Protein AF-D0YY51-F1 (afdb_monomer)

Sequence (416 aa):
MTLSLDELPPALTANPTRSQVLICNPNTLPQHFIVPEQHVLALSSLEKPRVTVRPNPNQTTLTRALYDIVFGYDRILAIVTERLRQLGVGYVHYQAERYQPLVTWLNEGWSEVQANPNAFSITPVRAVEPLHEDGCFSHINAFWHKGRIHFNHQPVENTVSHEHIATCALLAGGIDHSDSRNSAVIYFGEAGFDEIVTEDKFTRTETFLRQQPMSTFGYDLIAQLEQADQKTILDKFKQQYPEQYQALHQLNLAGFEQKLSGIFAIAATVLGLDGQNVSELNDRLQAQAMSYPNYRGEQIDFDIDPDAEGRSIDWKKMVGSLMSYRLITEEHDIPQLAFGIYDSLVDKLSNWIEHLDQQVGVKSVVLAGKGFTNEVFAWRTALRIGKNYPININRKLDLEGANISAGSLYLKVRRK

Mean predicted aligned error: 5.19 Å

Foldseek 3Di:
DDKAQAFDPFDPDPDGDFWEKEFLAPVCDLVFWDADPVRNVCQVDLLFAWEKTATDPVDDRDDAGIYTYTYQNDPVSNVVSPVCVVVVNGMITDDDPDDGFYWFQFLNDIFTAADDLPDQWADKAFFDQFQAQWFADPQWIWGDDDRTIIIGGHPDDGLDDLVCQQVLLLLLLCGVPPDSAQAWEQAAAQRHFGFIWTQFPVRDIDTQETQDFDDQALLVNVVVLCVDPLVVLLVLLCVVPVPLSVVSRGAGCVSDRRHVLSLQLNLLSLLVHDDPHSVSSNSNLLSLLVVDPDQAADAFDQAFDPPDPHTHTPSSSRSSSSSVVSSVDDNVCSSRSSLNSLLNVLVVVQVSVVVSCVVRVHAAYEYAYSVCSSNSNRVSNSVRNVVPHHYGYNRSRHRGGVSSRNSVSHDPDDRD

Organism: NCBI:txid675817

Radius of gyration: 21.76 Å; Cα contacts (8 Å, |Δi|>4): 848; chains: 1; bounding box: 52×59×55 Å

pLDDT: mean 91.24, std 9.35, range [32.59, 98.5]

Secondary structure (DSSP, 8-state):
-EEESSPPPPPSSSSPPPPEEEES-GGGHHHHEE--HHHHHHHTSSS--BEEEEEPTT-SS--SS-EEEE---SHHHHHHHHHHHHTT--EEEEE-SS---BEEEETTEEEESS--TT-S-PPPEE----SSSEEEETTEEEEEETTEEEEEE--PPPSS-GGGHHHHHHHHHHTTSS---SEEEEE--SSS--EEEEE-TT--EEEEEEPPPPPSBHHHHHHHHHHSTTHHHHHHHHHH-HHHHHHHHH-B-TTTTTSHHHHHHHHHHHHT---SSHHHHHHHHHHHHHH--SS-------PBPTTSSSS-B-HHHHHHHHHHHHHH--GGGHHHHHHHHHHHHHHHHHHHHHHHHHHH---EEEEESGGGGSHHHHHHHHHHHTTTSPEE--TTS-SSHHHHHHHHTT--S---

Structure (mmCIF, N/CA/C/O backbone):
data_AF-D0YY51-F1
#
_entry.id   AF-D0YY51-F1
#
loop_
_atom_site.group_PDB
_atom_site.id
_atom_site.type_symbol
_atom_site.label_atom_id
_atom_site.label_alt_id
_atom_site.label_comp_id
_atom_site.label_asym_id
_atom_site.label_entity_id
_atom_site.label_seq_id
_atom_site.pdbx_PDB_ins_code
_atom_site.Cartn_x
_atom_site.Cartn_y
_atom_site.Cartn_z
_atom_site.occupancy
_atom_site.B_iso_or_equiv
_atom_site.auth_seq_id
_atom_site.auth_comp_id
_atom_site.auth_asym_id
_atom_site.auth_atom_id
_atom_site.pdbx_PDB_model_num
ATOM 1 N N . MET A 1 1 ? 4.852 -26.984 4.814 1.00 73.69 1 MET A N 1
ATOM 2 C CA . MET A 1 1 ? 3.541 -26.298 4.803 1.00 73.69 1 MET A CA 1
ATOM 3 C C . MET A 1 1 ? 2.796 -26.696 6.057 1.00 73.69 1 MET A C 1
ATOM 5 O O . MET A 1 1 ? 2.736 -27.886 6.345 1.00 73.69 1 MET A O 1
ATOM 9 N N . THR A 1 2 ? 2.255 -25.720 6.773 1.00 78.62 2 THR A N 1
ATOM 10 C CA . THR A 1 2 ? 1.517 -25.914 8.026 1.00 78.62 2 THR A CA 1
ATOM 11 C C . THR A 1 2 ? 0.082 -25.446 7.817 1.00 78.62 2 THR A C 1
ATOM 13 O O . THR A 1 2 ? -0.112 -24.398 7.206 1.00 78.62 2 THR A O 1
ATOM 16 N N . LEU A 1 3 ? -0.900 -26.222 8.287 1.00 81.12 3 LEU A N 1
ATOM 17 C CA . LEU A 1 3 ? -2.328 -25.890 8.246 1.00 81.12 3 LEU A CA 1
ATOM 18 C C . LEU A 1 3 ? -2.882 -25.879 9.674 1.00 81.12 3 LEU A C 1
ATOM 20 O O . LEU A 1 3 ? -2.538 -26.761 10.459 1.00 81.12 3 LEU A O 1
ATOM 24 N N . SER A 1 4 ? -3.739 -24.911 9.993 1.00 82.12 4 SER A N 1
ATOM 25 C CA . SER A 1 4 ? -4.379 -24.769 11.305 1.00 82.12 4 SER A CA 1
ATOM 26 C C . SER A 1 4 ? -5.812 -24.256 11.166 1.00 82.12 4 SER A C 1
ATOM 28 O O . SER A 1 4 ? -6.118 -23.489 10.251 1.00 82.12 4 SER A O 1
ATOM 30 N N . LEU A 1 5 ? -6.698 -24.690 12.065 1.00 79.69 5 LEU A N 1
ATOM 31 C CA . LEU A 1 5 ? -8.034 -24.100 12.213 1.00 79.69 5 LEU A CA 1
ATOM 32 C C . LEU A 1 5 ? -7.991 -22.808 13.037 1.00 79.69 5 LEU A C 1
ATOM 34 O O . LEU A 1 5 ? -8.802 -21.919 12.800 1.00 79.69 5 LEU A O 1
ATOM 38 N N . ASP A 1 6 ? -7.016 -22.696 13.937 1.00 79.56 6 ASP A N 1
ATOM 39 C CA . ASP A 1 6 ? -6.751 -21.496 14.725 1.00 79.56 6 ASP A CA 1
ATOM 40 C C . ASP A 1 6 ? -5.752 -20.583 14.008 1.00 79.56 6 ASP A C 1
ATOM 42 O O . ASP A 1 6 ? -4.964 -21.047 13.170 1.00 79.56 6 ASP A O 1
ATOM 46 N N . GLU A 1 7 ? -5.744 -19.296 14.366 1.00 77.31 7 GLU A N 1
ATOM 47 C CA . GLU A 1 7 ? -4.735 -18.359 13.877 1.00 77.31 7 GLU A CA 1
ATOM 48 C C . GLU A 1 7 ? -3.330 -18.877 14.190 1.00 77.31 7 GLU A C 1
ATOM 50 O O . GLU A 1 7 ? -2.997 -19.225 15.325 1.00 77.31 7 GLU A O 1
ATOM 55 N N . LEU A 1 8 ? -2.491 -18.928 13.156 1.00 72.62 8 LEU A N 1
ATOM 56 C CA . LEU A 1 8 ? -1.086 -19.252 13.341 1.00 72.62 8 LEU A CA 1
ATOM 57 C C . LEU A 1 8 ? -0.413 -18.100 14.098 1.00 72.62 8 LEU A C 1
ATOM 59 O O . LEU A 1 8 ? -0.693 -16.934 13.797 1.00 72.62 8 LEU A O 1
ATOM 63 N N . PRO A 1 9 ? 0.476 -18.398 15.063 1.00 64.31 9 PRO A N 1
ATOM 64 C CA . PRO A 1 9 ? 1.196 -17.354 15.767 1.00 64.31 9 PRO A CA 1
ATOM 65 C C . PRO A 1 9 ? 1.964 -16.500 14.750 1.00 64.31 9 PRO A C 1
ATOM 67 O O . PRO A 1 9 ? 2.541 -17.052 13.804 1.00 64.31 9 PRO A O 1
ATOM 70 N N . PRO A 1 10 ? 1.985 -15.168 14.919 1.00 57.94 10 PRO A N 1
ATOM 71 C CA . PRO A 1 10 ? 2.777 -14.314 14.054 1.00 57.94 10 PRO A CA 1
ATOM 72 C C . PRO A 1 10 ? 4.240 -14.759 14.125 1.00 57.94 10 PRO A C 1
ATOM 74 O O . PRO A 1 10 ? 4.770 -15.032 15.206 1.00 57.94 10 PRO A O 1
ATOM 77 N N . ALA A 1 11 ? 4.902 -14.849 12.971 1.00 50.22 11 ALA A N 1
ATOM 78 C CA . ALA A 1 11 ? 6.348 -15.007 12.956 1.00 50.22 11 ALA A CA 1
ATOM 79 C C . ALA A 1 11 ? 6.973 -13.818 13.709 1.00 50.22 11 ALA A C 1
ATOM 81 O O . ALA A 1 11 ? 6.513 -12.687 13.561 1.00 50.22 11 ALA A O 1
ATOM 82 N N . LEU A 1 12 ? 7.996 -14.075 14.533 1.00 34.66 12 LEU A N 1
ATOM 83 C CA . LEU A 1 12 ? 8.728 -13.066 15.313 1.00 34.66 12 LEU A CA 1
ATOM 84 C C . LEU A 1 12 ? 9.586 -12.171 14.393 1.00 34.66 12 LEU A C 1
ATOM 86 O O . LEU A 1 12 ? 10.813 -12.184 14.463 1.00 34.66 12 LEU A O 1
ATOM 90 N N . THR A 1 13 ? 8.954 -11.429 13.488 1.00 34.16 13 THR A N 1
ATOM 91 C CA . THR A 1 13 ? 9.600 -10.505 12.551 1.00 34.16 13 THR A CA 1
ATOM 92 C C . THR A 1 13 ? 9.125 -9.079 12.806 1.00 34.16 13 THR A C 1
ATOM 94 O O . THR A 1 13 ? 7.978 -8.858 13.180 1.00 34.16 13 THR A O 1
ATOM 97 N N . ALA A 1 14 ? 10.011 -8.101 12.584 1.00 32.59 14 ALA A N 1
ATOM 98 C CA . ALA A 1 14 ? 9.750 -6.677 12.829 1.00 32.59 14 ALA A CA 1
ATOM 99 C C . ALA A 1 14 ? 8.533 -6.117 12.059 1.00 32.59 14 ALA A C 1
ATOM 101 O O . ALA A 1 14 ? 7.941 -5.141 12.497 1.00 32.59 14 ALA A O 1
ATOM 102 N N . ASN A 1 15 ? 8.125 -6.781 10.971 1.00 46.81 15 ASN A N 1
ATOM 103 C CA . ASN A 1 15 ? 6.826 -6.615 10.326 1.00 46.81 15 ASN A CA 1
ATOM 104 C C . ASN A 1 15 ? 6.085 -7.959 10.377 1.00 46.81 15 ASN A C 1
ATOM 106 O O . ASN A 1 15 ? 6.522 -8.901 9.701 1.00 46.81 15 ASN A O 1
ATOM 110 N N . PRO A 1 16 ? 5.014 -8.110 11.174 1.00 55.81 16 PRO A N 1
ATOM 111 C CA . PRO A 1 16 ? 4.226 -9.332 11.149 1.00 55.81 16 PRO A CA 1
ATOM 112 C C . PRO A 1 16 ? 3.532 -9.436 9.791 1.00 55.81 16 PRO A C 1
ATOM 114 O O . PRO A 1 16 ? 2.789 -8.548 9.378 1.00 55.81 16 PRO A O 1
ATOM 117 N N . THR A 1 17 ? 3.788 -10.523 9.067 1.00 67.62 17 THR A N 1
ATOM 118 C CA . THR A 1 17 ? 3.094 -10.789 7.806 1.00 67.62 17 THR A CA 1
ATOM 119 C C . THR A 1 17 ? 1.612 -11.016 8.078 1.00 67.62 17 THR A C 1
ATOM 121 O O . THR A 1 17 ? 1.271 -11.777 8.989 1.00 67.62 17 THR A O 1
ATOM 124 N N . ARG A 1 18 ? 0.737 -10.405 7.268 1.00 85.69 18 ARG A N 1
ATOM 125 C CA . ARG A 1 18 ? -0.715 -10.598 7.360 1.00 85.69 18 ARG A CA 1
ATOM 126 C C . ARG A 1 18 ? -1.068 -12.087 7.359 1.00 85.69 18 ARG A C 1
ATOM 128 O O . ARG A 1 18 ? -0.449 -12.889 6.654 1.00 85.69 18 ARG A O 1
ATOM 135 N N . SER A 1 19 ? -2.067 -12.453 8.161 1.00 87.75 19 SER A N 1
ATOM 136 C CA . SER A 1 19 ? -2.527 -13.838 8.269 1.00 87.75 19 SER A CA 1
ATOM 137 C C . SER A 1 19 ? -2.980 -14.374 6.912 1.00 87.75 19 SER A C 1
ATOM 139 O O . SER A 1 19 ? -3.793 -13.748 6.230 1.00 87.75 19 SER A O 1
ATOM 141 N N . GLN A 1 20 ? -2.468 -15.550 6.543 1.00 91.62 20 GLN A N 1
ATOM 142 C CA . GLN A 1 20 ? -2.774 -16.200 5.272 1.00 91.62 20 GLN A CA 1
ATOM 143 C C . GLN A 1 20 ? -3.814 -17.304 5.462 1.00 91.62 20 GLN A C 1
ATOM 145 O O . GLN A 1 20 ? -3.710 -18.123 6.381 1.00 91.62 20 GLN A O 1
ATOM 150 N N . VAL A 1 21 ? -4.810 -17.340 4.578 1.00 94.50 21 VAL A N 1
ATOM 151 C CA . VAL A 1 21 ? -5.936 -18.277 4.660 1.00 94.50 21 VAL A CA 1
ATOM 152 C C . VAL A 1 21 ? -6.140 -18.996 3.328 1.00 94.50 21 VAL A C 1
ATOM 154 O O . VAL A 1 21 ? -6.264 -18.386 2.268 1.00 94.50 21 VAL A O 1
ATOM 157 N N . LEU A 1 22 ? -6.203 -20.323 3.392 1.00 95.75 22 LEU A N 1
ATOM 158 C CA . LEU A 1 22 ? -6.519 -21.191 2.269 1.00 95.75 22 LEU A CA 1
ATOM 159 C C . LEU A 1 22 ? -8.017 -21.490 2.286 1.00 95.75 22 LEU A C 1
ATOM 161 O O . LEU A 1 22 ? -8.540 -22.094 3.228 1.00 95.75 22 LEU A O 1
ATOM 165 N N . ILE A 1 23 ? -8.709 -21.093 1.222 1.00 96.81 23 ILE A N 1
ATOM 166 C CA . ILE A 1 23 ? -10.140 -21.342 1.072 1.00 96.81 23 ILE A CA 1
ATOM 167 C C . ILE A 1 23 ? -10.350 -22.796 0.657 1.00 96.81 23 ILE A C 1
ATOM 169 O O . ILE A 1 23 ? -9.883 -23.240 -0.393 1.00 96.81 23 ILE A O 1
ATOM 173 N N . CYS A 1 24 ? -11.074 -23.534 1.494 1.00 96.50 24 CYS A N 1
ATOM 174 C CA . CYS A 1 24 ? -11.401 -24.936 1.255 1.00 96.50 24 CYS A CA 1
ATOM 175 C C . CYS A 1 24 ? -12.726 -25.081 0.497 1.00 96.50 24 CYS A C 1
ATOM 177 O O . CYS A 1 24 ? -12.881 -25.993 -0.313 1.00 96.50 24 CYS A O 1
ATOM 179 N N . ASN A 1 25 ? -13.665 -24.153 0.712 1.00 94.94 25 ASN A N 1
ATOM 180 C CA . ASN A 1 25 ? -14.959 -24.136 0.042 1.00 94.94 25 ASN A CA 1
ATOM 181 C C . ASN A 1 25 ? -15.251 -22.770 -0.605 1.00 94.94 25 ASN A C 1
ATOM 183 O O . ASN A 1 25 ? -15.766 -21.872 0.062 1.00 94.94 25 ASN A O 1
ATOM 187 N N . PRO A 1 26 ? -14.994 -22.603 -1.915 1.00 92.94 26 PRO A N 1
ATOM 188 C CA . PRO A 1 26 ? -15.303 -21.356 -2.617 1.00 92.94 26 PRO A CA 1
ATOM 189 C C . PRO A 1 26 ? -16.781 -20.939 -2.528 1.00 92.94 26 PRO A C 1
ATOM 191 O O . PRO A 1 26 ? -17.080 -19.750 -2.519 1.00 92.94 26 PRO A O 1
ATOM 194 N N . ASN A 1 27 ? -17.710 -21.894 -2.392 1.00 92.62 27 ASN A N 1
ATOM 195 C CA . ASN A 1 27 ? -19.149 -21.604 -2.340 1.00 92.62 27 ASN A CA 1
ATOM 196 C C . ASN A 1 27 ? -19.597 -20.956 -1.022 1.00 92.62 27 ASN A C 1
ATOM 198 O O . ASN A 1 27 ? -20.664 -20.349 -0.974 1.00 92.62 27 ASN A O 1
ATOM 202 N N . THR A 1 28 ? -18.810 -21.081 0.051 1.00 92.62 28 THR A N 1
ATOM 203 C CA . THR A 1 28 ? -19.093 -20.427 1.340 1.00 92.62 28 THR A CA 1
ATOM 204 C C . THR A 1 28 ? -18.227 -19.191 1.557 1.00 92.62 28 THR A C 1
ATOM 206 O O . THR A 1 28 ? -18.302 -18.578 2.616 1.00 92.62 28 THR A O 1
ATOM 209 N N . LEU A 1 29 ? -17.441 -18.773 0.556 1.00 94.44 29 LEU A N 1
ATOM 210 C CA . LEU A 1 29 ? -16.546 -17.620 0.658 1.00 94.44 29 LEU A CA 1
ATOM 211 C C . LEU A 1 29 ? -17.256 -16.343 1.160 1.00 94.44 29 LEU A C 1
ATOM 213 O O . LEU A 1 29 ? -16.747 -15.754 2.117 1.00 94.44 29 LEU A O 1
ATOM 217 N N . PRO A 1 30 ? -18.449 -15.956 0.651 1.00 94.62 30 PRO A N 1
ATOM 218 C CA . PRO A 1 30 ? -19.151 -14.759 1.130 1.00 94.62 30 PRO A CA 1
ATOM 219 C C . PRO A 1 30 ? -19.622 -14.842 2.590 1.00 94.62 30 PRO A C 1
ATOM 221 O O . PRO A 1 30 ? -19.916 -13.817 3.201 1.00 94.62 30 PRO A O 1
ATOM 224 N N . GLN A 1 31 ? -19.710 -16.048 3.163 1.00 93.75 31 GLN A N 1
ATOM 225 C CA . GLN A 1 31 ? -20.076 -16.244 4.571 1.00 93.75 31 GLN A CA 1
ATOM 226 C C . GLN A 1 31 ? -18.922 -15.868 5.509 1.00 93.75 31 GLN A C 1
ATOM 228 O O . GLN A 1 31 ? -19.160 -15.533 6.665 1.00 93.75 31 GLN A O 1
ATOM 233 N N . HIS A 1 32 ? -17.680 -15.912 5.016 1.00 95.50 32 HIS A N 1
ATOM 234 C CA . HIS A 1 32 ? -16.476 -15.690 5.818 1.00 95.50 32 HIS A CA 1
ATOM 235 C C . HIS A 1 32 ? -15.780 -14.366 5.494 1.00 95.50 32 HIS A C 1
ATOM 237 O O . HIS A 1 32 ? -15.235 -13.735 6.396 1.00 95.50 32 HIS A O 1
ATOM 243 N N . PHE A 1 33 ? -15.818 -13.923 4.235 1.00 97.19 33 PHE A N 1
ATOM 244 C CA . PHE A 1 33 ? -15.092 -12.747 3.754 1.00 97.19 33 PHE A CA 1
ATOM 245 C C . PHE A 1 33 ? -15.964 -11.879 2.846 1.00 97.19 33 PHE A C 1
ATOM 247 O O . PHE A 1 33 ? -16.851 -12.378 2.153 1.00 97.19 33 PHE A O 1
ATOM 254 N N . ILE A 1 34 ? -15.675 -10.578 2.809 1.00 96.56 34 ILE A N 1
ATOM 255 C CA . ILE A 1 34 ? -16.217 -9.673 1.791 1.00 96.56 34 ILE A CA 1
ATOM 256 C C . ILE A 1 34 ? -15.222 -9.620 0.637 1.00 96.56 34 ILE A C 1
ATOM 258 O O . ILE A 1 34 ? -14.140 -9.053 0.770 1.00 96.56 34 ILE A O 1
ATOM 262 N N . VAL A 1 35 ? -15.589 -10.245 -0.482 1.00 95.44 35 VAL A N 1
ATOM 263 C CA . VAL A 1 35 ? -14.706 -10.437 -1.638 1.00 95.44 35 VAL A CA 1
ATOM 264 C C . VAL A 1 35 ? -15.355 -9.815 -2.875 1.00 95.44 35 VAL A C 1
ATOM 266 O O . VAL A 1 35 ? -16.386 -10.321 -3.323 1.00 95.44 35 VAL A O 1
ATOM 269 N N . PRO A 1 36 ? -14.789 -8.729 -3.431 1.00 93.38 36 PRO A N 1
ATOM 270 C CA . PRO A 1 36 ? -15.272 -8.144 -4.679 1.00 93.38 36 PRO A CA 1
ATOM 271 C C . PRO A 1 36 ? -15.196 -9.126 -5.857 1.00 93.38 36 PRO A C 1
ATOM 273 O O . PRO A 1 36 ? -14.363 -10.034 -5.870 1.00 93.38 36 PRO A O 1
ATOM 276 N N . GLU A 1 37 ? -16.013 -8.919 -6.891 1.00 94.31 37 GLU A N 1
ATOM 277 C CA . GLU A 1 37 ? -16.073 -9.808 -8.062 1.00 94.31 37 GLU A CA 1
ATOM 278 C C . GLU A 1 37 ? -14.701 -9.999 -8.721 1.00 94.31 37 GLU A C 1
ATOM 280 O O . GLU A 1 37 ? -14.280 -11.131 -8.974 1.00 94.31 37 GLU A O 1
ATOM 285 N N . GLN A 1 38 ? -13.948 -8.912 -8.912 1.00 95.00 38 GLN A N 1
ATOM 286 C CA . GLN A 1 38 ? -12.611 -8.980 -9.492 1.00 95.00 38 GLN A CA 1
ATOM 287 C C . GLN A 1 38 ? -11.674 -9.878 -8.667 1.00 95.00 38 GLN A C 1
ATOM 289 O O . GLN A 1 38 ? -10.890 -10.634 -9.241 1.00 95.00 38 GLN A O 1
ATOM 294 N N . HIS A 1 39 ? -11.793 -9.871 -7.335 1.00 96.19 39 HIS A N 1
ATOM 295 C CA . HIS A 1 39 ? -10.979 -10.713 -6.455 1.00 96.19 39 HIS A CA 1
ATOM 296 C C . HIS A 1 39 ? -11.339 -12.197 -6.613 1.00 96.19 39 HIS A C 1
ATOM 298 O O . HIS A 1 39 ? -10.446 -13.043 -6.648 1.00 96.19 39 HIS A O 1
ATOM 304 N N . VAL A 1 40 ? -12.625 -12.525 -6.786 1.00 95.44 40 VAL A N 1
ATOM 305 C CA . VAL A 1 40 ? -13.070 -13.900 -7.081 1.00 95.44 40 VAL A CA 1
ATOM 306 C C . VAL A 1 40 ? -12.507 -14.385 -8.421 1.00 95.44 40 VAL A C 1
ATOM 308 O O . VAL A 1 40 ? -12.034 -15.523 -8.514 1.00 95.44 40 VAL A O 1
ATOM 311 N N . LEU A 1 41 ? -12.505 -13.524 -9.445 1.00 94.94 41 LEU A N 1
ATOM 312 C CA . LEU A 1 41 ? -11.913 -13.831 -10.751 1.00 94.94 41 LEU A CA 1
ATOM 313 C C . LEU A 1 41 ? -10.401 -14.066 -10.644 1.00 94.94 41 LEU A C 1
ATOM 315 O O . LEU A 1 41 ? -9.896 -15.036 -11.210 1.00 94.94 41 LEU A O 1
ATOM 319 N N . ALA A 1 42 ? -9.687 -13.235 -9.878 1.00 95.44 42 ALA A N 1
ATOM 320 C CA . ALA A 1 42 ? -8.259 -13.416 -9.629 1.00 95.44 42 ALA A CA 1
ATOM 321 C C . ALA A 1 42 ? -7.975 -14.751 -8.931 1.00 95.44 42 ALA A C 1
ATOM 323 O O . ALA A 1 42 ? -7.183 -15.546 -9.436 1.00 95.44 42 ALA A O 1
ATOM 324 N N . LEU A 1 43 ? -8.683 -15.049 -7.839 1.00 96.06 43 LEU A N 1
ATOM 325 C CA . LEU A 1 43 ? -8.563 -16.310 -7.097 1.00 96.06 43 LEU A CA 1
ATOM 326 C C . LEU A 1 43 ? -8.856 -17.547 -7.959 1.00 96.06 43 LEU A C 1
ATOM 328 O O . LEU A 1 43 ? -8.282 -18.611 -7.731 1.00 96.06 43 LEU A O 1
ATOM 332 N N . SER A 1 44 ? -9.726 -17.403 -8.959 1.00 94.31 44 SER A N 1
ATOM 333 C CA . SER A 1 44 ? -10.121 -18.473 -9.885 1.00 94.31 44 SER A CA 1
ATOM 334 C C . SER A 1 44 ? -9.243 -18.565 -11.139 1.00 94.31 44 SER A C 1
ATOM 336 O O . SER A 1 44 ? -9.461 -19.450 -11.969 1.00 94.31 44 SER A O 1
ATOM 338 N N . SER A 1 45 ? -8.267 -17.667 -11.299 1.00 94.12 45 SER A N 1
ATOM 339 C CA . SER A 1 45 ? -7.333 -17.672 -12.430 1.00 94.12 45 SER A CA 1
ATOM 340 C C . SER A 1 45 ? -6.427 -18.911 -12.428 1.00 94.12 45 SER A C 1
ATOM 342 O O . SER A 1 45 ? -6.431 -19.703 -11.489 1.00 94.12 45 SER A O 1
ATOM 344 N N . LEU A 1 46 ? -5.629 -19.095 -13.486 1.00 89.12 46 LEU A N 1
ATOM 345 C CA . LEU A 1 46 ? -4.671 -20.204 -13.559 1.00 89.12 46 LEU A CA 1
ATOM 346 C C . LEU A 1 46 ? -3.602 -20.114 -12.459 1.00 89.12 46 LEU A C 1
ATOM 348 O O . LEU A 1 46 ? -3.296 -21.122 -11.825 1.00 89.12 46 LEU A O 1
ATOM 352 N N . GLU A 1 47 ? -3.074 -18.909 -12.229 1.00 87.00 47 GLU A N 1
ATOM 353 C CA . GLU A 1 47 ? -2.000 -18.658 -11.262 1.00 87.00 47 GLU A CA 1
ATOM 354 C C . GLU A 1 47 ? -2.495 -18.698 -9.814 1.00 87.00 47 GLU A C 1
ATOM 356 O O . GLU A 1 47 ? -1.712 -19.008 -8.922 1.00 87.00 47 GLU A O 1
ATOM 361 N N . LYS A 1 48 ? -3.790 -18.432 -9.572 1.00 92.19 48 LYS A N 1
ATOM 362 C CA . LYS A 1 48 ? -4.439 -18.440 -8.243 1.00 92.19 48 LYS A CA 1
ATOM 363 C C . LYS A 1 48 ? -3.689 -17.592 -7.204 1.00 92.19 48 LYS A C 1
ATOM 365 O O . LYS A 1 48 ? -3.304 -18.113 -6.154 1.00 92.19 48 LYS A O 1
ATOM 370 N N . PRO A 1 49 ? -3.417 -16.306 -7.488 1.00 94.62 49 PRO A N 1
ATOM 371 C CA . PRO A 1 49 ? -2.696 -15.429 -6.577 1.00 94.62 49 PRO A CA 1
ATOM 372 C C . PRO A 1 49 ? -3.432 -15.262 -5.242 1.00 94.62 49 PRO A C 1
ATOM 374 O O . PRO A 1 49 ? -4.607 -15.603 -5.100 1.00 94.62 49 PRO A O 1
ATOM 377 N N . ARG A 1 50 ? -2.723 -14.703 -4.265 1.00 95.38 50 ARG A N 1
ATOM 378 C CA . ARG A 1 50 ? -3.286 -14.228 -3.006 1.00 95.38 50 ARG A CA 1
ATOM 379 C C . ARG A 1 50 ? -3.867 -12.836 -3.201 1.00 95.38 50 ARG A C 1
ATOM 381 O O . ARG A 1 50 ? -3.277 -12.017 -3.906 1.00 95.38 50 ARG A O 1
ATOM 388 N N . VAL A 1 51 ? -4.982 -12.566 -2.537 1.00 96.38 51 VAL A N 1
ATOM 389 C CA . VAL A 1 51 ? -5.610 -11.239 -2.496 1.00 96.38 51 VAL A CA 1
ATOM 390 C C . VAL A 1 51 ? -5.954 -10.872 -1.059 1.00 96.38 51 VAL A C 1
ATOM 392 O O . VAL A 1 51 ? -6.307 -11.746 -0.264 1.00 96.38 51 VAL A O 1
ATOM 395 N N . THR A 1 52 ? -5.858 -9.589 -0.727 1.00 96.50 52 THR A N 1
ATOM 396 C CA . THR A 1 52 ? -6.189 -9.079 0.607 1.00 96.50 52 THR A CA 1
ATOM 397 C C . THR A 1 52 ? -7.676 -8.779 0.696 1.00 96.50 52 THR A C 1
ATOM 399 O O . THR A 1 52 ? -8.209 -8.054 -0.137 1.00 96.50 52 THR A O 1
ATOM 402 N N . VAL A 1 53 ? -8.355 -9.305 1.711 1.00 96.81 53 VAL A N 1
ATOM 403 C CA . VAL A 1 53 ? -9.788 -9.066 1.937 1.00 96.81 53 VAL A CA 1
ATOM 404 C C . VAL A 1 53 ? -10.084 -8.870 3.418 1.00 96.81 53 VAL A C 1
ATOM 406 O O . VAL A 1 53 ? -9.325 -9.311 4.284 1.00 96.81 53 VAL A O 1
ATOM 409 N N . ARG A 1 54 ? -11.226 -8.249 3.718 1.00 96.31 54 ARG A N 1
ATOM 410 C CA . ARG A 1 54 ? -11.743 -8.151 5.087 1.00 96.31 54 ARG A CA 1
ATOM 411 C C . ARG A 1 54 ? -12.696 -9.308 5.414 1.00 96.31 54 ARG A C 1
ATOM 413 O O . ARG A 1 54 ? -13.424 -9.765 4.522 1.00 96.31 54 ARG A O 1
ATOM 420 N N . PRO A 1 55 ? -12.758 -9.756 6.678 1.00 96.19 55 PRO A N 1
ATOM 421 C CA . PRO A 1 55 ? -13.787 -10.683 7.130 1.00 96.19 55 PRO A CA 1
ATOM 422 C C . PRO A 1 55 ? -15.201 -10.148 6.904 1.00 96.19 55 PRO A C 1
ATOM 424 O O . PRO A 1 55 ? -15.452 -8.937 6.870 1.00 96.19 55 PRO A O 1
ATOM 427 N N . ASN A 1 56 ? -16.147 -11.073 6.782 1.00 95.12 56 ASN A N 1
ATOM 428 C CA . ASN A 1 56 ? -17.557 -10.753 6.915 1.00 95.12 56 ASN A CA 1
ATOM 429 C C . ASN A 1 56 ? -17.834 -10.380 8.389 1.00 95.12 56 ASN A C 1
ATOM 431 O O . ASN A 1 56 ? -17.467 -11.164 9.262 1.00 95.12 56 ASN A O 1
ATOM 435 N N . PRO A 1 57 ? -18.493 -9.244 8.691 1.00 90.56 57 PRO A N 1
ATOM 436 C CA . PRO A 1 57 ? -18.793 -8.838 10.070 1.00 90.56 57 PRO A CA 1
ATOM 437 C C . PRO A 1 57 ? -19.590 -9.868 10.885 1.00 90.56 57 PRO A C 1
ATOM 439 O O . PRO A 1 57 ? -19.532 -9.859 12.109 1.00 90.56 57 PRO A O 1
ATOM 442 N N . ASN A 1 58 ? -20.322 -10.765 10.217 1.00 89.88 58 ASN A N 1
ATOM 443 C CA . ASN A 1 58 ? -21.073 -11.836 10.876 1.00 89.88 58 ASN A CA 1
ATOM 444 C C . ASN A 1 58 ? -20.185 -13.003 11.350 1.00 89.88 58 ASN A C 1
ATOM 446 O O . ASN A 1 58 ? -20.681 -13.901 12.030 1.00 89.88 58 ASN A O 1
ATOM 450 N N . GLN A 1 59 ? -18.903 -13.026 10.973 1.00 85.06 59 GLN A N 1
ATOM 451 C CA . GLN A 1 59 ? -17.953 -14.060 11.366 1.00 85.06 59 GLN A CA 1
ATOM 452 C C . GLN A 1 59 ? -17.194 -13.644 12.630 1.00 85.06 59 GLN A C 1
ATOM 454 O O . GLN A 1 59 ? -16.558 -12.596 12.655 1.00 85.06 59 GLN A O 1
ATOM 459 N N . THR A 1 60 ? -17.206 -14.489 13.661 1.00 83.25 60 THR A N 1
ATOM 460 C CA . THR A 1 60 ? -16.613 -14.171 14.976 1.00 83.25 60 THR A CA 1
ATOM 461 C C . THR A 1 60 ? -15.263 -14.838 15.228 1.00 83.25 60 THR A C 1
ATOM 463 O O . THR A 1 60 ? -14.550 -14.453 16.149 1.00 83.25 60 THR A O 1
ATOM 466 N N . THR A 1 61 ? -14.895 -15.835 14.424 1.00 86.88 61 THR A N 1
ATOM 467 C CA . THR A 1 61 ? -13.642 -16.594 1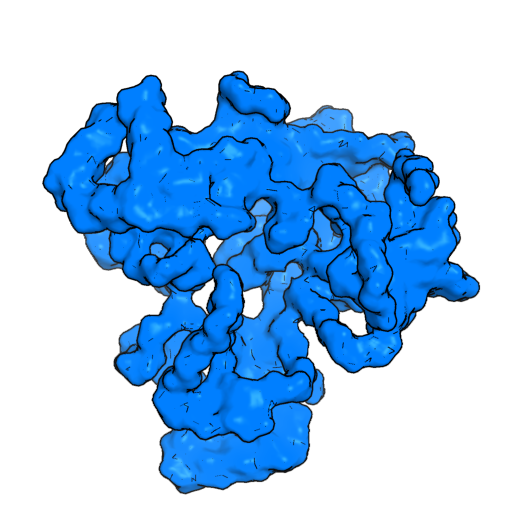4.581 1.00 86.88 61 THR A CA 1
ATOM 468 C C . THR A 1 61 ? -12.430 -15.917 13.941 1.00 86.88 61 THR A C 1
ATOM 470 O O . THR A 1 61 ? -11.300 -16.257 14.275 1.00 86.88 61 THR A O 1
ATOM 473 N N . LEU A 1 62 ? -12.646 -14.979 13.016 1.00 90.88 62 LEU A N 1
ATOM 474 C CA . LEU A 1 62 ? -11.588 -14.226 12.342 1.00 90.88 62 LEU A CA 1
ATOM 475 C C . LEU A 1 62 ? -11.341 -12.922 13.109 1.00 90.88 62 LEU A C 1
ATOM 477 O O . LEU A 1 62 ? -12.191 -12.035 13.095 1.00 90.88 62 LEU A O 1
ATOM 481 N N . THR A 1 63 ? -10.201 -12.810 13.794 1.00 89.56 63 THR A N 1
ATOM 482 C CA . THR A 1 63 ? -9.930 -11.695 14.721 1.00 89.56 63 THR A CA 1
ATOM 483 C C . THR A 1 63 ? -9.128 -10.544 14.104 1.00 89.56 63 THR A C 1
ATOM 485 O O . THR A 1 63 ? -9.123 -9.431 14.638 1.00 89.56 63 THR A O 1
ATOM 488 N N . ARG A 1 64 ? -8.452 -10.781 12.973 1.00 91.75 64 ARG A N 1
ATOM 489 C CA . ARG A 1 64 ? -7.687 -9.761 12.243 1.00 91.75 64 ARG A CA 1
ATOM 490 C C . ARG A 1 64 ? -8.597 -8.934 11.342 1.00 91.75 64 ARG A C 1
ATOM 492 O O . ARG A 1 64 ? -9.625 -9.395 10.860 1.00 91.75 64 ARG A O 1
ATOM 499 N N . ALA A 1 65 ? -8.177 -7.703 11.077 1.00 94.69 65 ALA A N 1
ATOM 500 C CA . ALA A 1 65 ? -8.937 -6.776 10.245 1.00 94.69 65 ALA A CA 1
ATOM 501 C C . ALA A 1 65 ? -8.913 -7.149 8.757 1.00 94.69 65 ALA A C 1
ATOM 503 O O . ALA A 1 65 ? -9.903 -6.954 8.053 1.00 94.69 65 ALA A O 1
ATOM 504 N N . LEU A 1 66 ? -7.788 -7.702 8.296 1.00 95.75 66 LEU A N 1
ATOM 505 C CA . LEU A 1 66 ? -7.555 -8.130 6.922 1.00 95.75 66 LEU A CA 1
ATOM 506 C C . LEU A 1 66 ? -6.846 -9.489 6.895 1.00 95.75 66 LEU A C 1
ATOM 508 O O . LEU A 1 66 ? -6.065 -9.820 7.791 1.00 95.75 66 LEU A O 1
ATOM 512 N N . TYR A 1 67 ? -7.083 -10.246 5.825 1.00 95.25 67 TYR A N 1
ATOM 513 C CA . TYR A 1 67 ? -6.458 -11.540 5.549 1.00 95.25 67 TYR A CA 1
ATOM 514 C C . TYR A 1 67 ? -6.011 -11.626 4.091 1.00 95.25 67 TYR A C 1
ATOM 516 O O . TYR A 1 67 ? -6.728 -11.183 3.195 1.00 95.25 67 TYR A O 1
ATOM 524 N N . ASP A 1 68 ? -4.864 -12.263 3.856 1.00 95.31 68 ASP A N 1
ATOM 525 C CA . ASP A 1 68 ? -4.447 -12.670 2.515 1.00 95.31 68 ASP A CA 1
ATOM 526 C C . ASP A 1 68 ? -5.072 -14.045 2.222 1.00 95.31 68 ASP A C 1
ATOM 528 O O . ASP A 1 68 ? -4.668 -15.057 2.806 1.00 95.31 68 ASP A O 1
ATOM 532 N N . ILE A 1 69 ? -6.061 -14.108 1.331 1.00 95.81 69 ILE A N 1
ATOM 533 C CA . ILE A 1 69 ? -6.755 -15.359 0.992 1.00 95.81 69 ILE A CA 1
ATOM 534 C C . ILE A 1 69 ? -6.248 -15.952 -0.322 1.00 95.81 69 ILE A C 1
ATOM 536 O O . ILE A 1 69 ? -5.823 -15.223 -1.219 1.00 95.81 69 ILE A O 1
ATOM 540 N N . VAL A 1 70 ? -6.321 -17.278 -0.456 1.00 95.75 70 VAL A N 1
ATOM 541 C CA . VAL A 1 70 ? -5.918 -18.002 -1.671 1.00 95.75 70 VAL A CA 1
ATOM 542 C C . VAL A 1 70 ? -6.782 -19.237 -1.923 1.00 95.75 70 VAL A C 1
ATOM 544 O O . VAL A 1 70 ? -7.313 -19.843 -0.990 1.00 95.75 70 VAL A O 1
ATOM 547 N N . PHE A 1 71 ? -6.895 -19.654 -3.185 1.00 95.38 71 PHE A N 1
ATOM 548 C CA . PHE A 1 71 ? -7.459 -20.956 -3.562 1.00 95.38 71 PHE A CA 1
ATOM 549 C C . PHE A 1 71 ? -6.364 -22.021 -3.697 1.00 95.38 71 PHE A C 1
ATOM 551 O O . PHE A 1 71 ? -5.184 -21.710 -3.839 1.00 95.38 71 PHE A O 1
ATOM 558 N N . GLY A 1 72 ? -6.744 -23.303 -3.682 1.00 93.19 72 GLY A N 1
ATOM 559 C CA . GLY A 1 72 ? -5.796 -24.406 -3.871 1.00 93.19 72 GLY A CA 1
ATOM 560 C C . GLY A 1 72 ? -5.057 -24.301 -5.211 1.00 93.19 72 GLY A C 1
ATOM 561 O O . GLY A 1 72 ? -5.647 -24.562 -6.263 1.00 93.19 72 GLY A O 1
ATOM 562 N N . TYR A 1 73 ? -3.779 -23.915 -5.173 1.00 90.88 73 TYR A N 1
ATOM 563 C CA . TYR A 1 73 ? -2.972 -23.540 -6.344 1.00 90.88 73 TYR A CA 1
ATOM 564 C C . TYR A 1 73 ? -2.148 -24.677 -6.957 1.00 90.88 73 TYR A C 1
ATOM 566 O O . TYR A 1 73 ? -1.569 -24.531 -8.031 1.00 90.88 73 TYR A O 1
ATOM 574 N N . ASP A 1 74 ? -2.138 -25.848 -6.328 1.00 90.69 74 ASP A N 1
ATOM 575 C CA . ASP A 1 74 ? -1.584 -27.065 -6.909 1.00 90.69 74 ASP A CA 1
ATOM 576 C C . ASP A 1 74 ? -2.500 -28.271 -6.682 1.00 90.69 74 ASP A C 1
ATOM 578 O O . ASP A 1 74 ? -3.536 -28.187 -6.020 1.00 90.69 74 ASP A O 1
ATOM 582 N N . ARG A 1 75 ? -2.137 -29.409 -7.285 1.00 91.69 75 ARG A N 1
ATOM 583 C CA . ARG A 1 75 ? -2.946 -30.634 -7.235 1.00 91.69 75 ARG A CA 1
ATOM 584 C C . ARG A 1 75 ? -3.091 -31.186 -5.818 1.00 91.69 75 ARG A C 1
ATOM 586 O O . ARG A 1 75 ? -4.141 -31.734 -5.503 1.00 91.69 75 ARG A O 1
ATOM 593 N N . ILE A 1 76 ? -2.055 -31.065 -4.988 1.00 91.75 76 ILE A N 1
ATOM 594 C CA . ILE A 1 76 ? -2.076 -31.583 -3.617 1.00 91.75 76 ILE A CA 1
ATOM 595 C C . ILE A 1 76 ? -3.024 -30.722 -2.794 1.00 91.75 76 ILE A C 1
ATOM 597 O O . ILE A 1 76 ? -3.941 -31.253 -2.169 1.00 91.75 76 ILE A O 1
ATOM 601 N N . LEU A 1 77 ? -2.862 -29.400 -2.864 1.00 92.06 77 LEU A N 1
ATOM 602 C CA . LEU A 1 77 ? -3.744 -28.463 -2.188 1.00 92.06 77 LEU A CA 1
ATOM 603 C C . LEU A 1 77 ? -5.188 -28.614 -2.641 1.00 92.06 77 LEU A C 1
ATOM 605 O O . LEU A 1 77 ? -6.052 -28.651 -1.781 1.00 92.06 77 LEU A O 1
ATOM 609 N N . ALA A 1 78 ? -5.452 -28.791 -3.937 1.00 92.00 78 ALA A N 1
ATOM 610 C CA . ALA A 1 78 ? -6.808 -29.022 -4.433 1.00 92.00 78 ALA A CA 1
ATOM 611 C C . ALA A 1 78 ? -7.465 -30.265 -3.797 1.00 92.00 78 ALA A C 1
ATOM 613 O O . ALA A 1 78 ? -8.637 -30.224 -3.422 1.00 92.00 78 ALA A O 1
ATOM 614 N N . ILE A 1 79 ? -6.711 -31.361 -3.633 1.00 95.19 79 ILE A N 1
ATOM 615 C CA . ILE A 1 79 ? -7.198 -32.577 -2.961 1.00 95.19 79 ILE A CA 1
ATOM 616 C C . ILE A 1 79 ? -7.429 -32.312 -1.469 1.00 95.19 79 ILE A C 1
ATOM 618 O O . ILE A 1 79 ? -8.463 -32.707 -0.933 1.00 95.19 79 ILE A O 1
ATOM 622 N N . VAL A 1 80 ? -6.487 -31.642 -0.799 1.00 94.69 80 VAL A N 1
ATOM 623 C CA . VAL A 1 80 ? -6.590 -31.319 0.632 1.00 94.69 80 VAL A CA 1
ATOM 624 C C . VAL A 1 80 ? -7.790 -30.408 0.896 1.00 94.69 80 VAL A C 1
ATOM 626 O O . VAL A 1 80 ? -8.606 -30.730 1.757 1.00 94.69 80 VAL A O 1
ATOM 629 N N . THR A 1 81 ? -7.958 -29.333 0.121 1.00 95.50 81 THR A N 1
ATOM 630 C CA . THR A 1 81 ? -9.102 -28.418 0.231 1.00 95.50 81 THR A CA 1
ATOM 631 C C . THR A 1 81 ? -10.421 -29.136 -0.014 1.00 95.50 81 THR A C 1
ATOM 633 O O . THR A 1 81 ? -11.374 -28.905 0.720 1.00 95.50 81 THR A O 1
ATOM 636 N N . GLU A 1 82 ? -10.477 -30.060 -0.979 1.00 96.06 82 GLU A N 1
ATOM 637 C CA . GLU A 1 82 ? -11.690 -30.837 -1.248 1.00 96.06 82 GLU A CA 1
ATOM 638 C C . GLU A 1 82 ? -12.028 -31.796 -0.096 1.00 96.06 82 GLU A C 1
ATOM 640 O O . GLU A 1 82 ? -13.192 -31.930 0.281 1.00 96.06 82 GLU A O 1
ATOM 645 N N . ARG A 1 83 ? -11.026 -32.436 0.519 1.00 96.81 83 ARG A N 1
ATOM 646 C CA . ARG A 1 83 ? -11.250 -33.277 1.704 1.00 96.81 83 ARG A CA 1
ATOM 647 C C . ARG A 1 83 ? -11.705 -32.461 2.908 1.00 96.81 83 ARG A C 1
ATOM 649 O O . ARG A 1 83 ? -12.650 -32.864 3.578 1.00 96.81 83 ARG A O 1
ATOM 656 N N . LEU A 1 84 ? -11.087 -31.308 3.151 1.00 96.44 84 LEU A N 1
ATOM 657 C CA . LEU A 1 84 ? -11.495 -30.384 4.210 1.00 96.44 84 LEU A CA 1
ATOM 658 C C . LEU A 1 84 ? -12.924 -29.871 3.979 1.00 96.44 84 LEU A C 1
ATOM 660 O O . LEU A 1 84 ? -13.739 -29.893 4.901 1.00 96.44 84 LEU A O 1
ATOM 664 N N . ARG A 1 85 ? -13.277 -29.539 2.732 1.00 96.75 85 ARG A N 1
ATOM 665 C CA . ARG A 1 85 ? -14.643 -29.169 2.343 1.00 96.75 85 ARG A CA 1
ATOM 666 C C . ARG A 1 85 ? -15.655 -30.270 2.657 1.00 96.75 85 ARG A C 1
ATOM 668 O O . ARG A 1 85 ? -16.724 -29.972 3.180 1.00 96.75 85 ARG A O 1
ATOM 675 N N . GLN A 1 86 ? -15.334 -31.533 2.359 1.00 96.62 86 GLN A N 1
ATOM 676 C CA . GLN A 1 86 ? -16.197 -32.684 2.675 1.00 96.62 86 GLN A CA 1
ATOM 677 C C . GLN A 1 86 ? -16.415 -32.862 4.186 1.00 96.62 86 GLN A C 1
ATOM 679 O O . GLN A 1 86 ? -17.458 -33.367 4.591 1.00 96.62 86 GLN A O 1
ATOM 684 N N . LEU A 1 87 ? -15.464 -32.411 5.009 1.00 96.19 87 LEU A N 1
ATOM 685 C CA . LEU A 1 87 ? -15.568 -32.377 6.470 1.00 96.19 87 LEU A CA 1
ATOM 686 C C . LEU A 1 87 ? -16.269 -31.112 7.002 1.00 96.19 87 LEU A C 1
ATOM 688 O O . LEU A 1 87 ? -16.353 -30.927 8.212 1.00 96.19 87 LEU A O 1
ATOM 692 N N . GLY A 1 88 ? -16.772 -30.241 6.121 1.00 94.50 88 GLY A N 1
ATOM 693 C CA . GLY A 1 88 ? -17.457 -29.002 6.495 1.00 94.50 88 GLY A CA 1
ATOM 694 C C . GLY A 1 88 ? -16.527 -27.828 6.815 1.00 94.50 88 GLY A C 1
ATOM 695 O O . GLY A 1 88 ? -16.997 -26.794 7.279 1.00 94.50 88 GLY A O 1
ATOM 696 N N . VAL A 1 89 ? -15.222 -27.950 6.556 1.00 95.12 89 VAL A N 1
ATOM 697 C CA . VAL A 1 89 ? -14.252 -26.871 6.785 1.00 95.12 89 VAL A CA 1
ATOM 698 C C . VAL A 1 89 ? -14.280 -25.901 5.601 1.00 95.12 89 VAL A C 1
ATOM 700 O O . VAL A 1 89 ? -13.983 -26.278 4.466 1.00 95.12 89 VAL A O 1
ATOM 703 N N . GLY A 1 90 ? -14.651 -24.642 5.855 1.00 93.56 90 GLY A N 1
ATOM 704 C CA . GLY A 1 90 ? -14.733 -23.593 4.829 1.00 93.56 90 GLY A CA 1
ATOM 705 C C . GLY A 1 90 ? -13.378 -22.985 4.458 1.00 93.56 90 GLY A C 1
ATOM 706 O O . GLY A 1 90 ? -13.134 -22.665 3.292 1.00 93.56 90 GLY A O 1
ATOM 707 N N . TYR A 1 91 ? -12.474 -22.875 5.429 1.00 95.38 91 TYR A N 1
ATOM 708 C CA . TYR A 1 91 ? -11.138 -22.305 5.274 1.00 95.38 91 TYR A CA 1
ATOM 709 C C . TYR A 1 91 ? -10.188 -22.830 6.358 1.00 95.38 91 TYR A C 1
ATOM 711 O O . TYR A 1 91 ? -10.638 -23.348 7.380 1.00 95.38 91 TYR A O 1
ATOM 719 N N . VAL A 1 92 ? -8.881 -22.678 6.138 1.00 94.81 92 VAL A N 1
ATOM 720 C CA . VAL A 1 92 ? -7.831 -22.953 7.133 1.00 94.81 92 VAL A CA 1
ATOM 721 C C . VAL A 1 92 ? -6.753 -21.877 7.072 1.00 94.81 92 VAL A C 1
ATOM 723 O O . VAL A 1 92 ? -6.438 -21.372 5.993 1.00 94.81 92 VAL A O 1
ATOM 726 N N . HIS A 1 93 ? -6.151 -21.548 8.209 1.00 92.50 93 HIS A N 1
ATOM 727 C CA . HIS A 1 93 ? -4.917 -20.771 8.233 1.00 92.50 93 HIS A CA 1
ATOM 728 C C . HIS A 1 93 ? -3.784 -21.626 7.677 1.00 92.50 93 HIS A C 1
ATOM 730 O O . HIS A 1 93 ? -3.712 -22.828 7.956 1.00 92.50 93 HIS A O 1
ATOM 736 N N . TYR A 1 94 ? -2.901 -21.026 6.880 1.00 88.44 94 TYR A N 1
ATOM 737 C CA . TYR A 1 94 ? -1.776 -21.759 6.316 1.00 88.44 94 TYR A CA 1
ATOM 738 C C . TYR A 1 94 ? -0.480 -20.959 6.309 1.00 88.44 94 TYR A C 1
ATOM 740 O O . TYR A 1 94 ? -0.473 -19.735 6.256 1.00 88.44 94 TYR A O 1
ATOM 748 N N . GLN A 1 95 ? 0.629 -21.691 6.315 1.00 84.62 95 GLN A N 1
ATOM 749 C CA . GLN A 1 95 ? 1.956 -21.159 6.044 1.00 84.62 95 GLN A CA 1
ATOM 750 C C . GLN A 1 95 ? 2.658 -22.092 5.059 1.00 84.62 95 GLN A C 1
ATOM 752 O O . GLN A 1 95 ? 2.75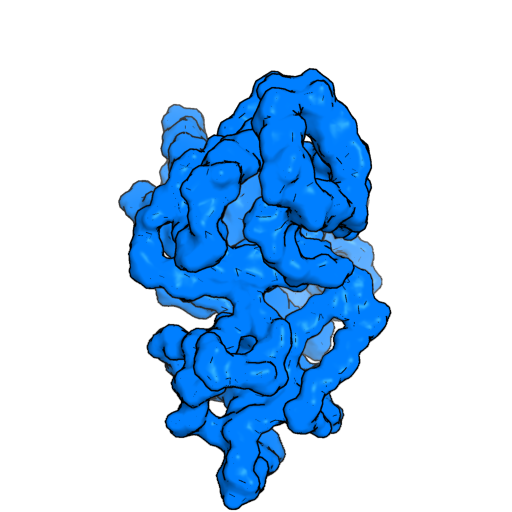1 -23.306 5.282 1.00 84.62 95 GLN A O 1
ATOM 757 N N . ALA A 1 96 ? 3.140 -21.539 3.950 1.00 79.06 96 ALA A N 1
ATOM 758 C CA . ALA A 1 96 ? 3.821 -22.288 2.902 1.00 79.06 96 ALA A CA 1
ATOM 759 C C . ALA A 1 96 ? 5.199 -21.686 2.607 1.00 79.06 96 ALA A C 1
ATOM 761 O O . ALA A 1 96 ? 5.365 -20.473 2.603 1.00 79.06 96 ALA A O 1
ATOM 762 N N . GLU A 1 97 ? 6.174 -22.553 2.329 1.00 74.06 97 GLU A N 1
ATOM 763 C CA . GLU A 1 97 ? 7.495 -22.150 1.820 1.00 74.06 97 GLU A CA 1
ATOM 764 C C . GLU A 1 97 ? 7.433 -21.774 0.337 1.00 74.06 97 GLU A C 1
ATOM 766 O O . GLU A 1 97 ? 8.211 -20.957 -0.151 1.00 74.06 97 GLU A O 1
ATOM 771 N N . ARG A 1 98 ? 6.492 -22.383 -0.397 1.00 77.81 98 ARG A N 1
ATOM 772 C CA . ARG A 1 98 ? 6.267 -22.078 -1.803 1.00 77.81 98 ARG A CA 1
ATOM 773 C C . ARG A 1 98 ? 5.645 -20.692 -1.921 1.00 77.81 98 ARG A C 1
ATOM 775 O O . ARG A 1 98 ? 4.579 -20.437 -1.366 1.00 77.81 98 ARG A O 1
ATOM 782 N N . TYR A 1 99 ? 6.316 -19.835 -2.681 1.00 81.50 99 TYR A N 1
ATOM 783 C CA . TYR A 1 99 ? 5.835 -18.499 -2.982 1.00 81.50 99 TYR A CA 1
ATOM 784 C C . TYR A 1 99 ? 4.533 -18.555 -3.780 1.00 81.50 99 TYR A C 1
ATOM 786 O O . TYR A 1 99 ? 4.447 -19.263 -4.785 1.00 81.50 99 TYR A O 1
ATOM 794 N N . GLN A 1 100 ? 3.557 -17.772 -3.333 1.00 88.38 100 GLN A N 1
ATOM 795 C CA . GLN A 1 100 ? 2.309 -17.536 -4.037 1.00 88.38 100 GLN A CA 1
ATOM 796 C C . GLN A 1 100 ? 2.093 -16.020 -4.113 1.00 88.38 100 GLN A C 1
ATOM 798 O O . GLN A 1 100 ? 2.054 -15.377 -3.051 1.00 88.38 100 GLN A O 1
ATOM 803 N N . PRO A 1 101 ? 1.995 -15.440 -5.324 1.00 90.44 101 PRO A N 1
ATOM 804 C CA . PRO A 1 101 ? 2.045 -13.997 -5.497 1.00 90.44 101 PRO A CA 1
ATOM 805 C C . PRO A 1 101 ? 0.892 -13.307 -4.795 1.00 90.44 101 PRO A C 1
ATOM 807 O O . PRO A 1 101 ? -0.252 -13.726 -4.938 1.00 90.44 101 PRO A O 1
ATOM 810 N N . LEU A 1 102 ? 1.201 -12.256 -4.037 1.00 93.00 102 LEU A N 1
ATOM 811 C CA .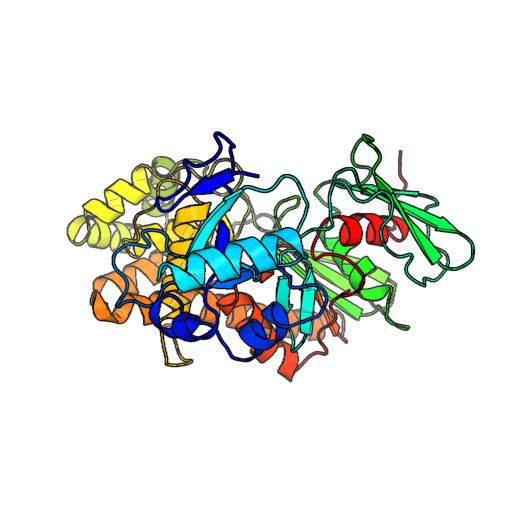 LEU A 1 102 ? 0.194 -11.317 -3.556 1.00 93.00 102 LEU A CA 1
ATOM 812 C C . LEU A 1 102 ? -0.037 -10.281 -4.651 1.00 93.00 102 LEU A C 1
ATOM 814 O O . LEU A 1 102 ? 0.922 -9.683 -5.142 1.00 93.00 102 LEU A O 1
ATOM 818 N N . VAL A 1 103 ? -1.294 -10.072 -5.024 1.00 95.31 103 VAL A N 1
ATOM 819 C CA . VAL A 1 103 ? -1.672 -9.090 -6.043 1.00 95.31 103 VAL A CA 1
ATOM 820 C C . VAL A 1 103 ? -2.624 -8.050 -5.467 1.00 95.31 103 VAL A C 1
ATOM 822 O O . VAL A 1 103 ? -3.413 -8.340 -4.569 1.00 95.31 103 VAL A O 1
ATOM 825 N N . THR A 1 104 ? -2.558 -6.839 -6.012 1.00 95.19 104 THR A N 1
ATOM 826 C CA . THR A 1 104 ? -3.497 -5.750 -5.722 1.00 95.19 104 THR A CA 1
ATOM 827 C C . THR A 1 104 ? -4.162 -5.271 -7.010 1.00 95.19 104 THR A C 1
ATOM 829 O O . THR A 1 104 ? -3.570 -5.350 -8.093 1.00 95.19 104 THR A O 1
ATOM 832 N N . TRP A 1 105 ? -5.404 -4.803 -6.902 1.00 94.94 105 TRP A N 1
ATOM 833 C CA . TRP A 1 105 ? -6.145 -4.225 -8.019 1.00 94.94 105 TRP A CA 1
ATOM 834 C C . TRP A 1 105 ? -5.873 -2.723 -8.094 1.00 94.94 105 TRP A C 1
ATOM 836 O O . TRP A 1 105 ? -6.262 -1.967 -7.205 1.00 94.94 105 TRP A O 1
ATOM 846 N N . LEU A 1 106 ? -5.217 -2.279 -9.165 1.00 93.50 106 LEU A N 1
ATOM 847 C CA . LEU A 1 106 ? -4.829 -0.885 -9.354 1.00 93.50 106 LEU A CA 1
ATOM 848 C C . LEU A 1 106 ? -5.079 -0.453 -10.802 1.00 93.50 106 LEU A C 1
ATOM 850 O O . LEU A 1 106 ? -4.576 -1.072 -11.744 1.00 93.50 106 LEU A O 1
ATOM 854 N N . ASN A 1 107 ? -5.842 0.632 -10.968 1.00 93.69 107 ASN A N 1
ATOM 855 C CA . ASN A 1 107 ? -6.201 1.214 -12.267 1.00 93.69 107 ASN A CA 1
ATOM 856 C C . ASN A 1 107 ? -6.701 0.162 -13.281 1.00 93.69 107 ASN A C 1
ATOM 858 O O . ASN A 1 107 ? -6.103 -0.030 -14.340 1.00 93.69 107 ASN A O 1
ATOM 862 N N . GLU A 1 108 ? -7.752 -0.572 -12.906 1.00 91.50 108 GLU A N 1
ATOM 863 C CA . GLU A 1 108 ? -8.404 -1.598 -13.741 1.00 91.50 108 GLU A CA 1
ATOM 864 C C . GLU A 1 108 ? -7.524 -2.806 -14.127 1.00 91.50 108 GLU A C 1
ATOM 866 O O . GLU A 1 108 ? -7.796 -3.506 -15.101 1.00 91.50 108 GLU A O 1
ATOM 871 N N . GLY A 1 109 ? -6.463 -3.090 -13.367 1.00 93.81 109 GLY A N 1
ATOM 872 C CA . GLY A 1 109 ? -5.636 -4.272 -13.599 1.00 93.81 109 GLY A CA 1
ATOM 873 C C . GLY A 1 109 ? -4.959 -4.802 -12.343 1.00 93.81 109 GLY A C 1
ATOM 874 O O . GLY A 1 109 ? -4.802 -4.090 -11.355 1.00 93.81 109 GLY A O 1
ATOM 875 N N . TRP A 1 110 ? -4.534 -6.063 -12.403 1.00 94.81 110 TRP A N 1
ATOM 876 C CA . TRP A 1 110 ? -3.778 -6.714 -11.334 1.00 94.81 110 TRP A CA 1
ATOM 877 C C . TRP A 1 110 ? -2.293 -6.373 -11.426 1.00 94.81 110 TRP A C 1
ATOM 879 O O . TRP A 1 110 ? -1.700 -6.477 -12.502 1.00 94.81 110 TRP A O 1
ATOM 889 N N . SER A 1 111 ? -1.706 -6.019 -10.287 1.00 93.94 111 SER A N 1
ATOM 890 C CA . SER A 1 111 ? -0.266 -5.813 -10.128 1.00 93.94 111 SER A CA 1
ATOM 891 C C . SER A 1 111 ? 0.258 -6.698 -9.006 1.00 93.94 111 SER A C 1
ATOM 893 O O . SER A 1 111 ? -0.358 -6.786 -7.941 1.00 93.94 111 SER A O 1
ATOM 895 N N . GLU A 1 112 ? 1.397 -7.348 -9.233 1.00 93.25 112 GLU A N 1
ATOM 896 C CA . GLU A 1 112 ? 2.095 -8.096 -8.190 1.00 93.25 112 GLU A CA 1
ATOM 897 C C . GLU A 1 112 ? 2.702 -7.119 -7.172 1.00 93.25 112 GLU A C 1
ATOM 899 O O . GLU A 1 112 ? 3.312 -6.114 -7.532 1.00 93.25 112 GLU A O 1
ATOM 904 N N . VAL A 1 113 ? 2.505 -7.388 -5.883 1.00 91.38 113 VAL A N 1
ATOM 905 C CA . VAL A 1 113 ? 2.945 -6.491 -4.803 1.00 91.38 113 VAL A CA 1
ATOM 906 C C . VAL A 1 113 ? 4.452 -6.587 -4.570 1.00 91.38 113 VAL A C 1
ATOM 908 O O . VAL A 1 113 ? 5.103 -5.592 -4.261 1.00 91.38 113 VAL A O 1
ATOM 911 N N . GLN A 1 114 ? 5.002 -7.787 -4.707 1.00 85.75 114 GLN A N 1
ATOM 912 C CA . GLN A 1 114 ? 6.412 -8.085 -4.493 1.00 85.75 114 GLN A CA 1
ATOM 913 C C . GLN A 1 114 ? 6.794 -9.248 -5.396 1.00 85.75 114 GLN A C 1
ATOM 915 O O . GLN A 1 114 ? 6.037 -10.199 -5.453 1.00 85.75 114 GLN A O 1
ATOM 920 N N . ALA A 1 115 ? 7.941 -9.214 -6.065 1.00 81.25 115 ALA A N 1
ATOM 921 C CA . ALA A 1 115 ? 8.387 -10.335 -6.887 1.00 81.25 115 ALA A CA 1
ATOM 922 C C . ALA A 1 115 ? 8.758 -11.555 -6.023 1.00 81.25 115 ALA A C 1
ATOM 924 O O . ALA A 1 115 ? 9.201 -11.417 -4.880 1.00 81.25 115 ALA A O 1
ATOM 925 N N . ASN A 1 116 ? 8.633 -12.760 -6.587 1.00 78.00 116 ASN A N 1
ATOM 926 C CA . ASN A 1 116 ? 9.043 -13.996 -5.919 1.00 78.00 116 ASN A CA 1
ATOM 927 C C . ASN A 1 116 ? 10.527 -13.935 -5.491 1.00 78.00 116 ASN A C 1
ATOM 929 O O . ASN A 1 116 ? 11.395 -14.002 -6.360 1.00 78.00 116 ASN A O 1
ATOM 933 N N . PRO A 1 117 ? 10.846 -13.907 -4.182 1.00 68.31 117 PRO A N 1
ATOM 934 C CA . PRO A 1 117 ? 12.225 -13.784 -3.704 1.00 68.31 117 PRO A CA 1
ATOM 935 C C . PRO A 1 117 ? 13.087 -15.017 -4.018 1.00 68.31 117 PRO A C 1
ATOM 937 O O . PRO A 1 117 ? 14.310 -14.940 -3.979 1.00 68.31 117 PRO A O 1
ATOM 940 N N . ASN A 1 118 ? 12.445 -16.150 -4.322 1.00 66.75 118 ASN A N 1
ATOM 941 C CA . ASN A 1 118 ? 13.084 -17.434 -4.596 1.00 66.75 118 ASN A CA 1
ATOM 942 C C . ASN A 1 118 ? 13.009 -17.823 -6.083 1.00 66.75 118 ASN A C 1
ATOM 944 O O . ASN A 1 118 ? 13.385 -18.942 -6.442 1.00 66.75 118 ASN A O 1
ATOM 948 N N . ALA A 1 119 ? 12.474 -16.963 -6.959 1.00 67.75 119 ALA A N 1
ATOM 949 C CA . ALA A 1 119 ? 12.466 -17.254 -8.387 1.00 67.75 119 ALA A CA 1
ATOM 950 C C . ALA A 1 119 ? 13.891 -17.184 -8.940 1.00 67.75 119 ALA A C 1
ATOM 952 O O . ALA A 1 119 ? 14.635 -16.257 -8.661 1.00 67.75 119 ALA A O 1
ATOM 953 N N . PHE A 1 120 ? 14.281 -18.136 -9.786 1.00 59.94 120 PHE A N 1
ATOM 954 C CA . PHE A 1 120 ? 15.595 -18.076 -10.434 1.00 59.94 120 PHE A CA 1
ATOM 955 C C . PHE A 1 120 ? 15.694 -16.947 -11.476 1.00 59.94 120 PHE A C 1
ATOM 957 O O . PHE A 1 120 ? 16.795 -16.489 -11.775 1.00 59.94 120 PHE A O 1
ATOM 964 N N . SER A 1 121 ? 14.564 -16.492 -12.030 1.00 63.12 121 SER A N 1
ATOM 965 C CA . SER A 1 121 ? 14.518 -15.393 -12.999 1.00 63.12 121 SER A CA 1
ATOM 966 C C . SER A 1 121 ? 13.123 -14.773 -13.090 1.00 63.12 121 SER A C 1
ATOM 968 O O . SER A 1 121 ? 12.138 -15.505 -13.204 1.00 63.12 121 SER A O 1
ATOM 970 N N . ILE A 1 122 ? 13.053 -13.443 -13.136 1.00 80.50 122 ILE A N 1
ATOM 971 C CA . ILE A 1 122 ? 11.846 -12.693 -13.518 1.00 80.50 122 ILE A CA 1
ATOM 972 C C . ILE A 1 122 ? 11.787 -12.631 -15.050 1.00 80.50 122 ILE A C 1
ATOM 974 O O . ILE A 1 122 ? 12.825 -12.587 -15.719 1.00 80.50 122 ILE A O 1
ATOM 978 N N . THR A 1 123 ? 10.579 -12.657 -15.620 1.00 85.12 123 THR A N 1
ATOM 979 C CA . THR A 1 123 ? 10.382 -12.617 -17.075 1.00 85.12 123 THR A CA 1
ATOM 980 C C . THR A 1 123 ? 11.051 -11.374 -17.675 1.00 85.12 123 THR A C 1
ATOM 982 O O . THR A 1 123 ? 10.731 -10.261 -17.259 1.00 85.12 123 THR A O 1
ATOM 985 N N . PRO A 1 124 ? 11.946 -11.521 -18.672 1.00 89.06 124 PRO A N 1
ATOM 986 C CA . PRO A 1 124 ? 12.637 -10.377 -19.249 1.00 89.06 124 PRO A CA 1
ATOM 987 C C . PRO A 1 124 ? 11.685 -9.373 -19.903 1.00 89.06 124 PRO A C 1
ATOM 989 O O . PRO A 1 124 ? 10.812 -9.751 -20.693 1.00 89.06 124 PRO A O 1
ATOM 992 N N . VAL A 1 125 ? 11.911 -8.088 -19.644 1.00 91.12 125 VAL A N 1
ATOM 993 C CA . VAL A 1 125 ? 11.078 -6.984 -20.141 1.00 91.12 125 VAL A CA 1
ATOM 994 C C . VAL A 1 125 ? 11.740 -6.350 -21.356 1.00 91.12 125 VAL A C 1
ATOM 996 O O . VAL A 1 125 ? 12.941 -6.110 -21.353 1.00 91.12 125 VAL A O 1
ATOM 999 N N . ARG A 1 126 ? 10.982 -6.092 -22.428 1.00 91.38 126 ARG A N 1
ATOM 1000 C CA . ARG A 1 126 ? 11.508 -5.357 -23.592 1.00 91.38 126 ARG A CA 1
ATOM 1001 C C . ARG A 1 126 ? 11.798 -3.921 -23.189 1.00 91.38 126 ARG A C 1
ATOM 1003 O O . ARG A 1 126 ? 10.920 -3.282 -22.627 1.00 91.38 126 ARG A O 1
ATOM 1010 N N . ALA A 1 127 ? 12.985 -3.433 -23.517 1.00 90.38 127 ALA A N 1
ATOM 1011 C CA . ALA A 1 127 ? 13.391 -2.088 -23.150 1.00 90.38 127 ALA A CA 1
ATOM 1012 C C . ALA A 1 127 ? 14.447 -1.547 -24.119 1.00 90.38 127 ALA A C 1
ATOM 1014 O O . ALA A 1 127 ? 15.215 -2.310 -24.720 1.00 90.38 127 ALA A O 1
ATOM 1015 N N . VAL A 1 128 ? 14.491 -0.223 -24.252 1.00 89.69 128 VAL A N 1
ATOM 1016 C CA . VAL A 1 128 ? 15.571 0.474 -24.964 1.00 89.69 128 VAL A CA 1
ATOM 1017 C C . VAL A 1 128 ? 16.884 0.355 -24.191 1.00 89.69 128 VAL A C 1
ATOM 1019 O O . VAL A 1 128 ? 16.877 0.030 -23.006 1.00 89.69 128 VAL A O 1
ATOM 1022 N N . GLU A 1 129 ? 18.011 0.583 -24.858 1.00 91.25 129 GLU A N 1
ATOM 1023 C CA . GLU A 1 129 ? 19.322 0.535 -24.206 1.00 91.25 129 GLU A CA 1
ATOM 1024 C C . GLU A 1 129 ? 19.395 1.550 -23.042 1.00 91.25 129 GLU A C 1
ATOM 1026 O O . GLU A 1 129 ? 19.062 2.723 -23.243 1.00 91.25 129 GLU A O 1
ATOM 1031 N N . PRO A 1 130 ? 19.735 1.104 -21.818 1.00 92.88 130 PRO A N 1
ATOM 1032 C CA . PRO A 1 130 ? 19.804 1.955 -20.634 1.00 92.88 130 PRO A CA 1
ATOM 1033 C C . PRO A 1 130 ? 21.132 2.714 -20.514 1.00 92.88 130 PRO A C 1
ATOM 1035 O O .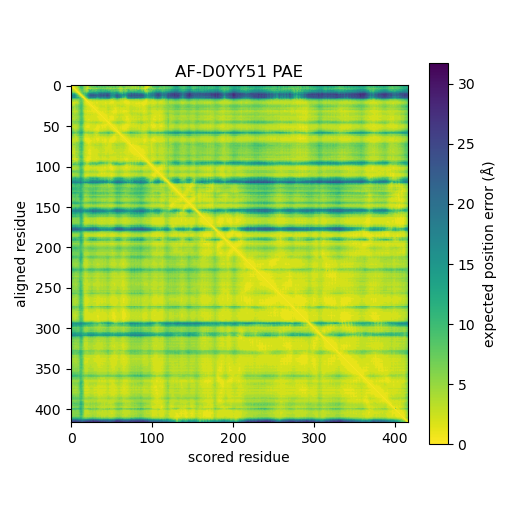 PRO A 1 130 ? 22.021 2.592 -21.350 1.00 92.88 130 PRO A O 1
ATOM 1038 N N . LEU A 1 131 ? 21.267 3.502 -19.441 1.00 91.88 131 LEU A N 1
ATOM 1039 C CA . LEU A 1 131 ? 22.492 4.243 -19.120 1.00 91.88 131 LEU A CA 1
ATOM 1040 C C . LEU A 1 131 ? 23.526 3.399 -18.362 1.00 91.88 131 LEU A C 1
ATOM 1042 O O . LEU A 1 131 ? 24.715 3.701 -18.430 1.00 91.88 131 LEU A O 1
ATOM 1046 N N . HIS A 1 132 ? 23.074 2.374 -17.636 1.00 91.12 132 HIS A N 1
ATOM 1047 C CA . HIS A 1 132 ? 23.914 1.467 -16.848 1.00 91.12 132 HIS A CA 1
ATOM 1048 C C . HIS A 1 132 ? 23.716 0.019 -17.296 1.00 91.12 132 HIS A C 1
ATOM 1050 O O . HIS A 1 132 ? 22.619 -0.358 -17.706 1.00 91.12 132 HIS A O 1
ATOM 1056 N N . GLU A 1 133 ? 24.768 -0.792 -17.197 1.00 86.56 133 GLU A N 1
ATOM 1057 C CA . GLU A 1 133 ? 24.745 -2.197 -17.629 1.00 86.56 133 GLU A CA 1
ATOM 1058 C C . GLU A 1 133 ? 23.901 -3.085 -16.701 1.00 86.56 133 GLU A C 1
ATOM 1060 O O . GLU A 1 133 ? 23.141 -3.938 -17.173 1.00 86.56 133 GLU A O 1
ATOM 1065 N N . ASP A 1 134 ? 24.011 -2.859 -15.393 1.00 89.38 134 ASP A N 1
ATOM 1066 C CA . ASP A 1 134 ? 23.357 -3.611 -14.326 1.00 89.38 134 ASP A CA 1
ATOM 1067 C C . ASP A 1 134 ? 22.801 -2.686 -13.231 1.00 89.38 134 ASP A C 1
ATOM 1069 O O . ASP A 1 134 ? 22.987 -1.471 -13.280 1.00 89.38 134 ASP A O 1
ATOM 1073 N N . GLY A 1 135 ? 22.068 -3.224 -12.254 1.00 90.31 135 GLY A N 1
ATOM 1074 C CA . GLY A 1 135 ? 21.429 -2.465 -11.184 1.00 90.31 135 GLY A CA 1
ATOM 1075 C C . GLY A 1 135 ? 20.696 -3.352 -10.187 1.00 90.31 135 GLY A C 1
ATOM 1076 O O . GLY A 1 135 ? 19.723 -4.019 -10.529 1.00 90.31 135 GLY A O 1
ATOM 1077 N N . CYS A 1 136 ? 21.148 -3.333 -8.936 1.00 90.00 136 CYS A N 1
ATOM 1078 C CA . CYS A 1 136 ? 20.613 -4.148 -7.854 1.00 90.00 136 CYS A CA 1
ATOM 1079 C C . CYS A 1 136 ? 19.787 -3.328 -6.863 1.00 90.00 136 CYS A C 1
ATOM 1081 O O . CYS A 1 136 ? 20.226 -2.266 -6.400 1.00 90.00 136 CYS A O 1
ATOM 1083 N N . PHE A 1 137 ? 18.626 -3.869 -6.498 1.00 90.19 137 PHE A N 1
ATOM 1084 C CA . PHE A 1 137 ? 17.799 -3.405 -5.396 1.00 90.19 137 PHE A CA 1
ATOM 1085 C C . PHE A 1 137 ? 17.052 -4.576 -4.748 1.00 90.19 137 PHE A C 1
ATOM 1087 O O . PHE A 1 137 ? 16.495 -5.422 -5.443 1.00 90.19 137 PHE A O 1
ATOM 1094 N N . SER A 1 138 ? 17.045 -4.640 -3.413 1.00 85.50 138 SER A N 1
ATOM 1095 C CA . SER A 1 138 ? 16.369 -5.694 -2.635 1.00 85.50 138 SER A CA 1
ATOM 1096 C C . SER A 1 138 ? 16.734 -7.115 -3.105 1.00 85.50 138 SER A C 1
ATOM 1098 O O . SER A 1 138 ? 15.882 -7.985 -3.277 1.00 85.50 138 SER A O 1
ATOM 1100 N N . HIS A 1 139 ? 18.028 -7.333 -3.368 1.00 86.81 139 HIS A N 1
ATOM 1101 C CA . HIS A 1 139 ? 18.598 -8.583 -3.898 1.00 86.81 139 HIS A CA 1
ATOM 1102 C C . HIS A 1 139 ? 18.131 -8.990 -5.302 1.00 86.81 139 HIS A C 1
ATOM 1104 O O . HIS A 1 139 ? 18.421 -10.103 -5.745 1.00 86.81 139 HIS A O 1
ATOM 1110 N N . ILE A 1 140 ? 17.434 -8.109 -6.019 1.00 89.31 140 ILE A N 1
ATOM 1111 C CA . ILE A 1 140 ? 17.051 -8.299 -7.415 1.00 89.31 140 ILE A CA 1
ATOM 1112 C C . ILE A 1 140 ? 17.999 -7.459 -8.257 1.00 89.31 140 ILE A C 1
ATOM 1114 O O . ILE A 1 140 ? 17.939 -6.229 -8.233 1.00 89.31 140 ILE A O 1
ATOM 1118 N N . ASN A 1 141 ? 18.864 -8.114 -9.019 1.00 91.56 141 ASN A N 1
ATOM 1119 C CA . ASN A 1 141 ? 19.730 -7.449 -9.974 1.00 91.56 141 ASN A CA 1
ATOM 1120 C C . ASN A 1 141 ? 19.088 -7.467 -11.364 1.00 91.56 141 ASN A C 1
ATOM 1122 O O . ASN A 1 141 ? 18.734 -8.524 -11.888 1.00 91.56 141 ASN A O 1
ATOM 1126 N N . ALA A 1 142 ? 18.925 -6.283 -11.941 1.00 93.06 142 ALA A N 1
ATOM 1127 C CA . ALA A 1 142 ? 18.482 -6.056 -13.303 1.00 93.06 142 ALA A CA 1
ATOM 1128 C C . ALA A 1 142 ? 19.702 -5.799 -14.189 1.00 93.06 142 ALA A C 1
ATOM 1130 O O . ALA A 1 142 ? 20.611 -5.087 -13.785 1.00 93.06 142 ALA A O 1
ATOM 1131 N N . PHE A 1 143 ? 19.726 -6.342 -15.400 1.00 93.44 143 PHE A N 1
ATOM 1132 C CA . PHE A 1 143 ? 20.784 -6.065 -16.373 1.00 93.44 143 PHE A CA 1
ATOM 1133 C C . PHE A 1 143 ? 20.230 -6.092 -17.790 1.00 93.44 143 PHE A C 1
ATOM 1135 O O . PHE A 1 143 ? 19.309 -6.855 -18.100 1.00 93.44 143 PHE A O 1
ATOM 1142 N N . TRP A 1 144 ? 20.778 -5.261 -18.669 1.00 94.12 144 TRP A N 1
ATOM 1143 C CA . TRP A 1 144 ? 20.301 -5.186 -20.046 1.00 94.12 144 TRP A CA 1
ATOM 1144 C C . TRP A 1 144 ? 21.085 -6.110 -20.977 1.00 94.12 144 TRP A C 1
ATOM 1146 O O . TRP A 1 144 ? 22.312 -6.163 -20.968 1.00 94.12 144 TRP A O 1
ATOM 1156 N N . HIS A 1 145 ? 20.365 -6.843 -21.823 1.00 93.38 145 HIS A N 1
ATOM 1157 C CA . HIS A 1 145 ? 20.949 -7.670 -22.869 1.00 93.38 145 HIS A CA 1
ATOM 1158 C C . HIS A 1 145 ? 20.020 -7.746 -24.084 1.00 93.38 145 HIS A C 1
ATOM 1160 O O . HIS A 1 145 ? 18.873 -8.180 -23.986 1.00 93.38 145 HIS A O 1
ATOM 1166 N N . LYS A 1 146 ? 20.533 -7.367 -25.264 1.00 90.94 146 LYS A N 1
ATOM 1167 C CA . LYS A 1 146 ? 19.855 -7.532 -26.569 1.00 90.94 146 LYS A CA 1
ATOM 1168 C C . LYS A 1 146 ? 18.404 -7.014 -26.585 1.00 90.94 146 LYS A C 1
ATOM 1170 O O . LYS A 1 146 ? 17.486 -7.717 -27.012 1.00 90.94 146 LYS A O 1
ATOM 1175 N N . GLY A 1 147 ? 18.196 -5.776 -26.130 1.00 91.19 147 GLY A N 1
ATOM 1176 C CA . GLY A 1 147 ? 16.886 -5.107 -26.164 1.00 91.19 147 GLY A CA 1
ATOM 1177 C C . GLY A 1 147 ? 15.897 -5.586 -25.097 1.00 91.19 147 GLY A C 1
ATOM 1178 O O . GLY A 1 147 ? 14.685 -5.381 -25.234 1.00 91.19 147 GLY A O 1
ATOM 1179 N N . ARG A 1 148 ? 16.386 -6.271 -24.057 1.00 93.56 148 ARG A N 1
ATOM 1180 C CA . ARG A 1 148 ? 15.590 -6.683 -22.901 1.00 93.56 148 ARG A CA 1
ATOM 1181 C C . ARG A 1 148 ? 16.347 -6.463 -21.600 1.00 93.56 148 ARG A C 1
ATOM 1183 O O . ARG A 1 148 ? 17.564 -6.605 -21.561 1.00 93.56 148 ARG A O 1
ATOM 1190 N N . ILE A 1 149 ? 15.606 -6.181 -20.538 1.00 93.62 149 ILE A N 1
ATOM 1191 C CA . ILE A 1 149 ? 16.090 -6.211 -19.162 1.00 93.62 149 ILE A CA 1
ATOM 1192 C C . ILE A 1 149 ? 15.823 -7.605 -18.613 1.00 93.62 149 ILE A C 1
ATOM 1194 O O . ILE A 1 149 ? 14.699 -8.107 -18.678 1.00 93.62 149 ILE A O 1
ATOM 1198 N N . HIS A 1 150 ? 16.872 -8.229 -18.108 1.00 93.25 150 HIS A N 1
ATOM 1199 C CA . HIS A 1 150 ? 16.864 -9.522 -17.451 1.00 93.25 150 HIS A CA 1
ATOM 1200 C C . HIS A 1 150 ? 17.058 -9.331 -15.953 1.00 93.25 150 HIS A C 1
ATOM 1202 O O . HIS A 1 150 ? 17.631 -8.333 -15.525 1.00 93.25 150 HIS A O 1
ATOM 1208 N N . PHE A 1 151 ? 16.609 -10.311 -15.172 1.00 91.69 151 PHE A N 1
ATOM 1209 C CA . PHE A 1 151 ? 16.676 -10.253 -13.720 1.00 91.69 151 PHE A CA 1
ATOM 1210 C C . PHE A 1 151 ? 17.245 -11.542 -13.153 1.00 91.69 151 PHE A C 1
ATOM 1212 O O . PHE A 1 151 ? 16.893 -12.636 -13.607 1.00 91.69 151 PHE A O 1
ATOM 1219 N N . ASN A 1 152 ? 18.077 -11.413 -12.129 1.00 88.62 152 ASN A N 1
ATOM 1220 C CA . ASN A 1 152 ? 18.520 -12.519 -11.297 1.00 88.62 152 ASN A CA 1
ATOM 1221 C C . ASN A 1 152 ? 18.554 -12.101 -9.826 1.00 88.62 152 ASN A C 1
ATOM 1223 O O . ASN A 1 152 ? 18.727 -10.931 -9.495 1.00 88.62 152 ASN A O 1
ATOM 1227 N N . HIS A 1 153 ? 18.387 -13.077 -8.939 1.00 85.00 153 HIS A N 1
ATOM 1228 C CA . HIS A 1 153 ? 18.565 -12.837 -7.516 1.00 85.00 153 HIS A CA 1
ATOM 1229 C C . HIS A 1 153 ? 20.047 -12.930 -7.182 1.00 85.00 153 HIS A C 1
ATOM 1231 O O . HIS A 1 153 ? 20.686 -13.954 -7.443 1.00 85.00 153 HIS A O 1
ATOM 1237 N N . GLN A 1 154 ? 20.600 -11.857 -6.628 1.00 77.06 154 GLN A N 1
ATOM 1238 C CA . GLN A 1 154 ? 21.979 -11.821 -6.164 1.00 77.06 154 GLN A CA 1
ATOM 1239 C C . GLN A 1 154 ? 22.032 -11.161 -4.783 1.00 77.06 154 GLN A C 1
ATOM 1241 O O . GLN A 1 154 ? 21.424 -10.107 -4.591 1.00 77.06 154 GLN A O 1
ATOM 1246 N N . PRO A 1 155 ? 22.775 -11.727 -3.814 1.00 70.69 155 PRO A N 1
ATOM 1247 C CA . PRO A 1 155 ? 22.978 -11.122 -2.500 1.00 70.69 155 PRO A CA 1
ATOM 1248 C C . PRO A 1 155 ? 24.009 -9.983 -2.593 1.00 70.69 155 PRO A C 1
ATOM 1250 O O . PRO A 1 155 ? 25.029 -9.992 -1.911 1.00 70.69 155 PRO A O 1
ATOM 1253 N N . VAL A 1 156 ? 23.780 -9.039 -3.504 1.00 72.00 156 VAL A N 1
ATOM 1254 C CA . VAL A 1 156 ? 24.624 -7.863 -3.733 1.00 72.00 156 VAL A CA 1
ATOM 1255 C C . VAL A 1 156 ? 24.001 -6.681 -3.001 1.00 72.00 156 VAL A C 1
ATOM 1257 O O . VAL A 1 156 ? 22.779 -6.621 -2.835 1.00 72.00 156 VAL A O 1
ATOM 1260 N N . GLU A 1 157 ? 24.840 -5.754 -2.541 1.00 79.44 157 GLU A N 1
ATOM 1261 C CA . GLU A 1 157 ? 24.380 -4.504 -1.941 1.00 79.44 157 GLU A CA 1
ATOM 1262 C C . GLU A 1 157 ? 23.498 -3.708 -2.913 1.00 79.44 157 GLU A C 1
ATOM 1264 O O . GLU A 1 157 ? 23.624 -3.795 -4.138 1.00 79.44 157 GLU A O 1
ATOM 1269 N N . ASN A 1 158 ? 22.583 -2.917 -2.355 1.00 83.38 158 ASN A N 1
ATOM 1270 C CA . ASN A 1 158 ? 21.744 -2.040 -3.156 1.00 83.38 158 ASN A CA 1
ATOM 1271 C C . ASN A 1 158 ? 22.626 -1.028 -3.896 1.00 83.38 158 ASN A C 1
ATOM 1273 O O . ASN A 1 158 ? 23.347 -0.243 -3.287 1.00 83.38 158 ASN A O 1
ATOM 1277 N N . THR A 1 159 ? 22.505 -1.004 -5.219 1.00 83.75 159 THR A N 1
ATOM 1278 C CA . THR A 1 159 ? 23.151 0.008 -6.073 1.00 83.75 159 THR A CA 1
ATOM 1279 C C . THR A 1 159 ? 22.394 1.340 -6.077 1.00 83.75 159 THR A C 1
ATOM 1281 O O . THR A 1 159 ? 22.880 2.335 -6.613 1.00 83.75 159 THR A O 1
ATOM 1284 N N . VAL A 1 160 ? 21.193 1.357 -5.490 1.00 86.62 160 VAL A N 1
ATOM 1285 C CA . VAL A 1 160 ? 20.278 2.500 -5.449 1.00 86.62 160 VAL A CA 1
ATOM 1286 C C . VAL A 1 160 ? 20.230 3.058 -4.030 1.00 86.62 160 VAL A C 1
ATOM 1288 O O . VAL A 1 160 ? 19.915 2.337 -3.082 1.00 86.62 160 VAL A O 1
ATOM 1291 N N . SER A 1 161 ? 20.528 4.349 -3.881 1.00 89.38 161 SER A N 1
ATOM 1292 C CA . SER A 1 161 ? 20.346 5.074 -2.622 1.00 89.38 161 SER A CA 1
ATOM 1293 C C . SER A 1 161 ? 18.862 5.341 -2.351 1.00 89.38 161 SER A C 1
ATOM 1295 O O . SER A 1 161 ? 18.061 5.466 -3.278 1.00 89.38 161 SER A O 1
ATOM 1297 N N . HIS A 1 162 ? 18.497 5.497 -1.075 1.00 87.19 162 HIS A N 1
ATOM 1298 C CA . HIS A 1 162 ? 17.110 5.753 -0.664 1.00 87.19 162 HIS A CA 1
ATOM 1299 C C . HIS A 1 162 ? 16.499 6.987 -1.355 1.00 87.19 162 HIS A C 1
ATOM 1301 O O . HIS A 1 162 ? 15.326 6.976 -1.713 1.00 87.19 162 HIS A O 1
ATOM 1307 N N . GLU A 1 163 ? 17.314 8.012 -1.626 1.00 89.25 163 GLU A N 1
ATOM 1308 C CA . GLU A 1 163 ? 16.917 9.258 -2.300 1.00 89.25 163 GLU A CA 1
ATOM 1309 C C . GLU A 1 163 ? 16.549 9.096 -3.782 1.00 89.25 163 GLU A C 1
ATOM 1311 O O . GLU A 1 163 ? 16.038 10.033 -4.394 1.00 89.25 163 GLU A O 1
ATOM 1316 N N . HIS A 1 164 ? 16.873 7.959 -4.402 1.00 93.56 164 HIS A N 1
ATOM 1317 C CA . HIS A 1 164 ? 16.658 7.727 -5.833 1.00 93.56 164 HIS A CA 1
ATOM 1318 C C . HIS A 1 164 ? 15.612 6.655 -6.113 1.00 93.56 164 HIS A C 1
ATOM 1320 O O . HIS A 1 164 ? 15.325 6.379 -7.276 1.00 93.56 164 HIS A O 1
ATOM 1326 N N . ILE A 1 165 ? 15.017 6.068 -5.075 1.00 94.88 165 ILE A N 1
ATOM 1327 C CA . ILE A 1 165 ? 14.037 4.993 -5.212 1.00 94.88 165 ILE A CA 1
ATOM 1328 C C . ILE A 1 165 ? 12.794 5.460 -5.980 1.00 94.88 165 ILE A C 1
ATOM 1330 O O . ILE A 1 165 ? 12.425 4.825 -6.969 1.00 94.88 165 ILE A O 1
ATOM 1334 N N . ALA A 1 166 ? 12.199 6.595 -5.599 1.00 95.75 166 ALA A N 1
ATOM 1335 C CA . ALA A 1 166 ? 11.039 7.144 -6.301 1.00 95.75 166 ALA A CA 1
ATOM 1336 C C . ALA A 1 166 ? 11.378 7.493 -7.760 1.00 95.75 166 ALA A C 1
ATOM 1338 O O . ALA A 1 166 ? 10.632 7.149 -8.675 1.00 95.75 166 ALA A O 1
ATOM 1339 N N . THR A 1 167 ? 12.553 8.078 -8.009 1.00 95.94 167 THR A N 1
ATOM 1340 C CA . THR A 1 167 ? 13.045 8.343 -9.370 1.00 95.94 167 THR A CA 1
ATOM 1341 C C . THR A 1 167 ? 13.216 7.061 -10.185 1.00 95.94 167 THR A C 1
ATOM 1343 O O . THR A 1 167 ? 12.850 7.021 -11.356 1.00 95.94 167 THR A O 1
ATOM 1346 N N . CYS A 1 168 ? 13.730 5.984 -9.589 1.00 95.50 168 CYS A N 1
ATOM 1347 C CA . CYS A 1 168 ? 13.807 4.689 -10.264 1.00 95.50 168 CYS A CA 1
ATOM 1348 C C . CYS A 1 168 ? 12.402 4.168 -10.594 1.00 95.50 168 CYS A C 1
ATOM 1350 O O . CYS A 1 168 ? 12.170 3.732 -11.717 1.00 95.50 168 CYS A O 1
ATOM 1352 N N . ALA A 1 169 ? 11.445 4.277 -9.670 1.00 95.56 169 ALA A N 1
ATOM 1353 C CA . ALA A 1 169 ? 10.062 3.882 -9.920 1.00 95.56 169 ALA A CA 1
ATOM 1354 C C . ALA A 1 169 ? 9.411 4.686 -11.067 1.00 95.56 169 ALA A C 1
ATOM 1356 O O . ALA A 1 169 ? 8.728 4.097 -11.908 1.00 95.56 169 ALA A O 1
ATOM 1357 N N . LEU A 1 170 ? 9.677 5.997 -11.155 1.00 95.62 170 LEU A N 1
ATOM 1358 C CA . LEU A 1 170 ? 9.258 6.856 -12.273 1.00 95.62 170 LEU A CA 1
ATOM 1359 C C . LEU A 1 170 ? 9.776 6.323 -13.613 1.00 95.62 170 LEU A C 1
ATOM 1361 O O . LEU A 1 170 ? 9.001 6.081 -14.539 1.00 95.62 170 LEU A O 1
ATOM 1365 N N . LEU A 1 171 ? 11.090 6.096 -13.693 1.00 94.31 171 LEU A N 1
ATOM 1366 C CA . LEU A 1 171 ? 11.761 5.625 -14.905 1.00 94.31 171 LEU A CA 1
ATOM 1367 C C . LEU A 1 171 ? 11.282 4.226 -15.305 1.00 94.31 171 LEU A C 1
ATOM 1369 O O . LEU A 1 171 ? 11.070 3.952 -16.485 1.00 94.31 171 LEU A O 1
ATOM 1373 N N . ALA A 1 172 ? 11.042 3.355 -14.325 1.00 93.94 172 ALA A N 1
ATOM 1374 C CA . ALA A 1 172 ? 10.539 2.012 -14.558 1.00 93.94 172 ALA A CA 1
ATOM 1375 C C . ALA A 1 172 ? 9.097 1.996 -15.088 1.00 93.94 172 ALA A C 1
ATOM 1377 O O . ALA A 1 172 ? 8.773 1.177 -15.951 1.00 93.94 172 ALA A O 1
ATOM 1378 N N . GLY A 1 173 ? 8.250 2.936 -14.649 1.00 91.12 173 GLY A N 1
ATOM 1379 C CA . GLY A 1 173 ? 6.923 3.167 -15.234 1.00 91.12 173 GLY A CA 1
ATOM 1380 C C . GLY A 1 173 ? 6.976 3.592 -16.708 1.00 91.12 173 GLY A C 1
ATOM 1381 O O . GLY A 1 173 ? 6.047 3.317 -17.473 1.00 91.12 173 GLY A O 1
ATOM 1382 N N . GLY A 1 174 ? 8.087 4.204 -17.126 1.00 88.62 174 GLY A N 1
ATOM 1383 C CA . GLY A 1 174 ? 8.360 4.604 -18.504 1.00 88.62 174 GLY A CA 1
ATOM 1384 C C . GLY A 1 174 ? 8.838 3.482 -19.431 1.00 88.62 174 GLY A C 1
ATOM 1385 O O . GLY A 1 174 ? 8.696 3.625 -20.638 1.00 88.62 174 GLY A O 1
ATOM 1386 N N . ILE A 1 175 ? 9.348 2.355 -18.915 1.00 89.56 175 ILE A N 1
ATOM 1387 C CA . ILE A 1 175 ? 9.964 1.285 -19.736 1.00 89.56 175 ILE A CA 1
ATOM 1388 C C . ILE A 1 175 ? 8.997 0.717 -20.784 1.00 89.56 175 ILE A C 1
ATOM 1390 O O . ILE A 1 175 ? 9.393 0.419 -21.912 1.00 89.56 175 ILE A O 1
ATOM 1394 N N . ASP A 1 176 ? 7.724 0.583 -20.419 1.00 77.06 176 ASP A N 1
ATOM 1395 C CA . ASP A 1 176 ? 6.686 0.039 -21.296 1.00 77.06 176 ASP A CA 1
ATOM 1396 C C . ASP A 1 176 ? 6.078 1.077 -22.255 1.00 77.06 176 ASP A C 1
ATOM 1398 O O . ASP A 1 176 ? 5.279 0.717 -23.124 1.00 77.06 176 ASP A O 1
ATOM 1402 N N . HIS A 1 177 ? 6.475 2.348 -22.141 1.00 73.94 177 HIS A N 1
ATOM 1403 C CA . HIS A 1 177 ? 5.889 3.469 -22.868 1.00 73.94 177 HIS A CA 1
ATOM 1404 C C . HIS A 1 177 ? 6.926 4.141 -23.779 1.00 73.94 177 HIS A C 1
ATOM 1406 O O . HIS A 1 177 ? 8.076 4.355 -23.414 1.00 73.94 177 HIS A O 1
ATOM 1412 N N . SER A 1 178 ? 6.522 4.506 -24.998 1.00 62.50 178 SER A N 1
ATOM 1413 C CA . SER A 1 178 ? 7.434 5.108 -25.983 1.00 62.50 178 SER A CA 1
ATOM 1414 C C . SER A 1 178 ? 7.837 6.558 -25.673 1.00 62.50 178 SER A C 1
ATOM 1416 O O . SER A 1 178 ? 8.812 7.044 -26.240 1.00 62.50 178 SER A O 1
ATOM 1418 N N . ASP A 1 179 ? 7.086 7.262 -24.817 1.00 71.50 179 ASP A N 1
ATOM 1419 C CA . ASP A 1 179 ? 7.392 8.619 -24.338 1.00 71.50 179 ASP A CA 1
ATOM 1420 C C . ASP A 1 179 ? 7.090 8.691 -22.834 1.00 71.50 179 ASP A C 1
ATOM 1422 O O . ASP A 1 179 ? 5.926 8.718 -22.443 1.00 71.50 179 ASP A O 1
ATOM 1426 N N . SER A 1 180 ? 8.130 8.686 -21.997 1.00 79.00 180 SER A N 1
ATOM 1427 C CA . SER A 1 180 ? 8.015 8.809 -20.533 1.00 79.00 180 SER A CA 1
ATOM 1428 C C . SER A 1 180 ? 8.192 10.243 -20.030 1.00 79.00 180 SER A C 1
ATOM 1430 O O . SER A 1 180 ? 8.043 10.490 -18.838 1.00 79.00 180 SER A O 1
ATOM 1432 N N . ARG A 1 181 ? 8.523 11.187 -20.921 1.00 90.06 181 ARG A N 1
ATOM 1433 C CA . ARG A 1 181 ? 8.812 12.579 -20.557 1.00 90.06 181 ARG A CA 1
ATOM 1434 C C . ARG A 1 181 ? 7.577 13.289 -20.044 1.00 90.06 181 ARG A C 1
ATOM 1436 O O . ARG A 1 181 ? 6.462 12.989 -20.472 1.00 90.06 181 ARG A O 1
ATOM 1443 N N . ASN A 1 182 ? 7.813 14.331 -19.247 1.00 94.88 182 ASN A N 1
ATOM 1444 C CA . ASN A 1 182 ? 6.745 15.111 -18.640 1.00 94.88 182 ASN A CA 1
ATOM 1445 C C . ASN A 1 182 ? 5.832 14.204 -17.807 1.00 94.88 182 ASN A C 1
ATOM 1447 O O . ASN A 1 182 ? 4.621 14.187 -17.995 1.00 94.88 182 ASN A O 1
ATOM 1451 N N . SER A 1 183 ? 6.409 13.386 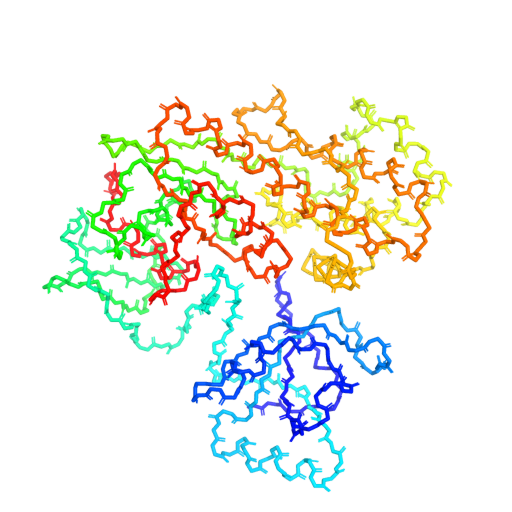-16.941 1.00 95.75 183 SER A N 1
ATOM 1452 C CA . SER A 1 183 ? 5.663 12.455 -16.101 1.00 95.75 183 SER A CA 1
ATOM 1453 C C . SER A 1 183 ? 5.862 12.787 -14.631 1.00 95.75 183 SER A C 1
ATOM 1455 O O . SER A 1 183 ? 6.816 13.462 -14.249 1.00 95.75 183 SER A O 1
ATOM 1457 N N . ALA A 1 184 ? 4.935 12.331 -13.802 1.00 97.62 184 ALA A N 1
ATOM 1458 C CA . ALA A 1 184 ? 5.076 12.347 -12.354 1.00 97.62 184 ALA A CA 1
ATOM 1459 C C . ALA A 1 184 ? 4.973 10.917 -11.828 1.00 97.62 184 ALA A C 1
ATOM 1461 O O . ALA A 1 184 ? 4.313 10.088 -12.446 1.00 97.62 184 ALA A O 1
ATOM 1462 N N . VAL A 1 185 ? 5.590 10.623 -10.691 1.00 97.19 185 VAL A N 1
ATOM 1463 C CA . VAL A 1 185 ? 5.369 9.386 -9.941 1.00 97.19 185 VAL A CA 1
ATOM 1464 C C . VAL A 1 185 ? 4.824 9.744 -8.575 1.00 97.19 185 VAL A C 1
ATOM 1466 O O . VAL A 1 185 ? 5.303 10.684 -7.945 1.00 97.19 185 VAL A O 1
ATOM 1469 N N . ILE A 1 186 ? 3.842 8.978 -8.119 1.00 97.69 186 ILE A N 1
ATOM 1470 C CA . ILE A 1 186 ? 3.470 8.900 -6.710 1.00 97.69 186 ILE A CA 1
ATOM 1471 C C . ILE A 1 186 ? 4.055 7.584 -6.214 1.00 97.69 186 ILE A C 1
ATOM 1473 O O . ILE A 1 186 ? 3.589 6.510 -6.607 1.00 97.69 186 ILE A O 1
ATOM 1477 N N . TYR A 1 187 ? 5.120 7.678 -5.421 1.00 96.94 187 TYR A N 1
ATOM 1478 C CA . TYR A 1 187 ? 5.807 6.526 -4.859 1.00 96.94 187 TYR A CA 1
ATOM 1479 C C . TYR A 1 187 ? 5.577 6.487 -3.354 1.00 96.94 187 TYR A C 1
ATOM 1481 O O . TYR A 1 187 ? 6.141 7.307 -2.633 1.00 96.94 187 TYR A O 1
ATOM 1489 N N . PHE A 1 188 ? 4.785 5.517 -2.895 1.00 94.94 188 PHE A N 1
ATOM 1490 C CA . PHE A 1 188 ? 4.586 5.236 -1.471 1.00 94.94 188 PHE A CA 1
ATOM 1491 C C . PHE A 1 188 ? 4.940 3.780 -1.208 1.00 94.94 188 PHE A C 1
ATOM 1493 O O . PHE A 1 188 ? 4.255 2.883 -1.701 1.00 94.94 188 PHE A O 1
ATOM 1500 N N . GLY A 1 189 ? 6.025 3.524 -0.483 1.00 89.88 189 GLY A N 1
ATOM 1501 C CA . GLY A 1 189 ? 6.634 2.192 -0.425 1.00 89.88 189 GLY A CA 1
ATOM 1502 C C . GLY A 1 189 ? 7.345 1.888 0.886 1.00 89.88 189 GLY A C 1
ATOM 1503 O O . GLY A 1 189 ? 7.402 2.707 1.802 1.00 89.88 189 GLY A O 1
ATOM 1504 N N . GLU A 1 190 ? 7.915 0.691 0.992 1.00 84.94 190 GLU A N 1
ATOM 1505 C CA . GLU A 1 190 ? 8.600 0.256 2.218 1.00 84.94 190 GLU A CA 1
ATOM 1506 C C . GLU A 1 190 ? 10.071 0.683 2.226 1.00 84.94 190 GLU A C 1
ATOM 1508 O O . GLU A 1 190 ? 10.566 1.164 3.245 1.00 84.94 190 GLU A O 1
ATOM 1513 N N . ALA A 1 191 ? 10.760 0.607 1.090 1.00 81.31 191 ALA A N 1
ATOM 1514 C CA . ALA A 1 191 ? 12.217 0.715 1.063 1.00 81.31 191 ALA A CA 1
ATOM 1515 C C . ALA A 1 191 ? 12.802 2.123 0.815 1.00 81.31 191 ALA A C 1
ATOM 1517 O O . ALA A 1 191 ? 14.005 2.301 0.957 1.00 81.31 191 ALA A O 1
ATOM 1518 N N . GLY A 1 192 ? 11.996 3.129 0.461 1.00 83.69 192 GLY A N 1
ATOM 1519 C CA . GLY A 1 192 ? 12.444 4.518 0.220 1.00 83.69 192 GLY A CA 1
ATOM 1520 C C . GLY A 1 192 ? 11.466 5.535 0.789 1.00 83.69 192 GLY A C 1
ATOM 1521 O O . GLY A 1 192 ? 10.401 5.130 1.226 1.00 83.69 192 GLY A O 1
ATOM 1522 N N . PHE A 1 193 ? 11.780 6.827 0.813 1.00 91.50 193 PHE A N 1
ATOM 1523 C CA . PHE A 1 193 ? 10.836 7.823 1.339 1.00 91.50 193 PHE A CA 1
ATOM 1524 C C . PHE A 1 193 ? 9.524 7.840 0.539 1.00 91.50 193 PHE A C 1
ATOM 1526 O O . PHE A 1 193 ? 9.514 7.517 -0.651 1.00 91.50 193 PHE A O 1
ATOM 1533 N N . ASP A 1 194 ? 8.437 8.253 1.187 1.00 94.81 194 ASP A N 1
ATOM 1534 C CA . ASP A 1 194 ? 7.176 8.513 0.496 1.00 94.81 194 ASP A CA 1
ATOM 1535 C C . ASP A 1 194 ? 7.265 9.860 -0.232 1.00 94.81 194 ASP A C 1
ATOM 1537 O O . ASP A 1 194 ? 7.485 10.909 0.387 1.00 94.81 194 ASP A O 1
ATOM 1541 N N . GLU A 1 195 ? 7.157 9.822 -1.561 1.00 95.69 195 GLU A N 1
ATOM 1542 C CA . GLU A 1 195 ? 7.564 10.926 -2.429 1.00 95.69 195 GLU A CA 1
ATOM 1543 C C . GLU A 1 195 ? 6.696 11.098 -3.673 1.00 95.69 195 GLU A C 1
ATOM 1545 O O . GLU A 1 195 ? 6.133 10.152 -4.231 1.00 95.69 195 GLU A O 1
ATOM 1550 N N . ILE A 1 196 ? 6.693 12.337 -4.167 1.00 97.38 196 ILE A N 1
ATOM 1551 C CA . ILE A 1 196 ? 6.258 12.679 -5.517 1.00 97.38 196 ILE A CA 1
ATOM 1552 C C . ILE A 1 196 ? 7.458 13.244 -6.267 1.00 97.38 196 ILE A C 1
ATOM 1554 O O . ILE A 1 196 ? 8.026 14.262 -5.863 1.00 97.38 196 ILE A O 1
ATOM 1558 N N . VAL A 1 197 ? 7.828 12.602 -7.373 1.00 96.88 197 VAL A N 1
ATOM 1559 C CA . VAL A 1 197 ? 8.932 13.027 -8.247 1.00 96.88 197 VAL A CA 1
ATOM 1560 C C . VAL A 1 197 ? 8.384 13.296 -9.640 1.00 96.88 197 VAL A C 1
ATOM 1562 O O . VAL A 1 197 ? 7.489 12.594 -10.105 1.00 96.88 197 VAL A O 1
ATOM 1565 N N . THR A 1 198 ? 8.914 14.309 -10.315 1.00 96.62 198 THR A N 1
ATOM 1566 C CA . THR A 1 198 ? 8.562 14.634 -11.703 1.00 96.62 198 THR A CA 1
ATOM 1567 C C . THR A 1 198 ? 9.754 14.475 -12.628 1.00 96.62 198 THR A C 1
ATOM 1569 O O . THR A 1 198 ? 10.890 14.619 -12.190 1.00 96.62 198 THR A O 1
ATOM 1572 N N . GLU A 1 199 ? 9.495 14.190 -13.902 1.00 95.31 199 GLU A N 1
ATOM 1573 C CA . GLU A 1 199 ? 10.448 14.263 -15.006 1.00 95.31 199 GLU A CA 1
ATOM 1574 C C . GLU A 1 199 ? 9.951 15.292 -16.026 1.00 95.31 199 GLU A C 1
ATOM 1576 O O . GLU A 1 199 ? 8.824 15.191 -16.505 1.00 95.31 199 GLU A O 1
ATOM 1581 N N . ASP A 1 200 ? 10.787 16.258 -16.412 1.00 94.31 200 ASP A N 1
ATOM 1582 C CA . ASP A 1 200 ? 10.428 17.269 -17.411 1.00 94.31 200 ASP A CA 1
ATOM 1583 C C . ASP A 1 200 ? 10.683 16.830 -18.870 1.00 94.31 200 ASP A C 1
ATOM 1585 O O . ASP A 1 200 ? 11.187 15.745 -19.169 1.00 94.31 200 ASP A O 1
ATOM 1589 N N . LYS A 1 201 ? 10.375 17.711 -19.831 1.00 92.81 201 LYS A N 1
ATOM 1590 C CA . LYS A 1 201 ? 10.633 17.469 -21.268 1.00 92.81 201 LYS A CA 1
ATOM 1591 C C . LYS A 1 201 ? 12.110 17.248 -21.619 1.00 92.81 201 LYS A C 1
ATOM 1593 O O . LYS A 1 201 ? 12.414 16.720 -22.689 1.00 92.81 201 LYS A O 1
ATOM 1598 N N . PHE A 1 202 ? 13.019 17.696 -20.756 1.00 91.62 202 PHE A N 1
ATOM 1599 C CA . PHE A 1 202 ? 14.462 17.529 -20.882 1.00 91.62 202 PHE A CA 1
ATOM 1600 C C . PHE A 1 202 ? 14.965 16.346 -20.061 1.00 91.62 202 PHE A C 1
ATOM 1602 O O . PHE A 1 202 ? 16.179 16.185 -19.914 1.00 91.62 202 PHE A O 1
ATOM 1609 N N . THR A 1 203 ? 14.068 15.484 -19.573 1.00 89.75 203 THR A N 1
ATOM 1610 C CA . THR A 1 203 ? 14.384 14.292 -18.779 1.00 89.75 203 THR A CA 1
ATOM 1611 C C . THR A 1 203 ? 15.160 14.627 -17.496 1.00 89.75 203 THR A C 1
ATOM 1613 O O . THR A 1 203 ? 16.059 13.888 -17.086 1.00 89.75 203 THR A O 1
ATOM 1616 N N . ARG A 1 204 ? 14.903 15.808 -16.915 1.00 92.69 204 ARG A N 1
ATOM 1617 C CA . ARG A 1 204 ? 15.427 16.220 -15.606 1.00 92.69 204 ARG A CA 1
ATOM 1618 C C . ARG A 1 204 ? 14.404 15.861 -14.544 1.00 92.69 204 ARG A C 1
ATOM 1620 O O . ARG A 1 204 ? 13.219 16.113 -14.746 1.00 92.69 204 ARG A O 1
ATOM 1627 N N . THR A 1 205 ? 14.879 15.300 -13.438 1.00 94.38 205 THR A N 1
ATOM 1628 C CA . THR A 1 205 ? 14.024 14.821 -12.355 1.00 94.38 205 THR A CA 1
ATOM 1629 C C . THR A 1 205 ? 14.081 15.747 -11.151 1.00 94.38 205 THR A C 1
ATOM 1631 O O . THR A 1 205 ? 15.175 16.146 -10.752 1.00 94.38 205 THR A O 1
ATOM 1634 N N . GLU A 1 206 ? 12.933 16.045 -10.552 1.00 94.44 206 GLU A N 1
ATOM 1635 C CA . GLU A 1 206 ? 12.823 16.899 -9.366 1.00 94.44 206 GLU A CA 1
ATOM 1636 C C . GLU A 1 206 ? 11.824 16.312 -8.364 1.00 94.44 206 GLU A C 1
ATOM 1638 O O . GLU A 1 206 ? 10.724 15.895 -8.738 1.00 94.44 206 GLU A O 1
ATOM 1643 N N . THR A 1 207 ? 12.207 16.288 -7.087 1.00 95.25 207 THR A N 1
ATOM 1644 C CA . THR A 1 207 ? 11.323 15.901 -5.985 1.00 95.25 207 THR A CA 1
ATOM 1645 C C . THR A 1 207 ? 10.385 17.058 -5.662 1.00 95.25 207 THR A C 1
ATOM 1647 O O . THR A 1 207 ? 10.819 18.114 -5.208 1.00 95.25 207 THR A O 1
ATOM 1650 N N . PHE A 1 208 ? 9.088 16.853 -5.880 1.00 95.19 208 PHE A N 1
ATOM 1651 C CA . PHE A 1 208 ? 8.057 17.816 -5.516 1.00 95.19 208 PHE A CA 1
ATOM 1652 C C . PHE A 1 208 ? 7.734 17.746 -4.029 1.00 95.19 208 PHE A C 1
ATOM 1654 O O . PHE A 1 208 ? 7.713 18.786 -3.378 1.00 95.19 208 PHE A O 1
ATOM 1661 N N . LEU A 1 209 ? 7.472 16.536 -3.527 1.00 95.69 209 LEU A N 1
ATOM 1662 C CA . LEU A 1 209 ? 7.090 16.250 -2.147 1.00 95.69 209 LEU A CA 1
ATOM 1663 C C . LEU A 1 209 ? 7.916 15.078 -1.632 1.00 95.69 209 LEU A C 1
ATOM 1665 O O . LEU A 1 209 ? 8.097 14.094 -2.349 1.00 95.69 209 LEU A O 1
ATOM 1669 N N . ARG A 1 210 ? 8.383 15.190 -0.391 1.00 95.00 210 ARG A N 1
ATOM 1670 C CA . ARG A 1 210 ? 9.061 14.131 0.357 1.00 95.00 210 ARG A CA 1
ATOM 1671 C C . ARG A 1 210 ? 8.597 14.192 1.798 1.00 95.00 210 ARG A C 1
ATOM 1673 O O . ARG A 1 210 ? 8.692 15.246 2.427 1.00 95.00 210 ARG A O 1
ATOM 1680 N N . GLN A 1 211 ? 8.123 13.067 2.319 1.00 93.69 211 GLN A N 1
ATOM 1681 C CA . GLN A 1 211 ? 7.706 13.005 3.709 1.00 93.69 211 GLN A CA 1
ATOM 1682 C C . GLN A 1 211 ? 8.914 13.164 4.643 1.00 93.69 211 GLN A C 1
ATOM 1684 O O . GLN A 1 211 ? 9.851 12.364 4.621 1.00 93.69 211 GLN A O 1
ATOM 1689 N N . GLN A 1 212 ? 8.877 14.208 5.467 1.00 91.44 212 GLN A N 1
ATOM 1690 C CA . GLN A 1 212 ? 9.892 14.475 6.481 1.00 91.44 212 GLN A CA 1
ATOM 1691 C C . GLN A 1 212 ? 9.682 13.587 7.716 1.00 91.44 212 GLN A C 1
ATOM 1693 O O . GLN A 1 212 ? 8.551 13.155 7.977 1.00 91.44 212 GLN A O 1
ATOM 1698 N N . PRO A 1 213 ? 10.755 13.297 8.480 1.00 90.75 213 PRO A N 1
ATOM 1699 C CA . PRO A 1 213 ? 10.652 12.472 9.671 1.00 90.75 213 PRO A CA 1
ATOM 1700 C C . PRO A 1 213 ? 9.797 13.152 10.736 1.00 90.75 213 PRO A C 1
ATOM 1702 O O . PRO A 1 213 ? 10.072 14.272 11.160 1.00 90.75 213 PRO A O 1
ATOM 1705 N N . MET A 1 214 ? 8.786 12.433 11.201 1.00 93.12 214 MET A N 1
ATOM 1706 C CA . MET A 1 214 ? 8.082 12.711 12.449 1.00 93.12 214 MET A CA 1
ATOM 1707 C C . MET A 1 214 ? 8.766 11.989 13.622 1.00 93.12 214 MET A C 1
ATOM 1709 O O . MET A 1 214 ? 9.657 11.162 13.425 1.00 93.12 214 MET A O 1
ATOM 1713 N N . SER A 1 215 ? 8.383 12.305 14.861 1.00 95.25 215 SER A N 1
ATOM 1714 C CA . SER A 1 215 ? 8.952 11.617 16.024 1.00 95.25 215 SER A CA 1
ATOM 1715 C C . SER A 1 215 ? 8.616 10.128 16.034 1.00 95.25 215 SER A C 1
ATOM 1717 O O . SER A 1 215 ? 7.480 9.733 15.774 1.00 95.25 215 SER A O 1
ATOM 1719 N N . THR A 1 216 ? 9.598 9.313 16.421 1.00 96.12 216 THR A N 1
ATOM 1720 C CA . THR A 1 216 ? 9.450 7.859 16.564 1.00 96.12 216 THR A CA 1
ATOM 1721 C C . THR A 1 216 ? 8.427 7.474 17.633 1.00 96.12 216 THR A C 1
ATOM 1723 O O . THR A 1 216 ? 7.687 6.509 17.453 1.00 96.12 216 THR A O 1
ATOM 1726 N N . PHE A 1 217 ? 8.374 8.202 18.752 1.00 97.69 217 PHE A N 1
ATOM 1727 C CA . PHE A 1 217 ? 7.541 7.837 19.896 1.00 97.69 217 PHE A CA 1
ATOM 1728 C C . PHE A 1 217 ? 6.354 8.777 20.096 1.00 97.69 217 PHE A C 1
ATOM 1730 O O . PHE A 1 217 ? 6.459 9.997 19.965 1.00 97.69 217 PHE A O 1
ATOM 1737 N N . GLY A 1 218 ? 5.230 8.189 20.501 1.00 97.12 218 GLY A N 1
ATOM 1738 C CA . GLY A 1 218 ? 3.959 8.860 20.737 1.00 97.12 218 GLY A CA 1
ATOM 1739 C C . GLY A 1 218 ? 4.015 10.033 21.712 1.00 97.12 218 GLY A C 1
ATOM 1740 O O . GLY A 1 218 ? 3.408 11.072 21.465 1.00 97.12 218 GLY A O 1
ATOM 1741 N N . TYR A 1 219 ? 4.781 9.907 22.796 1.00 97.06 219 TYR A N 1
ATOM 1742 C CA . TYR A 1 219 ? 4.935 10.983 23.777 1.00 97.06 219 TYR A CA 1
ATOM 1743 C C . TYR A 1 219 ? 5.607 12.236 23.186 1.00 97.06 219 TYR A C 1
ATOM 1745 O O . TYR A 1 219 ? 5.222 13.351 23.534 1.00 97.06 219 TYR A O 1
ATOM 1753 N N . ASP A 1 220 ? 6.545 12.076 22.246 1.00 97.94 220 ASP A N 1
ATOM 1754 C CA . ASP A 1 220 ? 7.185 13.201 21.554 1.00 97.94 220 ASP A CA 1
ATOM 1755 C C . ASP A 1 220 ? 6.241 13.829 20.519 1.00 97.94 220 ASP A C 1
ATOM 1757 O O . ASP A 1 220 ? 6.218 15.049 20.364 1.00 97.94 220 ASP A O 1
ATOM 1761 N N . LEU A 1 221 ? 5.421 13.017 19.838 1.00 96.94 221 LEU A N 1
ATOM 1762 C CA . LEU A 1 221 ? 4.377 13.518 18.934 1.00 96.94 221 LEU A CA 1
ATOM 1763 C C . LEU A 1 221 ? 3.362 14.380 19.688 1.00 96.94 221 LEU A C 1
ATOM 1765 O O . LEU A 1 221 ? 3.011 15.470 19.239 1.00 96.94 221 LEU A O 1
ATOM 1769 N N . ILE A 1 222 ? 2.927 13.919 20.861 1.00 97.88 222 ILE A N 1
ATOM 1770 C CA . ILE A 1 222 ? 2.042 14.678 21.749 1.00 97.88 222 ILE A CA 1
ATOM 1771 C C . ILE A 1 222 ? 2.709 15.991 22.165 1.00 97.88 222 ILE A C 1
ATOM 1773 O O . ILE A 1 222 ? 2.085 17.040 22.036 1.00 97.88 222 ILE A O 1
ATOM 1777 N N . ALA A 1 223 ? 3.981 15.965 22.577 1.00 97.56 223 ALA A N 1
ATOM 1778 C CA . ALA A 1 223 ? 4.709 17.181 22.938 1.00 97.56 223 ALA A CA 1
ATOM 1779 C C . ALA A 1 223 ? 4.781 18.192 21.775 1.00 97.56 223 ALA A C 1
ATOM 1781 O O . ALA A 1 223 ? 4.660 19.397 21.996 1.00 97.56 223 ALA A O 1
ATOM 1782 N N . GLN A 1 224 ? 4.918 17.725 20.527 1.00 95.69 224 GLN A N 1
ATOM 1783 C CA . GLN A 1 224 ? 4.864 18.596 19.346 1.00 95.69 224 GLN A CA 1
ATOM 1784 C C . GLN A 1 224 ? 3.464 19.173 19.103 1.00 95.69 224 GLN A C 1
ATOM 1786 O O . GLN A 1 224 ? 3.340 20.353 18.777 1.00 95.69 224 GLN A O 1
ATOM 1791 N N . LEU A 1 225 ? 2.403 18.381 19.290 1.00 96.25 225 LEU A N 1
ATOM 1792 C CA . LEU A 1 225 ? 1.020 18.864 19.190 1.00 96.25 225 LEU A CA 1
ATOM 1793 C C . LEU A 1 225 ? 0.687 19.893 20.285 1.00 96.25 225 LEU A C 1
ATOM 1795 O O . LEU A 1 225 ? -0.035 20.850 20.014 1.00 96.25 225 LEU A O 1
ATOM 1799 N N . GLU A 1 226 ? 1.241 19.735 21.492 1.00 96.12 226 GLU A N 1
ATOM 1800 C CA . GLU A 1 226 ? 1.104 20.690 22.603 1.00 96.12 226 GLU A CA 1
ATOM 1801 C C . GLU A 1 226 ? 1.808 22.030 22.335 1.00 96.12 226 GLU A C 1
ATOM 1803 O O . GLU A 1 226 ? 1.403 23.057 22.887 1.00 96.12 226 GLU A O 1
ATOM 1808 N N . GLN A 1 227 ? 2.858 22.026 21.510 1.00 93.12 227 GLN A N 1
ATOM 1809 C CA . GLN A 1 227 ? 3.597 23.226 21.099 1.00 93.12 227 GLN A CA 1
ATOM 1810 C C . GLN A 1 227 ? 3.027 23.881 19.834 1.00 93.12 227 GLN A C 1
ATOM 1812 O O . GLN A 1 227 ? 3.333 25.039 19.561 1.00 93.12 227 GLN A O 1
ATOM 1817 N N . ALA A 1 228 ? 2.209 23.156 19.071 1.00 91.44 228 ALA A N 1
ATOM 1818 C CA . ALA A 1 228 ? 1.563 23.639 17.859 1.00 91.44 228 ALA A CA 1
ATOM 1819 C C . ALA A 1 228 ? 0.186 24.268 18.145 1.00 91.44 228 ALA A C 1
ATOM 1821 O O . ALA A 1 228 ? -0.367 24.175 19.245 1.00 91.44 228 ALA A O 1
ATOM 1822 N N . ASP A 1 229 ? -0.438 24.820 17.102 1.00 91.62 229 ASP A N 1
ATOM 1823 C CA . ASP A 1 229 ? -1.795 25.389 17.155 1.00 91.62 229 ASP A CA 1
ATOM 1824 C C . ASP A 1 229 ? -2.887 24.361 17.532 1.00 91.62 229 ASP A C 1
ATOM 1826 O O . ASP A 1 229 ? -4.035 24.721 17.798 1.00 91.62 229 ASP A O 1
ATOM 1830 N N . GLN A 1 230 ? -2.532 23.073 17.603 1.00 93.94 230 GLN A N 1
ATOM 1831 C CA . GLN A 1 230 ? -3.435 21.959 17.895 1.00 93.94 230 GLN A CA 1
ATOM 1832 C C . GLN A 1 230 ? -3.601 21.659 19.393 1.00 93.94 230 GLN A C 1
ATOM 1834 O O . GLN A 1 230 ? -4.391 20.790 19.763 1.00 93.94 230 GLN A O 1
ATOM 1839 N N . LYS A 1 231 ? -2.931 22.393 20.288 1.00 96.25 231 LYS A N 1
ATOM 1840 C CA . LYS A 1 231 ? -3.025 22.165 21.739 1.00 96.25 231 LYS A CA 1
ATOM 1841 C C . LYS A 1 231 ? -4.465 22.146 22.263 1.00 96.25 231 LYS A C 1
ATOM 1843 O O . LYS A 1 231 ? -4.859 21.237 22.987 1.00 96.25 231 LYS A O 1
ATOM 1848 N N . THR A 1 232 ? -5.275 23.131 21.871 1.00 97.19 232 THR A N 1
ATOM 1849 C CA . THR A 1 232 ? -6.655 23.259 22.376 1.00 97.19 232 THR A CA 1
ATOM 1850 C C . THR A 1 232 ? -7.520 22.063 21.981 1.00 97.19 232 THR A C 1
ATOM 1852 O O . THR A 1 232 ? -8.377 21.636 22.757 1.00 97.19 232 THR A O 1
ATOM 1855 N N . ILE A 1 233 ? -7.328 21.528 20.769 1.00 97.94 233 ILE A N 1
ATOM 1856 C CA . ILE A 1 233 ? -8.087 20.361 20.320 1.00 97.94 233 ILE A CA 1
ATOM 1857 C C . ILE A 1 233 ? -7.575 19.077 20.971 1.00 97.94 233 ILE A C 1
ATOM 1859 O O . ILE A 1 233 ? -8.387 18.255 21.390 1.00 97.94 233 ILE A O 1
ATOM 1863 N N . LEU A 1 234 ? -6.259 18.957 21.159 1.00 98.06 234 LEU A N 1
ATOM 1864 C CA . LEU A 1 234 ? -5.638 17.852 21.884 1.00 98.06 234 LEU A CA 1
ATOM 1865 C C . LEU A 1 234 ? -6.143 17.763 23.332 1.00 98.06 234 LEU A C 1
ATOM 1867 O O . LEU A 1 234 ? -6.481 16.674 23.790 1.00 98.06 234 LEU A O 1
ATOM 1871 N N . ASP A 1 235 ? -6.264 18.894 24.034 1.00 97.94 235 ASP A N 1
ATOM 1872 C CA . ASP A 1 235 ? -6.783 18.937 25.408 1.00 97.94 235 ASP A CA 1
ATOM 1873 C C . ASP A 1 235 ? -8.233 18.427 25.483 1.00 97.94 235 ASP A C 1
ATOM 1875 O O . ASP A 1 235 ? -8.576 17.637 26.366 1.00 97.94 235 ASP A O 1
ATOM 1879 N N . LYS A 1 236 ? -9.085 18.829 24.529 1.00 98.31 236 LYS A N 1
ATOM 1880 C CA . LYS A 1 236 ? -10.468 18.328 24.425 1.00 98.31 236 LYS A CA 1
ATOM 1881 C C . LYS A 1 236 ? -10.503 16.839 24.093 1.00 98.31 236 LYS A C 1
ATOM 1883 O O . LYS A 1 236 ? -11.268 16.095 24.702 1.00 98.31 236 LYS A O 1
ATOM 1888 N N . PHE A 1 237 ? -9.661 16.406 23.155 1.00 98.31 237 PHE A N 1
ATOM 1889 C CA . PHE A 1 237 ? -9.531 15.005 22.773 1.00 98.31 237 PHE A CA 1
ATOM 1890 C C . PHE A 1 237 ? -9.128 14.142 23.971 1.00 98.31 237 PHE A C 1
ATOM 1892 O O . PHE A 1 237 ? -9.789 13.152 24.253 1.00 98.31 237 PHE A O 1
ATOM 1899 N N . LYS A 1 238 ? -8.128 14.566 24.748 1.00 98.12 238 LYS A N 1
ATOM 1900 C CA . LYS A 1 238 ? -7.687 13.881 25.970 1.00 98.12 238 LYS A CA 1
ATOM 1901 C C . LYS A 1 238 ? -8.793 13.745 27.017 1.00 98.12 238 LYS A C 1
ATOM 1903 O O . LYS A 1 238 ? -8.863 12.724 27.695 1.00 98.12 238 LYS A O 1
ATOM 1908 N N . GLN A 1 239 ? -9.633 14.770 27.171 1.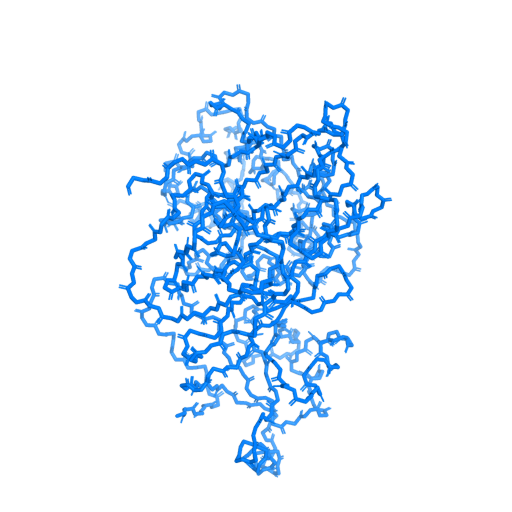00 97.94 239 GLN A N 1
ATOM 1909 C CA . GLN A 1 239 ? -10.748 14.748 28.122 1.00 97.94 239 GLN A CA 1
ATOM 1910 C C . GLN A 1 239 ? -11.855 13.777 27.695 1.00 97.94 239 GLN A C 1
ATOM 1912 O O . GLN A 1 239 ? -12.378 13.054 28.538 1.00 97.94 239 GLN A O 1
ATOM 1917 N N . GLN A 1 240 ? -12.203 13.761 26.405 1.00 97.94 240 GLN A N 1
ATOM 1918 C CA . GLN A 1 240 ? -13.287 12.930 25.874 1.00 97.94 240 GLN A CA 1
ATOM 1919 C C . GLN A 1 240 ? -12.857 11.474 25.622 1.00 97.94 240 GLN A C 1
ATOM 1921 O O . GLN A 1 240 ? -13.650 10.556 25.808 1.00 97.94 240 GLN A O 1
ATOM 1926 N N . TYR A 1 241 ? -11.606 11.272 25.204 1.00 97.81 241 TYR A N 1
ATOM 1927 C CA . TYR A 1 241 ? -11.050 10.013 24.703 1.00 97.81 241 TYR A CA 1
ATOM 1928 C C . TYR A 1 241 ? -9.706 9.682 25.386 1.00 97.81 241 TYR A C 1
ATOM 1930 O O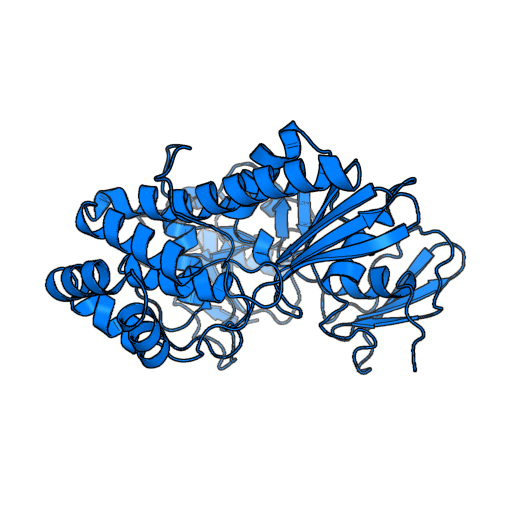 . TYR A 1 241 ? -8.656 9.632 24.735 1.00 97.81 241 TYR A O 1
ATOM 1938 N N . PRO A 1 242 ? -9.697 9.481 26.720 1.00 97.94 242 PRO A N 1
ATOM 1939 C CA . PRO A 1 242 ? -8.464 9.267 27.479 1.00 97.94 242 PRO A CA 1
ATOM 1940 C C . PRO A 1 242 ? -7.735 7.975 27.086 1.00 97.94 242 PRO A C 1
ATOM 1942 O O . PRO A 1 242 ? -6.506 7.941 27.106 1.00 97.94 242 PRO A O 1
ATOM 1945 N N . GLU A 1 243 ? -8.468 6.928 26.698 1.00 97.44 243 GLU A N 1
ATOM 1946 C CA . GLU A 1 243 ? -7.885 5.655 26.258 1.00 97.44 243 GLU A CA 1
ATOM 1947 C C . GLU A 1 243 ? -7.160 5.807 24.917 1.00 97.44 243 GLU A C 1
ATOM 1949 O O . GLU A 1 243 ? -6.019 5.369 24.778 1.00 97.44 243 GLU A O 1
ATOM 1954 N N . GLN A 1 244 ? -7.764 6.511 23.958 1.00 97.44 244 GLN A N 1
ATOM 1955 C CA . GLN A 1 244 ? -7.157 6.795 22.657 1.00 97.44 244 GLN A CA 1
ATOM 1956 C C . GLN A 1 244 ? -5.949 7.726 22.795 1.00 97.44 244 GLN A C 1
ATOM 1958 O O . GLN A 1 244 ? -4.927 7.518 22.143 1.00 97.44 244 GLN A O 1
ATOM 1963 N N . TYR A 1 245 ? -6.023 8.725 23.682 1.00 98.25 245 TYR A N 1
ATOM 1964 C CA . TYR A 1 245 ? -4.869 9.559 24.020 1.00 98.25 245 TYR A CA 1
ATOM 1965 C C . TYR A 1 245 ? -3.728 8.723 24.620 1.00 98.25 245 TYR A C 1
ATOM 1967 O O . TYR A 1 245 ? -2.566 8.904 24.257 1.00 98.25 245 TYR A O 1
ATOM 1975 N N . GLN A 1 246 ? -4.043 7.785 25.517 1.00 97.88 246 GLN A N 1
ATOM 1976 C CA . GLN A 1 246 ? -3.046 6.899 26.115 1.00 97.88 246 GLN A CA 1
ATOM 1977 C C . GLN A 1 246 ? -2.431 5.946 25.081 1.00 97.88 246 GLN A C 1
ATOM 1979 O O . GLN A 1 246 ? -1.216 5.738 25.093 1.00 97.88 246 GLN A O 1
ATOM 1984 N N . ALA A 1 247 ? -3.237 5.411 24.164 1.00 97.56 247 ALA A N 1
ATOM 1985 C CA . ALA A 1 247 ? -2.751 4.616 23.044 1.00 97.56 247 ALA A CA 1
ATOM 1986 C C . ALA A 1 247 ? -1.830 5.447 22.133 1.00 97.56 247 ALA A C 1
ATOM 1988 O O . ALA A 1 247 ? -0.758 4.976 21.754 1.00 97.56 247 ALA A O 1
ATOM 1989 N N . LEU A 1 248 ? -2.185 6.711 21.860 1.00 97.38 248 LEU A N 1
ATOM 1990 C CA . LEU A 1 248 ? -1.343 7.630 21.090 1.00 97.38 248 LEU A CA 1
ATOM 1991 C C . LEU A 1 248 ? -0.012 7.885 21.797 1.00 97.38 248 LEU A C 1
ATOM 1993 O O . LEU A 1 248 ? 1.027 7.867 21.151 1.00 97.38 248 LEU A O 1
ATOM 1997 N N . HIS A 1 249 ? -0.021 8.054 23.120 1.00 97.62 249 HIS A N 1
ATOM 1998 C CA . HIS A 1 249 ? 1.193 8.229 23.919 1.00 97.62 249 HIS A CA 1
ATOM 1999 C C . HIS A 1 249 ? 2.124 7.004 23.861 1.00 97.62 249 HIS A C 1
ATOM 2001 O O . HIS A 1 249 ? 3.345 7.145 23.936 1.00 97.62 249 HIS A O 1
ATOM 2007 N N . GLN A 1 250 ? 1.563 5.798 23.752 1.00 96.81 250 GLN A N 1
ATOM 2008 C CA . GLN A 1 250 ? 2.308 4.534 23.698 1.00 96.81 250 GLN A CA 1
ATOM 2009 C C . GLN A 1 250 ? 2.726 4.124 22.279 1.00 96.81 250 GLN A C 1
ATOM 2011 O O . GLN A 1 250 ? 3.451 3.140 22.122 1.00 96.81 250 GLN A O 1
ATOM 2016 N N . LEU A 1 251 ? 2.285 4.859 21.256 1.00 97.00 251 LEU A N 1
ATOM 2017 C CA . LEU A 1 251 ? 2.556 4.537 19.863 1.00 97.00 251 LEU A CA 1
ATOM 2018 C C . LEU A 1 251 ? 4.065 4.546 19.578 1.00 97.00 251 LEU A C 1
ATOM 2020 O O . LEU A 1 251 ? 4.795 5.444 20.001 1.00 97.00 251 LEU A O 1
ATOM 2024 N N . ASN A 1 252 ? 4.525 3.541 18.837 1.00 95.75 252 ASN A N 1
ATOM 2025 C CA . ASN A 1 252 ? 5.901 3.427 18.372 1.00 95.75 252 ASN A CA 1
ATOM 2026 C C . ASN A 1 252 ? 5.905 3.310 16.848 1.00 95.75 252 ASN A C 1
ATOM 2028 O O . ASN A 1 252 ? 5.302 2.392 16.290 1.00 95.75 252 ASN A O 1
ATOM 2032 N N . LEU A 1 253 ? 6.592 4.242 16.200 1.00 95.38 253 LEU A N 1
ATOM 2033 C CA . LEU A 1 253 ? 6.661 4.391 14.752 1.00 95.38 253 LEU A CA 1
ATOM 2034 C C . LEU A 1 253 ? 8.041 4.065 14.189 1.00 95.38 253 LEU A C 1
ATOM 2036 O O . LEU A 1 253 ? 8.342 4.476 13.074 1.00 95.38 253 LEU A O 1
ATOM 2040 N N . ALA A 1 254 ? 8.871 3.333 14.935 1.00 93.69 254 ALA A N 1
ATOM 2041 C CA . ALA A 1 254 ? 10.189 2.911 14.477 1.00 93.69 254 ALA A CA 1
ATOM 2042 C C . ALA A 1 254 ? 10.122 2.247 13.089 1.00 93.69 254 ALA A C 1
ATOM 2044 O O . ALA A 1 254 ? 9.461 1.220 12.919 1.00 93.69 254 ALA A O 1
ATOM 2045 N N . GLY A 1 255 ? 10.813 2.833 12.107 1.00 90.12 255 GLY A N 1
ATOM 2046 C CA . GLY A 1 255 ? 10.831 2.386 10.708 1.00 90.12 255 GLY A CA 1
ATOM 2047 C C . GLY A 1 255 ? 9.729 2.985 9.822 1.00 90.12 255 GLY A C 1
ATOM 2048 O O . GLY A 1 255 ? 9.690 2.706 8.622 1.00 90.12 255 GLY A O 1
ATOM 2049 N N . PHE A 1 256 ? 8.850 3.813 10.386 1.00 93.19 256 PHE A N 1
ATOM 2050 C CA . PHE A 1 256 ? 7.693 4.419 9.722 1.00 93.19 256 PHE A CA 1
ATOM 2051 C C . PHE A 1 256 ? 7.630 5.943 9.883 1.00 93.19 256 PHE A C 1
ATOM 2053 O O . PHE A 1 256 ? 6.668 6.570 9.444 1.00 93.19 256 PHE A O 1
ATOM 2060 N N . GLU A 1 257 ? 8.660 6.558 10.462 1.00 91.88 257 GLU A N 1
ATOM 2061 C CA . GLU A 1 257 ? 8.711 7.989 10.776 1.00 91.88 257 GLU A CA 1
ATOM 2062 C C . GLU A 1 257 ? 8.665 8.887 9.538 1.00 91.88 257 GLU A C 1
ATOM 2064 O O . GLU A 1 257 ? 8.345 10.061 9.635 1.00 91.88 257 GLU A O 1
ATOM 2069 N N . GLN A 1 258 ? 9.004 8.361 8.367 1.00 91.00 258 GLN A N 1
ATOM 2070 C CA . GLN A 1 258 ? 9.022 9.102 7.100 1.00 91.00 258 GLN A CA 1
ATOM 2071 C C . GLN A 1 258 ? 7.997 8.543 6.113 1.00 91.00 258 GLN A C 1
ATOM 2073 O O . GLN A 1 258 ? 8.181 8.623 4.899 1.00 91.00 258 GLN A O 1
ATOM 2078 N N . LYS A 1 259 ? 6.946 7.904 6.636 1.00 92.88 259 LYS A N 1
ATOM 2079 C CA . LYS A 1 259 ? 5.971 7.148 5.851 1.00 92.88 259 LYS A CA 1
ATOM 2080 C C . LYS A 1 259 ? 4.555 7.601 6.152 1.00 92.88 259 LYS A C 1
ATOM 2082 O O . LYS A 1 259 ? 4.188 7.850 7.302 1.00 92.88 259 LYS A O 1
ATOM 2087 N N . LEU A 1 260 ? 3.714 7.568 5.129 1.00 94.25 260 LEU A N 1
ATOM 2088 C CA . LEU A 1 260 ? 2.272 7.691 5.261 1.00 94.25 260 LEU A CA 1
ATOM 2089 C C . LEU A 1 260 ? 1.689 6.595 6.145 1.00 94.25 260 LEU A C 1
ATOM 2091 O O . LEU A 1 260 ? 0.736 6.859 6.864 1.00 94.25 260 LEU A O 1
ATOM 2095 N N . SER A 1 261 ? 2.267 5.392 6.162 1.00 94.81 261 SER A N 1
ATOM 2096 C CA . SER A 1 261 ? 1.824 4.336 7.080 1.00 94.81 261 SER A CA 1
ATOM 2097 C C . SER A 1 261 ? 2.019 4.711 8.555 1.00 94.81 261 SER A C 1
ATOM 2099 O O . SER A 1 261 ? 1.214 4.294 9.388 1.00 94.81 261 SER A O 1
ATOM 2101 N N . GLY A 1 262 ? 3.022 5.531 8.893 1.00 95.81 262 GLY A N 1
ATOM 2102 C CA . GLY A 1 262 ? 3.177 6.104 10.233 1.00 95.81 262 GLY A CA 1
ATOM 2103 C C . GLY A 1 262 ? 2.069 7.111 10.549 1.00 95.81 262 GLY A C 1
ATOM 2104 O O . GLY A 1 262 ? 1.421 7.026 11.592 1.00 95.81 262 GLY A O 1
ATOM 2105 N N . ILE A 1 263 ? 1.767 7.995 9.595 1.00 96.75 263 ILE A N 1
ATOM 2106 C CA . ILE A 1 263 ? 0.654 8.954 9.677 1.00 96.75 263 ILE A CA 1
ATOM 2107 C C . ILE A 1 263 ? -0.701 8.234 9.823 1.00 96.75 263 ILE A C 1
ATOM 2109 O O . ILE A 1 263 ? -1.531 8.607 10.653 1.00 96.75 263 ILE A O 1
ATOM 2113 N N . PHE A 1 264 ? -0.922 7.170 9.057 1.00 97.69 264 PHE A N 1
ATOM 2114 C CA . PHE A 1 264 ? -2.118 6.336 9.123 1.00 97.69 264 PHE A CA 1
ATOM 2115 C C . PHE A 1 264 ? -2.216 5.557 10.437 1.00 97.69 264 PHE A C 1
ATOM 2117 O O . PHE A 1 264 ? -3.319 5.375 10.945 1.00 97.69 264 PHE A O 1
ATOM 2124 N N . ALA A 1 265 ? -1.093 5.148 11.035 1.00 97.88 265 ALA A N 1
ATOM 2125 C CA . ALA A 1 265 ? -1.105 4.553 12.367 1.00 97.88 265 ALA A CA 1
ATOM 2126 C C . ALA A 1 265 ? -1.540 5.563 13.436 1.00 97.88 265 ALA A C 1
ATOM 2128 O O . ALA A 1 265 ? -2.394 5.222 14.251 1.00 97.88 265 ALA A O 1
ATOM 2129 N N . ILE A 1 266 ? -1.058 6.815 13.385 1.00 98.19 266 ILE A N 1
ATOM 2130 C CA . ILE A 1 266 ? -1.573 7.876 14.269 1.00 98.19 266 ILE A CA 1
ATOM 2131 C C . ILE A 1 266 ? -3.082 8.041 14.076 1.00 98.19 266 ILE A C 1
ATOM 2133 O O . ILE A 1 266 ? -3.833 8.068 15.049 1.00 98.19 266 ILE A O 1
ATOM 2137 N N . ALA A 1 267 ? -3.529 8.133 12.822 1.00 98.44 267 ALA A N 1
ATOM 2138 C CA . ALA A 1 267 ? -4.940 8.275 12.496 1.00 98.44 267 ALA A CA 1
ATOM 2139 C C . ALA A 1 267 ? -5.787 7.127 13.063 1.00 98.44 267 ALA A C 1
ATOM 2141 O O . ALA A 1 267 ? -6.800 7.376 13.714 1.00 98.44 267 ALA A O 1
ATOM 2142 N N . ALA A 1 268 ? -5.354 5.880 12.873 1.00 98.50 268 ALA A N 1
ATOM 2143 C CA . ALA A 1 268 ? -6.012 4.702 13.428 1.00 98.50 268 ALA A CA 1
ATOM 2144 C C . ALA A 1 268 ? -6.143 4.796 14.956 1.00 98.50 268 ALA A C 1
ATOM 2146 O O . ALA A 1 268 ? -7.220 4.550 15.501 1.00 98.50 268 ALA A O 1
ATOM 2147 N N . THR A 1 269 ? -5.079 5.221 15.642 1.00 98.38 269 THR A N 1
ATOM 2148 C CA . THR A 1 269 ? -5.088 5.407 17.095 1.00 98.38 269 THR A CA 1
ATOM 2149 C C . THR A 1 269 ? -6.040 6.523 17.533 1.00 98.38 269 THR A C 1
ATOM 2151 O O . THR A 1 269 ? -6.801 6.331 18.479 1.00 98.38 269 THR A O 1
ATOM 2154 N N . VAL A 1 270 ? -6.075 7.657 16.822 1.00 98.31 270 VAL A N 1
ATOM 2155 C CA . VAL A 1 270 ? -7.022 8.758 17.092 1.00 98.31 270 VAL A CA 1
ATOM 2156 C C . VAL A 1 270 ? -8.472 8.303 16.918 1.00 98.31 270 VAL A C 1
ATOM 2158 O O . VAL A 1 270 ? -9.335 8.685 17.707 1.00 98.31 270 VAL A O 1
ATOM 2161 N N . LEU A 1 271 ? -8.751 7.447 15.932 1.00 98.12 271 LEU A N 1
ATOM 2162 C CA . LEU A 1 271 ? -10.078 6.858 15.740 1.00 98.12 271 LEU A CA 1
ATOM 2163 C C . LEU A 1 271 ? -10.473 5.868 16.848 1.00 98.12 271 LEU A C 1
ATOM 2165 O O . LEU A 1 271 ? -11.662 5.590 17.003 1.00 98.12 271 LEU A O 1
ATOM 2169 N N . GLY A 1 272 ? -9.513 5.387 17.641 1.00 97.12 272 GLY A N 1
ATOM 2170 C CA . GLY A 1 272 ? -9.715 4.359 18.661 1.00 97.12 272 GLY A CA 1
ATOM 2171 C C . GLY A 1 272 ? -9.674 2.940 18.107 1.00 97.12 272 GLY A C 1
ATOM 2172 O O . GLY A 1 272 ? -10.366 2.066 18.614 1.00 97.12 272 GLY A O 1
ATOM 2173 N N . LEU A 1 273 ? -8.899 2.713 17.045 1.00 96.88 273 LEU A N 1
ATOM 2174 C CA . LEU A 1 273 ? -8.655 1.375 16.517 1.00 96.88 273 LEU A CA 1
ATOM 2175 C C . LEU A 1 273 ? -7.498 0.723 17.280 1.00 96.88 273 LEU A C 1
ATOM 2177 O O . LEU A 1 273 ? -6.405 1.281 17.359 1.00 96.88 273 LEU A O 1
ATOM 2181 N N . ASP A 1 274 ? -7.727 -0.482 17.793 1.00 92.00 274 ASP A N 1
ATOM 2182 C CA . ASP A 1 274 ? -6.716 -1.227 18.547 1.00 92.00 274 ASP A CA 1
ATOM 2183 C C . ASP A 1 274 ? -5.646 -1.839 17.639 1.00 92.00 274 ASP A C 1
ATOM 2185 O O . ASP A 1 274 ? -5.957 -2.467 16.638 1.00 92.00 274 ASP A O 1
ATOM 2189 N N . GLY A 1 275 ? -4.370 -1.796 17.992 1.00 90.38 275 GLY A N 1
ATOM 2190 C CA . GLY A 1 275 ? -3.352 -2.506 17.215 1.00 90.38 275 GLY A CA 1
ATOM 2191 C C . GLY A 1 275 ? -2.055 -2.640 17.982 1.00 90.38 275 GLY A C 1
ATOM 2192 O O . GLY A 1 275 ? -1.680 -1.744 18.732 1.00 90.38 275 GLY A O 1
ATOM 2193 N N . GLN A 1 276 ? -1.367 -3.766 17.804 1.00 89.06 276 GLN A N 1
ATOM 2194 C CA . GLN A 1 276 ? -0.108 -4.021 18.511 1.00 89.06 276 GLN A CA 1
ATOM 2195 C C . GLN A 1 276 ? 1.082 -3.304 17.863 1.00 89.06 276 GLN A C 1
ATOM 2197 O O . GLN A 1 276 ? 2.126 -3.138 18.487 1.00 89.06 276 GLN A O 1
ATOM 2202 N N . ASN A 1 277 ? 0.951 -2.923 16.592 1.00 91.62 277 ASN A N 1
ATOM 2203 C CA . ASN A 1 277 ? 1.997 -2.299 15.791 1.00 91.62 277 ASN A CA 1
ATOM 2204 C C . ASN A 1 277 ? 1.387 -1.480 14.643 1.00 91.62 277 ASN A C 1
ATOM 2206 O O . ASN A 1 277 ? 0.188 -1.561 14.363 1.00 91.62 277 ASN A O 1
ATOM 2210 N N . VAL A 1 278 ? 2.243 -0.727 13.946 1.00 93.75 278 VAL A N 1
ATOM 2211 C CA . VAL A 1 278 ? 1.872 0.116 12.800 1.00 93.75 278 VAL A CA 1
ATOM 2212 C C . VAL A 1 278 ? 1.124 -0.668 11.720 1.00 93.75 278 VAL A C 1
ATOM 2214 O O . VAL A 1 278 ? 0.117 -0.177 11.218 1.00 93.75 278 VAL A O 1
ATOM 2217 N N . SER A 1 279 ? 1.552 -1.886 11.374 1.00 92.38 279 SER A N 1
ATOM 2218 C CA . SER A 1 279 ? 0.896 -2.674 10.320 1.00 92.38 279 SER A CA 1
ATOM 2219 C C . SER A 1 279 ? -0.537 -3.059 10.695 1.00 92.38 279 SER A C 1
ATOM 2221 O O . SER A 1 279 ? -1.436 -2.939 9.869 1.00 92.38 279 SER A O 1
ATOM 2223 N N . GLU A 1 280 ? -0.775 -3.488 11.936 1.00 93.81 280 GLU A N 1
ATOM 2224 C CA . GLU A 1 280 ? -2.123 -3.842 12.404 1.00 93.81 280 GLU A CA 1
ATOM 2225 C C . GLU A 1 280 ? -3.053 -2.626 12.475 1.00 93.81 280 GLU A C 1
ATOM 2227 O O . GLU A 1 280 ? -4.229 -2.726 12.117 1.00 93.81 280 GLU A O 1
ATOM 2232 N N . LEU A 1 281 ? -2.525 -1.473 12.897 1.00 97.00 281 LEU A N 1
ATOM 2233 C CA . LEU A 1 281 ? -3.258 -0.206 12.903 1.00 97.00 281 LEU A CA 1
ATOM 2234 C C . LEU A 1 281 ? -3.656 0.215 11.480 1.00 97.00 281 LEU A C 1
ATOM 2236 O O . LEU A 1 281 ? -4.810 0.578 11.246 1.00 97.00 281 LEU A O 1
ATOM 2240 N N . ASN A 1 282 ? -2.733 0.101 10.521 1.00 96.62 282 ASN A N 1
ATOM 2241 C CA . ASN A 1 282 ? -3.001 0.366 9.106 1.00 96.62 282 ASN A CA 1
ATOM 2242 C C . ASN A 1 282 ? -4.061 -0.582 8.529 1.00 96.62 282 ASN A C 1
ATOM 2244 O O . ASN A 1 282 ? -4.990 -0.122 7.865 1.00 96.62 282 ASN A O 1
ATOM 2248 N N . ASP A 1 283 ? -3.964 -1.883 8.817 1.00 96.44 283 ASP A N 1
ATOM 2249 C CA . ASP A 1 283 ? -4.940 -2.880 8.365 1.00 96.44 283 ASP A CA 1
ATOM 2250 C C . ASP A 1 283 ? -6.339 -2.589 8.918 1.00 96.44 283 ASP A C 1
ATOM 2252 O O . ASP A 1 283 ? -7.330 -2.699 8.194 1.00 96.44 283 ASP A O 1
ATOM 2256 N N . ARG A 1 284 ? -6.439 -2.178 10.189 1.00 97.25 284 ARG A N 1
ATOM 2257 C CA . ARG A 1 284 ? -7.720 -1.776 10.781 1.00 97.25 284 ARG A CA 1
ATOM 2258 C C . ARG A 1 284 ? -8.269 -0.507 10.168 1.00 97.25 284 ARG A C 1
ATOM 2260 O O . ARG A 1 284 ? -9.462 -0.472 9.876 1.00 97.25 284 ARG A O 1
ATOM 2267 N N . LEU A 1 285 ? -7.433 0.502 9.945 1.00 98.31 285 LEU A N 1
ATOM 2268 C CA . LEU A 1 285 ? -7.871 1.732 9.294 1.00 98.31 285 LEU A CA 1
ATOM 2269 C C . LEU A 1 285 ? -8.406 1.447 7.886 1.00 98.31 285 LEU A C 1
ATOM 2271 O O . LEU A 1 285 ? -9.502 1.889 7.535 1.00 98.31 285 LEU A O 1
ATOM 2275 N N . GLN A 1 286 ? -7.677 0.642 7.111 1.00 97.81 286 GLN A N 1
ATOM 2276 C CA . GLN A 1 286 ? -8.107 0.203 5.790 1.00 97.81 286 GLN A CA 1
ATOM 2277 C C . GLN A 1 286 ? -9.419 -0.586 5.863 1.00 97.81 286 GLN A C 1
ATOM 2279 O O . GLN A 1 286 ? -10.343 -0.285 5.112 1.00 97.81 286 GLN A O 1
ATOM 2284 N N . ALA A 1 287 ? -9.539 -1.563 6.766 1.00 97.31 287 ALA A N 1
ATOM 2285 C CA . ALA A 1 287 ? -10.752 -2.367 6.906 1.00 97.31 287 ALA A CA 1
ATOM 2286 C C . ALA A 1 287 ? -11.978 -1.519 7.285 1.00 97.31 287 ALA A C 1
ATOM 2288 O O . ALA A 1 287 ? -13.064 -1.758 6.751 1.00 97.31 287 ALA A O 1
ATOM 2289 N N . GLN A 1 288 ? -11.803 -0.508 8.146 1.00 97.56 288 GLN A N 1
ATOM 2290 C CA . GLN A 1 288 ? -12.859 0.452 8.478 1.00 97.56 288 GLN A CA 1
ATOM 2291 C C . GLN A 1 288 ? -13.284 1.244 7.241 1.00 97.56 288 GLN A C 1
ATOM 2293 O O . GLN A 1 288 ? -14.468 1.255 6.903 1.00 97.56 288 GLN A O 1
ATOM 2298 N N . ALA A 1 289 ? -12.326 1.805 6.498 1.00 97.75 289 ALA A N 1
ATOM 2299 C CA . ALA A 1 289 ? -12.601 2.533 5.260 1.00 97.75 289 ALA A CA 1
ATOM 2300 C C . ALA A 1 289 ? -13.274 1.651 4.186 1.00 97.75 289 ALA A C 1
ATOM 2302 O O . ALA A 1 289 ? -14.186 2.104 3.501 1.00 97.75 289 ALA A O 1
ATOM 2303 N N . MET A 1 290 ? -12.886 0.374 4.068 1.00 96.38 290 MET A N 1
ATOM 2304 C CA . MET A 1 290 ? -13.516 -0.614 3.174 1.00 96.38 290 MET A CA 1
ATOM 2305 C C . MET A 1 290 ? -14.936 -1.010 3.604 1.00 96.38 290 MET A C 1
ATOM 2307 O O . MET A 1 290 ? -15.672 -1.623 2.825 1.00 96.38 290 MET A O 1
ATOM 2311 N N . SER A 1 291 ? -15.308 -0.764 4.861 1.00 95.56 291 SER A N 1
ATOM 2312 C CA . SER A 1 291 ? -16.648 -1.070 5.363 1.00 95.56 291 SER A CA 1
ATOM 2313 C C . SER A 1 291 ? -17.644 0.055 5.087 1.00 95.56 291 SER A C 1
ATOM 2315 O O . SER A 1 291 ? -18.849 -0.191 5.106 1.00 95.56 291 SER A O 1
ATOM 2317 N N . TYR A 1 292 ? -17.156 1.258 4.765 1.00 95.50 292 TYR A N 1
ATOM 2318 C CA . TYR A 1 292 ? -17.996 2.405 4.457 1.00 95.50 292 TYR A CA 1
ATOM 2319 C C . TYR A 1 292 ? -18.614 2.287 3.051 1.00 95.50 292 TYR A C 1
ATOM 2321 O O . TYR A 1 292 ? -17.886 2.253 2.057 1.00 95.50 292 TYR A O 1
ATOM 2329 N N . PRO A 1 293 ? -19.953 2.212 2.929 1.00 87.06 293 PRO A N 1
ATOM 2330 C CA . PRO A 1 293 ? -20.609 1.963 1.646 1.00 87.06 293 PRO A CA 1
ATOM 2331 C C . PRO A 1 293 ? -20.721 3.217 0.771 1.00 87.06 293 PRO A C 1
ATOM 2333 O O . PRO A 1 293 ? -20.931 3.103 -0.436 1.00 87.06 293 PRO A O 1
ATOM 2336 N N . ASN A 1 294 ? -20.618 4.411 1.361 1.00 83.38 294 ASN A N 1
ATOM 2337 C CA . ASN A 1 294 ? -20.770 5.661 0.629 1.00 83.38 294 ASN A CA 1
ATOM 2338 C C . ASN A 1 294 ? -19.403 6.150 0.140 1.00 83.38 294 ASN A C 1
ATOM 2340 O O . ASN A 1 294 ? -18.395 6.044 0.823 1.00 83.38 294 ASN A O 1
ATOM 2344 N N . TYR A 1 295 ? -19.350 6.755 -1.040 1.00 82.44 295 TYR A N 1
ATOM 2345 C CA . TYR A 1 295 ? -18.086 7.217 -1.628 1.00 82.44 295 TYR A CA 1
ATOM 2346 C C . TYR A 1 295 ? -17.754 8.684 -1.311 1.00 82.44 295 TYR A C 1
ATOM 2348 O O . TYR A 1 295 ? -17.127 9.366 -2.129 1.00 82.44 295 TYR A O 1
ATOM 2356 N N . ARG A 1 296 ? -18.198 9.180 -0.148 1.00 86.88 296 ARG A N 1
ATOM 2357 C CA . ARG A 1 296 ? -17.995 10.560 0.321 1.00 86.88 296 ARG A CA 1
ATOM 2358 C C . ARG A 1 296 ? -17.652 10.562 1.810 1.00 86.88 296 ARG A C 1
ATOM 2360 O O . ARG A 1 296 ? -18.522 10.267 2.616 1.00 86.88 296 ARG A O 1
ATOM 2367 N N . GLY A 1 297 ? -16.410 10.895 2.149 1.00 85.75 297 GLY A N 1
ATOM 2368 C CA . GLY A 1 297 ? -15.960 11.017 3.538 1.00 85.75 297 GLY A CA 1
ATOM 2369 C C . GLY A 1 297 ? -15.873 12.464 4.015 1.00 85.75 297 GLY A C 1
ATOM 2370 O O . GLY A 1 297 ? -16.108 13.399 3.243 1.00 85.75 297 GLY A O 1
ATOM 2371 N N . GLU A 1 298 ? -15.507 12.624 5.284 1.00 90.31 298 GLU A N 1
ATOM 2372 C CA . GLU A 1 298 ? -15.164 13.926 5.864 1.00 90.31 298 GLU A CA 1
ATOM 2373 C C . GLU A 1 298 ? -13.873 14.490 5.263 1.00 90.31 298 GLU A C 1
ATOM 2375 O O . GLU A 1 298 ? -12.991 13.739 4.836 1.00 90.31 298 GLU A O 1
ATOM 2380 N N . GLN A 1 299 ? -13.766 15.819 5.238 1.00 92.81 299 GLN A N 1
ATOM 2381 C CA . GLN A 1 299 ? -12.606 16.523 4.692 1.00 92.81 299 GLN A CA 1
ATOM 2382 C C . GLN A 1 299 ? -11.550 16.725 5.777 1.00 92.81 299 GLN A C 1
ATOM 2384 O O . GLN A 1 299 ? -11.689 17.609 6.620 1.00 92.81 299 GLN A O 1
ATOM 2389 N N . ILE A 1 300 ? -10.507 15.899 5.736 1.00 96.12 300 ILE A N 1
ATOM 2390 C CA . ILE A 1 300 ? -9.351 15.959 6.633 1.00 96.12 300 ILE A CA 1
ATOM 2391 C C . ILE A 1 300 ? -8.245 16.807 5.998 1.00 96.12 300 ILE A C 1
ATOM 2393 O O . ILE A 1 300 ? -7.942 16.672 4.810 1.00 96.12 300 ILE A O 1
ATOM 2397 N N . ASP A 1 301 ? -7.603 17.657 6.794 1.00 94.69 301 ASP A N 1
ATOM 2398 C CA . ASP A 1 301 ? -6.618 18.617 6.291 1.00 94.69 301 ASP A CA 1
ATOM 2399 C C . ASP A 1 301 ? -5.239 17.982 6.042 1.00 94.69 301 ASP A C 1
ATOM 2401 O O . ASP A 1 301 ? -4.425 17.830 6.948 1.00 94.69 301 ASP A O 1
ATOM 2405 N N . PHE A 1 302 ? -4.952 17.645 4.782 1.00 95.00 302 PHE A N 1
ATOM 2406 C CA . PHE A 1 302 ? -3.628 17.216 4.305 1.00 95.00 302 PHE A CA 1
ATOM 2407 C C . PHE A 1 302 ? -2.878 18.377 3.629 1.00 95.00 302 PHE A C 1
ATOM 2409 O O . PHE A 1 302 ? -2.637 18.373 2.420 1.00 95.00 302 PHE A O 1
ATOM 2416 N N . ASP A 1 303 ? -2.554 19.412 4.399 1.00 92.94 303 ASP A N 1
ATOM 2417 C CA . ASP A 1 303 ? -1.788 20.559 3.899 1.00 92.94 303 ASP A CA 1
ATOM 2418 C C . ASP A 1 303 ? -0.277 20.286 3.864 1.00 92.94 303 ASP A C 1
ATOM 2420 O O . ASP A 1 303 ? 0.222 19.337 4.469 1.00 92.94 303 ASP A O 1
ATOM 2424 N N . ILE A 1 304 ? 0.455 21.131 3.133 1.00 93.69 304 ILE A N 1
ATOM 2425 C CA . ILE A 1 304 ? 1.921 21.122 3.133 1.00 93.69 304 ILE A CA 1
ATOM 2426 C C . ILE A 1 304 ? 2.413 21.882 4.369 1.00 93.69 304 ILE A C 1
ATOM 2428 O O . ILE A 1 304 ? 1.936 22.987 4.638 1.00 93.69 304 ILE A O 1
ATOM 2432 N N . ASP A 1 305 ? 3.369 21.297 5.089 1.00 91.56 305 ASP A N 1
ATOM 2433 C CA . ASP A 1 305 ? 4.023 21.919 6.240 1.00 91.56 305 ASP A CA 1
ATOM 2434 C C . ASP A 1 305 ? 4.832 23.145 5.774 1.00 91.56 305 ASP A C 1
ATOM 2436 O O . ASP A 1 305 ? 5.761 22.987 4.974 1.00 91.56 305 ASP A O 1
ATOM 2440 N N . PRO A 1 306 ? 4.478 24.367 6.218 1.00 84.75 306 PRO A N 1
ATOM 2441 C CA . PRO A 1 306 ? 5.189 25.581 5.826 1.00 84.75 306 PRO A CA 1
ATOM 2442 C C . PRO A 1 306 ? 6.600 25.670 6.421 1.00 84.75 306 PRO A C 1
ATOM 2444 O O . PRO A 1 306 ? 7.424 26.410 5.884 1.00 84.75 306 PRO A O 1
ATOM 2447 N N . ASP A 1 307 ? 6.870 24.937 7.505 1.00 83.12 307 ASP A N 1
ATOM 2448 C CA . ASP A 1 307 ? 8.133 24.980 8.245 1.00 83.12 307 ASP A CA 1
ATOM 2449 C C . ASP A 1 307 ? 9.101 23.863 7.813 1.00 83.12 307 ASP A C 1
ATOM 2451 O O . ASP A 1 307 ? 10.250 23.824 8.257 1.00 83.12 307 ASP A O 1
ATOM 2455 N N . ALA A 1 308 ? 8.658 22.942 6.952 1.00 81.94 308 ALA A N 1
ATOM 2456 C CA . ALA A 1 308 ? 9.484 21.843 6.474 1.00 81.94 308 ALA A CA 1
ATOM 2457 C C . ALA A 1 308 ? 10.565 22.312 5.486 1.00 81.94 308 ALA A C 1
ATOM 2459 O O . ALA A 1 308 ? 10.339 23.153 4.614 1.00 81.94 308 ALA A O 1
ATOM 2460 N N . GLU A 1 309 ? 11.745 21.686 5.553 1.00 78.56 309 GLU A N 1
ATOM 2461 C CA . GLU A 1 309 ? 12.735 21.788 4.480 1.00 78.56 309 GLU A CA 1
ATOM 2462 C C . GLU A 1 309 ? 12.198 21.057 3.234 1.00 78.56 309 GLU A C 1
ATOM 2464 O O . GLU A 1 309 ? 12.260 19.831 3.117 1.00 78.56 309 GLU A O 1
ATOM 2469 N N . GLY A 1 310 ? 11.605 21.817 2.311 1.00 84.38 310 GLY A N 1
ATOM 2470 C CA . GLY A 1 310 ? 10.928 21.291 1.123 1.00 84.38 310 GLY A CA 1
ATOM 2471 C C . GLY A 1 310 ? 9.414 21.184 1.314 1.00 84.38 310 GLY A C 1
ATOM 2472 O O . GLY A 1 310 ? 8.823 21.929 2.086 1.00 84.38 310 GLY A O 1
ATOM 2473 N N . ARG A 1 311 ? 8.754 20.285 0.574 1.00 91.31 311 ARG A N 1
ATOM 2474 C CA . ARG A 1 311 ? 7.310 20.042 0.727 1.00 91.31 311 ARG A CA 1
ATOM 2475 C C . ARG A 1 311 ? 7.097 18.688 1.393 1.00 91.31 311 ARG A C 1
ATOM 2477 O O . ARG A 1 311 ? 7.478 17.666 0.829 1.00 91.31 311 ARG A O 1
ATOM 2484 N N . SER A 1 312 ? 6.465 18.697 2.561 1.00 94.12 312 SER A N 1
ATOM 2485 C CA . SER A 1 312 ? 6.052 17.514 3.325 1.00 94.12 312 SER A CA 1
ATOM 2486 C C . SER A 1 312 ? 4.629 17.712 3.824 1.00 94.12 312 SER A C 1
ATOM 2488 O O . SER A 1 312 ? 4.172 18.848 3.923 1.00 94.12 312 SER A O 1
ATOM 2490 N N . ILE A 1 313 ? 3.928 16.631 4.153 1.00 95.00 313 ILE A N 1
ATOM 2491 C CA . ILE A 1 313 ? 2.593 16.727 4.748 1.00 95.00 313 ILE A CA 1
ATOM 2492 C C . ILE A 1 313 ? 2.713 17.255 6.180 1.00 95.00 313 ILE A C 1
ATOM 2494 O O . ILE A 1 313 ? 3.509 16.737 6.970 1.00 95.00 313 ILE A O 1
ATOM 2498 N N . ASP A 1 314 ? 1.887 18.246 6.519 1.00 95.25 314 ASP A N 1
ATOM 2499 C CA . ASP A 1 314 ? 1.698 18.729 7.887 1.00 95.25 314 ASP A CA 1
ATOM 2500 C C . ASP A 1 314 ? 0.843 17.725 8.670 1.00 95.25 314 ASP A C 1
ATOM 2502 O O . ASP A 1 314 ? -0.386 17.825 8.772 1.00 95.25 314 ASP A O 1
ATOM 2506 N N . TRP A 1 315 ? 1.509 16.711 9.220 1.00 94.94 315 TRP A N 1
ATOM 2507 C CA . TRP A 1 315 ? 0.836 15.672 9.993 1.00 94.94 315 TRP A CA 1
ATOM 2508 C C . TRP A 1 315 ? 0.149 16.242 11.245 1.00 94.94 315 TRP A C 1
ATOM 2510 O O . TRP A 1 315 ? -0.865 15.693 11.674 1.00 94.94 315 TRP A O 1
ATOM 2520 N N . LYS A 1 316 ? 0.644 17.356 11.813 1.00 95.38 316 LYS A N 1
ATOM 2521 C CA . LYS A 1 316 ? 0.068 17.980 13.016 1.00 95.38 316 LYS A CA 1
ATOM 2522 C C . LYS A 1 316 ? -1.313 18.543 12.697 1.00 95.38 316 LYS A C 1
ATOM 2524 O O . LYS A 1 316 ? -2.267 18.250 13.419 1.00 95.38 316 LYS A O 1
ATOM 2529 N N . LYS A 1 317 ? -1.444 19.303 11.602 1.00 94.81 317 LYS A N 1
ATOM 2530 C CA . LYS A 1 317 ? -2.749 19.807 11.134 1.00 94.81 317 LYS A CA 1
ATOM 2531 C C . LYS A 1 317 ? -3.705 18.680 10.777 1.00 94.81 317 LYS A C 1
ATOM 2533 O O . LYS A 1 317 ? -4.856 18.729 11.205 1.00 94.81 317 LYS A O 1
ATOM 2538 N N . MET A 1 318 ? -3.218 17.653 10.081 1.00 96.12 318 MET A N 1
ATOM 2539 C CA . MET A 1 318 ? -4.024 16.477 9.748 1.00 96.12 318 MET A CA 1
ATOM 2540 C C . MET A 1 318 ? -4.608 15.836 11.013 1.00 96.12 318 MET A C 1
ATOM 2542 O O . MET A 1 318 ? -5.822 15.654 11.115 1.00 96.12 318 MET A O 1
ATOM 2546 N N . VAL A 1 319 ? -3.765 15.570 12.016 1.00 96.88 319 VAL A N 1
ATOM 2547 C CA . VAL A 1 319 ? -4.186 14.969 13.289 1.00 96.88 319 VAL A CA 1
ATOM 2548 C C . VAL A 1 319 ? -5.145 15.878 14.059 1.00 96.88 319 VAL A C 1
ATOM 2550 O O . VAL A 1 319 ? -6.142 15.390 14.585 1.00 96.88 319 VAL A O 1
ATOM 2553 N N . GLY A 1 320 ? -4.899 17.189 14.101 1.00 97.00 320 GLY A N 1
ATOM 2554 C CA . GLY A 1 320 ? -5.799 18.144 14.755 1.00 97.00 320 GLY A CA 1
ATOM 2555 C C . GLY A 1 320 ? -7.183 18.225 14.097 1.00 97.00 320 GLY A C 1
ATOM 2556 O O . GLY A 1 320 ? -8.209 18.214 14.788 1.00 97.00 320 GLY A O 1
ATOM 2557 N N . SER A 1 321 ? -7.223 18.227 12.762 1.00 97.50 321 SER A N 1
ATOM 2558 C CA . SER A 1 321 ? -8.456 18.143 11.970 1.00 97.50 321 SER A CA 1
ATOM 2559 C C . SER A 1 321 ? -9.198 16.834 12.267 1.00 97.50 321 SER A C 1
ATOM 2561 O O . SER A 1 321 ? -10.369 16.845 12.649 1.00 97.50 321 SER A O 1
ATOM 2563 N N . LEU A 1 322 ? -8.486 15.702 12.246 1.00 98.00 322 LEU A N 1
ATOM 2564 C CA . LEU A 1 322 ? -9.046 14.387 12.558 1.00 98.00 322 LEU A CA 1
ATOM 2565 C C . LEU A 1 322 ? -9.602 14.293 13.988 1.00 98.00 322 LEU A C 1
ATOM 2567 O O . LEU A 1 322 ? -10.702 13.775 14.176 1.00 98.00 322 LEU A O 1
ATOM 2571 N N . MET A 1 323 ? -8.889 14.817 14.991 1.00 97.94 323 MET A N 1
ATOM 2572 C CA . MET A 1 323 ? -9.375 14.888 16.376 1.00 97.94 323 MET A CA 1
ATOM 2573 C C . MET A 1 323 ? -10.655 15.724 16.478 1.00 97.94 323 MET A C 1
ATOM 2575 O O . MET A 1 323 ? -11.570 15.350 17.212 1.00 97.94 323 MET A O 1
ATOM 2579 N N . SER A 1 324 ? -10.746 16.823 15.722 1.00 97.12 324 SER A N 1
ATOM 2580 C CA . SER A 1 324 ? -11.939 17.678 15.687 1.00 97.12 324 SER A CA 1
ATOM 2581 C C . SER A 1 324 ? -13.168 16.933 15.183 1.00 97.12 324 SER A C 1
ATOM 2583 O O . SER A 1 324 ? -14.209 16.987 15.837 1.00 97.12 324 SER A O 1
ATOM 2585 N N . TYR A 1 325 ? -13.043 16.190 14.080 1.00 97.31 325 TYR A N 1
ATOM 2586 C CA . TYR A 1 325 ? -14.129 15.329 13.611 1.00 97.31 325 TYR A CA 1
ATOM 2587 C C . TYR A 1 325 ? -14.420 14.217 14.617 1.00 97.31 325 TYR A C 1
ATOM 2589 O O . TYR A 1 325 ? -15.563 14.047 15.028 1.00 97.31 325 TYR A O 1
ATOM 2597 N N . ARG A 1 326 ? -13.391 13.526 15.122 1.00 96.94 326 ARG A N 1
ATOM 2598 C CA . ARG A 1 326 ? -13.577 12.419 16.070 1.00 96.94 326 ARG A CA 1
ATOM 2599 C C . ARG A 1 326 ? -14.350 12.823 17.332 1.00 96.94 326 ARG A C 1
ATOM 2601 O O . ARG A 1 326 ? -15.103 12.003 17.857 1.00 96.94 326 ARG A O 1
ATOM 2608 N N . LEU A 1 327 ? -14.194 14.061 17.809 1.00 97.00 327 LEU A N 1
ATOM 2609 C CA . LEU A 1 327 ? -14.928 14.627 18.953 1.00 97.00 327 LEU A CA 1
ATOM 2610 C C . LEU A 1 327 ? -16.440 14.738 18.745 1.00 97.00 327 LEU A C 1
ATOM 2612 O O . LEU A 1 327 ? -17.172 14.725 19.732 1.00 97.00 327 LEU A O 1
ATOM 2616 N N . ILE A 1 328 ? -16.901 14.831 17.500 1.00 94.94 328 ILE A N 1
ATOM 2617 C CA . ILE A 1 328 ? -18.326 14.940 17.157 1.00 94.94 328 ILE A CA 1
ATOM 2618 C C . ILE A 1 328 ? -18.875 13.689 16.456 1.00 94.94 328 ILE A C 1
ATOM 2620 O O . ILE A 1 328 ? -20.079 13.591 16.249 1.00 94.94 328 ILE A O 1
ATOM 2624 N N . THR A 1 329 ? -18.005 12.745 16.089 1.00 93.12 329 THR A N 1
ATOM 2625 C CA . THR A 1 329 ? -18.347 11.490 15.409 1.00 93.12 329 THR A CA 1
ATOM 2626 C C . THR A 1 329 ? -18.711 10.395 16.412 1.00 93.12 329 THR A C 1
ATOM 2628 O O . THR A 1 329 ? -17.969 10.138 17.365 1.00 93.12 329 THR A O 1
ATOM 2631 N N . GLU A 1 330 ? -19.826 9.706 16.172 1.00 91.81 330 GLU A N 1
ATOM 2632 C CA . GLU A 1 330 ? -20.221 8.512 16.923 1.00 91.81 330 GLU A CA 1
ATOM 2633 C C . GLU A 1 330 ? -19.482 7.255 16.427 1.00 91.81 330 GLU A C 1
ATOM 2635 O O . GLU A 1 330 ? -18.957 7.217 15.317 1.00 91.81 330 GLU A O 1
ATOM 2640 N N . GLU A 1 331 ? -19.441 6.184 17.226 1.00 89.69 331 GLU A N 1
ATOM 2641 C CA . GLU A 1 331 ? -18.689 4.966 16.866 1.00 89.69 331 GLU A CA 1
ATOM 2642 C C . GLU A 1 331 ? -19.141 4.332 15.543 1.00 89.69 331 GLU A C 1
ATOM 2644 O O . GLU A 1 331 ? -18.317 3.839 14.773 1.00 89.69 331 GLU A O 1
ATOM 2649 N N . HIS A 1 332 ? -20.442 4.382 15.249 1.00 90.50 332 HIS A N 1
ATOM 2650 C CA . HIS A 1 332 ? -21.003 3.817 14.023 1.00 90.50 332 HIS A CA 1
ATOM 2651 C C . HIS A 1 332 ? -20.582 4.577 12.749 1.00 90.50 332 HIS A C 1
ATOM 2653 O O . HIS A 1 332 ? -20.665 4.018 11.655 1.00 90.50 332 HIS A O 1
ATOM 2659 N N . ASP A 1 333 ? -20.070 5.803 12.899 1.00 94.06 333 ASP A N 1
ATOM 2660 C CA . ASP A 1 333 ? -19.596 6.671 11.819 1.00 94.06 333 ASP A CA 1
ATOM 2661 C C . ASP A 1 333 ? -18.064 6.637 11.646 1.00 94.06 333 ASP A C 1
ATOM 2663 O O . ASP A 1 333 ? -17.518 7.254 10.728 1.00 94.06 333 ASP A O 1
ATOM 2667 N N . ILE A 1 334 ? -17.335 5.868 12.467 1.00 96.38 334 ILE A N 1
ATOM 2668 C CA . ILE A 1 334 ? -15.885 5.659 12.302 1.00 96.38 334 ILE A CA 1
ATOM 2669 C C . ILE A 1 334 ? -15.509 5.197 10.878 1.00 96.38 334 ILE A C 1
ATOM 2671 O O . ILE A 1 334 ? -14.527 5.724 10.345 1.00 96.38 334 ILE A O 1
ATOM 2675 N N . PRO A 1 335 ? -16.260 4.294 10.206 1.00 97.31 335 PRO A N 1
ATOM 2676 C CA . PRO A 1 335 ? -16.000 3.948 8.808 1.00 97.31 335 PRO A CA 1
ATOM 2677 C C . PRO A 1 335 ? -15.969 5.157 7.861 1.00 97.31 335 PRO A C 1
ATOM 2679 O O . PRO A 1 335 ? -15.103 5.224 6.987 1.00 97.31 335 PRO A O 1
ATOM 2682 N N . GLN A 1 336 ? -16.873 6.128 8.045 1.00 97.00 336 GLN A N 1
ATOM 2683 C CA . GLN A 1 336 ? -16.928 7.354 7.238 1.00 97.00 336 GLN A CA 1
ATOM 2684 C C . GLN A 1 336 ? -15.675 8.199 7.428 1.00 97.00 336 GLN A C 1
ATOM 2686 O O . GLN A 1 336 ? -15.104 8.703 6.457 1.00 97.00 336 GLN A O 1
ATOM 2691 N N . LEU A 1 337 ? -15.235 8.338 8.679 1.00 96.88 337 LEU A N 1
ATOM 2692 C CA . LEU A 1 337 ? -14.059 9.127 9.011 1.00 96.88 337 LEU A CA 1
ATOM 2693 C C . LEU A 1 337 ? -12.777 8.450 8.501 1.00 96.88 337 LEU A C 1
ATOM 2695 O O . LEU A 1 337 ? -11.956 9.104 7.862 1.00 96.88 337 LEU A O 1
ATOM 2699 N N . ALA A 1 338 ? -12.651 7.128 8.668 1.00 98.00 338 ALA A N 1
ATOM 2700 C CA . ALA A 1 338 ? -11.555 6.335 8.106 1.00 98.00 338 ALA A CA 1
ATOM 2701 C C . ALA A 1 338 ? -11.489 6.443 6.573 1.00 98.00 338 ALA A C 1
ATOM 2703 O O . ALA A 1 338 ? -10.411 6.608 6.002 1.00 98.00 338 ALA A O 1
ATOM 2704 N N . PHE A 1 339 ? -12.642 6.402 5.898 1.00 98.19 339 PHE A N 1
ATOM 2705 C CA . PHE A 1 339 ? -12.721 6.639 4.459 1.00 98.19 339 PHE A CA 1
ATOM 2706 C C . PHE A 1 339 ? -12.289 8.066 4.082 1.00 98.19 339 PHE A C 1
ATOM 2708 O O . PHE A 1 339 ? -11.527 8.246 3.129 1.00 98.19 339 PHE A O 1
ATOM 2715 N N . GLY A 1 340 ? -12.734 9.071 4.844 1.00 97.44 340 GLY A N 1
ATOM 2716 C CA . GLY A 1 340 ? -12.395 10.484 4.646 1.00 97.44 340 GLY A CA 1
ATOM 2717 C C . GLY A 1 340 ? -10.896 10.775 4.696 1.00 97.44 340 GLY A C 1
ATOM 2718 O O . GLY A 1 340 ? -10.418 11.613 3.934 1.00 97.44 340 GLY A O 1
ATOM 2719 N N . ILE A 1 341 ? -10.132 10.033 5.503 1.00 98.06 341 ILE A N 1
ATOM 2720 C CA . ILE A 1 341 ? -8.666 10.152 5.580 1.00 98.06 341 ILE A CA 1
ATOM 2721 C C . ILE A 1 341 ? -8.020 9.832 4.228 1.00 98.06 341 ILE A C 1
ATOM 2723 O O . ILE A 1 341 ? -7.270 10.650 3.693 1.00 98.06 341 ILE A O 1
ATOM 2727 N N . TYR A 1 342 ? -8.345 8.679 3.637 1.00 97.81 342 TYR A N 1
ATOM 2728 C CA . TYR A 1 342 ? -7.815 8.317 2.320 1.00 97.81 342 TYR A CA 1
ATOM 2729 C C . TYR A 1 342 ? -8.346 9.240 1.226 1.00 97.81 342 TYR A C 1
ATOM 2731 O O . TYR A 1 342 ? -7.587 9.660 0.355 1.00 97.81 342 TYR A O 1
ATOM 2739 N N . ASP A 1 343 ? -9.638 9.571 1.262 1.00 97.00 343 ASP A N 1
ATOM 2740 C CA . ASP A 1 343 ? -10.242 10.397 0.221 1.00 97.00 343 ASP A CA 1
ATOM 2741 C C . ASP A 1 343 ? -9.675 11.824 0.190 1.00 97.00 343 ASP A C 1
ATOM 2743 O O . ASP A 1 343 ? -9.426 12.363 -0.889 1.00 97.00 343 ASP A O 1
ATOM 2747 N N . SER A 1 344 ? -9.425 12.408 1.363 1.00 97.50 344 SER A N 1
ATOM 2748 C CA . SER A 1 344 ? -8.863 13.756 1.492 1.00 97.50 344 SER A CA 1
ATOM 2749 C C . SER A 1 344 ? -7.397 13.809 1.080 1.00 97.50 344 SER A C 1
ATOM 2751 O O . SER A 1 344 ? -6.996 14.739 0.380 1.00 97.50 344 SER A O 1
ATOM 2753 N N . LEU A 1 345 ? -6.603 12.789 1.434 1.00 97.50 345 LEU A N 1
ATOM 2754 C CA . LEU A 1 345 ? -5.231 12.679 0.939 1.00 97.50 345 LEU A CA 1
ATOM 2755 C C . LEU A 1 345 ? -5.220 12.637 -0.592 1.00 97.50 345 LEU A C 1
ATOM 2757 O O . LEU A 1 345 ? -4.473 13.379 -1.223 1.00 97.50 345 LEU A O 1
ATOM 2761 N N . VAL A 1 346 ? -6.069 11.807 -1.203 1.00 97.06 346 VAL A N 1
ATO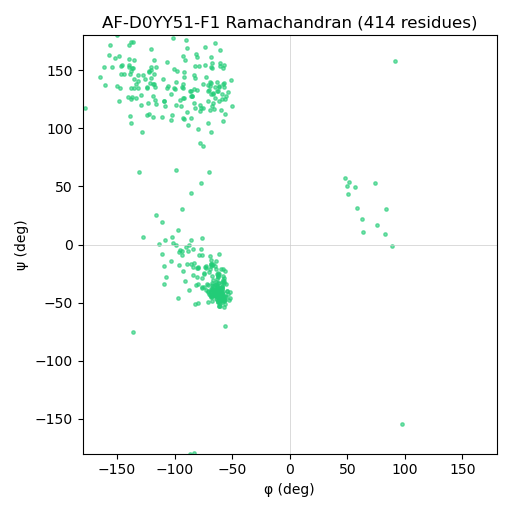M 2762 C CA . VAL A 1 346 ? -6.110 11.699 -2.665 1.00 97.06 346 VAL A CA 1
ATOM 2763 C C . VAL A 1 346 ? -6.611 12.983 -3.331 1.00 97.06 346 VAL A C 1
ATOM 2765 O O . VAL A 1 346 ? -6.115 13.338 -4.399 1.00 97.06 346 VAL A O 1
ATOM 2768 N N . ASP A 1 347 ? -7.557 13.701 -2.724 1.00 96.44 347 ASP A N 1
ATOM 2769 C CA . ASP A 1 347 ? -7.960 15.029 -3.203 1.00 96.44 347 ASP A CA 1
ATOM 2770 C C . ASP A 1 347 ? -6.754 15.977 -3.285 1.00 96.44 347 ASP A C 1
ATOM 2772 O O . ASP A 1 347 ? -6.492 16.567 -4.336 1.00 96.44 347 ASP A O 1
ATOM 2776 N N . LYS A 1 348 ? -5.943 16.033 -2.222 1.00 96.50 348 LYS A N 1
ATOM 2777 C CA . LYS A 1 348 ? -4.721 16.846 -2.196 1.00 96.50 348 LYS A CA 1
ATOM 2778 C C . LYS A 1 348 ? -3.674 16.357 -3.196 1.00 96.50 348 LYS A C 1
ATOM 2780 O O . LYS A 1 348 ? -3.106 17.194 -3.892 1.00 96.50 348 LYS A O 1
ATOM 2785 N N . LEU A 1 349 ? -3.481 15.043 -3.350 1.00 97.25 349 LEU A N 1
ATOM 2786 C CA . LEU A 1 349 ? -2.606 14.482 -4.390 1.00 97.25 349 LEU A CA 1
ATOM 2787 C C . LEU A 1 349 ? -3.038 14.936 -5.790 1.00 97.25 349 LEU A C 1
ATOM 2789 O O . LEU A 1 349 ? -2.192 15.355 -6.574 1.00 97.25 349 LEU A O 1
ATOM 2793 N N . SER A 1 350 ? -4.340 14.906 -6.093 1.00 97.25 350 SER A N 1
ATOM 2794 C CA . SER A 1 350 ? -4.872 15.376 -7.380 1.00 97.25 350 SER A CA 1
ATOM 2795 C C . SER A 1 350 ? -4.544 16.853 -7.605 1.00 97.25 350 SER A C 1
ATOM 2797 O O . SER A 1 350 ? -3.984 17.206 -8.640 1.00 97.25 350 SER A O 1
ATOM 2799 N N . ASN A 1 351 ? -4.795 17.698 -6.600 1.00 96.38 351 ASN A N 1
ATOM 2800 C CA . ASN A 1 351 ? -4.506 19.133 -6.665 1.00 96.38 351 ASN A CA 1
ATOM 2801 C C . ASN A 1 351 ? -2.999 19.416 -6.832 1.00 96.38 351 ASN A C 1
ATOM 2803 O O . ASN A 1 351 ? -2.607 20.331 -7.557 1.00 96.38 351 ASN A O 1
ATOM 2807 N N . TRP A 1 352 ? -2.133 18.633 -6.182 1.00 96.69 352 TRP A N 1
ATOM 2808 C CA . TRP A 1 352 ? -0.682 18.760 -6.331 1.00 96.69 352 TRP A CA 1
ATOM 2809 C C . TRP A 1 352 ? -0.201 18.352 -7.723 1.00 96.69 352 TRP A C 1
ATOM 2811 O O . TRP A 1 352 ? 0.646 19.041 -8.288 1.00 96.69 352 TRP A O 1
ATOM 2821 N N . ILE A 1 353 ? -0.752 17.282 -8.303 1.00 97.62 353 ILE A N 1
ATOM 2822 C CA . ILE A 1 353 ? -0.439 16.884 -9.682 1.00 97.62 353 ILE A CA 1
ATOM 2823 C C . ILE A 1 353 ? -0.923 17.946 -10.681 1.00 97.62 353 ILE A C 1
ATOM 2825 O O . ILE A 1 353 ? -0.182 18.286 -11.599 1.00 97.62 353 ILE A O 1
ATOM 2829 N N . GLU A 1 354 ? -2.103 18.534 -10.476 1.00 96.81 354 GLU A N 1
ATOM 2830 C CA . GLU A 1 354 ? -2.601 19.643 -11.306 1.00 96.81 354 GLU A CA 1
ATOM 2831 C C . GLU A 1 354 ? -1.703 20.883 -11.222 1.00 96.81 354 GLU A C 1
ATOM 2833 O O . GLU A 1 354 ? -1.428 21.540 -12.229 1.00 96.81 354 GLU A O 1
ATOM 2838 N N . HIS A 1 355 ? -1.182 21.194 -10.034 1.00 94.69 355 HIS A N 1
ATOM 2839 C CA . HIS A 1 355 ? -0.198 22.262 -9.876 1.00 94.69 355 HIS A CA 1
ATOM 2840 C C . HIS A 1 355 ? 1.124 21.945 -10.594 1.00 94.69 355 HIS A C 1
ATOM 2842 O O . HIS A 1 355 ? 1.701 22.815 -11.251 1.00 94.69 355 HIS A O 1
ATOM 2848 N N . LEU A 1 356 ? 1.593 20.699 -10.500 1.00 95.00 356 LEU A N 1
ATOM 2849 C CA . LEU A 1 356 ? 2.787 20.229 -11.201 1.00 95.00 356 LEU A CA 1
ATOM 2850 C C . LEU A 1 356 ? 2.625 20.270 -12.720 1.00 95.00 356 LEU A C 1
ATOM 2852 O O . LEU A 1 356 ? 3.575 20.602 -13.428 1.00 95.00 356 LEU A O 1
ATOM 2856 N N . ASP A 1 357 ? 1.431 19.991 -13.231 1.00 96.06 357 ASP A N 1
ATOM 2857 C CA . ASP A 1 357 ? 1.123 20.078 -14.654 1.00 96.06 357 ASP A CA 1
ATOM 2858 C C . ASP A 1 357 ? 1.311 21.501 -15.199 1.00 96.06 357 ASP A C 1
ATOM 2860 O O . ASP A 1 357 ? 1.939 21.698 -16.237 1.00 96.06 357 ASP A O 1
ATOM 2864 N N . GLN A 1 358 ? 0.918 22.523 -14.439 1.00 94.31 358 GLN A N 1
ATOM 2865 C CA . GLN A 1 358 ? 1.142 23.923 -14.828 1.00 94.31 358 GLN A CA 1
ATOM 2866 C C . GLN A 1 358 ? 2.633 24.291 -14.943 1.00 94.31 358 GLN A C 1
ATOM 2868 O O . GLN A 1 358 ? 2.9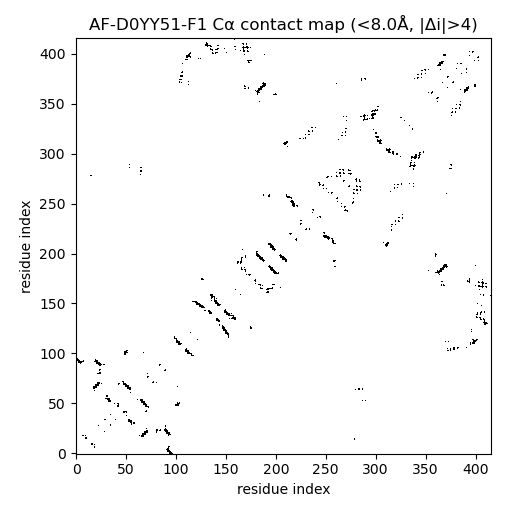82 25.233 -15.657 1.00 94.31 358 GLN A O 1
ATOM 2873 N N . GLN A 1 359 ? 3.515 23.566 -14.249 1.00 91.75 359 GLN A N 1
ATOM 2874 C CA . GLN A 1 359 ? 4.958 23.828 -14.211 1.00 91.75 359 GLN A CA 1
ATOM 2875 C C . GLN A 1 359 ? 5.739 22.963 -15.206 1.00 91.75 359 GLN A C 1
ATOM 2877 O O . GLN A 1 359 ? 6.611 23.459 -15.924 1.00 91.75 359 GLN A O 1
ATOM 2882 N N . VAL A 1 360 ? 5.432 21.666 -15.243 1.00 93.12 360 VAL A N 1
ATOM 2883 C CA . VAL A 1 360 ? 6.198 20.639 -15.959 1.00 93.12 360 VAL A CA 1
ATOM 2884 C C . VAL A 1 360 ? 5.444 20.118 -17.188 1.00 93.12 360 VAL A C 1
ATOM 2886 O O . VAL A 1 360 ? 6.077 19.584 -18.097 1.00 93.12 360 VAL A O 1
ATOM 2889 N N . GLY A 1 361 ? 4.127 20.317 -17.285 1.00 95.12 361 GLY A N 1
ATOM 2890 C CA . GLY A 1 361 ? 3.275 19.837 -18.382 1.00 95.12 361 GLY A CA 1
ATOM 2891 C C . GLY A 1 361 ? 3.020 18.333 -18.321 1.00 95.12 361 GLY A C 1
ATOM 2892 O O . GLY A 1 361 ? 3.319 17.640 -19.293 1.00 95.12 361 GLY A O 1
ATOM 2893 N N . VAL A 1 362 ? 2.556 17.833 -17.172 1.00 96.44 362 VAL A N 1
ATOM 2894 C CA . VAL A 1 362 ? 2.419 16.408 -16.834 1.00 96.44 362 VAL A CA 1
ATOM 2895 C C . VAL A 1 362 ? 1.479 15.702 -17.818 1.00 96.44 362 VAL A C 1
ATOM 2897 O O . VAL A 1 362 ? 0.282 15.956 -17.877 1.00 96.44 362 VAL A O 1
ATOM 2900 N N . LYS A 1 363 ? 2.024 14.747 -18.572 1.00 95.56 363 LYS A N 1
ATOM 2901 C CA . LYS A 1 363 ? 1.319 13.913 -19.553 1.00 95.56 363 LYS A CA 1
ATOM 2902 C C . LYS A 1 363 ? 0.816 12.589 -18.987 1.00 95.56 363 LYS A C 1
ATOM 2904 O O . LYS A 1 363 ? -0.064 11.980 -19.586 1.00 95.56 363 LYS A O 1
ATOM 2909 N N . SER A 1 364 ? 1.412 12.103 -17.900 1.00 95.44 364 SER A N 1
ATOM 2910 C CA . SER A 1 364 ? 1.044 10.831 -17.271 1.00 95.44 364 SER A CA 1
ATOM 2911 C C . SER A 1 364 ? 1.542 10.750 -15.835 1.00 95.44 364 SER A C 1
ATOM 2913 O O . SER A 1 364 ? 2.590 11.317 -15.512 1.00 95.44 364 SER A O 1
ATOM 2915 N N . VAL A 1 365 ? 0.847 9.968 -15.013 1.00 97.19 365 VAL A N 1
ATOM 2916 C CA . VAL A 1 365 ? 1.218 9.708 -13.619 1.00 97.19 365 VAL A CA 1
ATOM 2917 C C . VAL A 1 365 ? 1.526 8.228 -13.427 1.00 97.19 365 VAL A C 1
ATOM 2919 O O . VAL A 1 365 ? 0.702 7.366 -13.722 1.00 97.19 365 VAL A O 1
ATOM 2922 N N . VAL A 1 366 ? 2.715 7.924 -12.922 1.00 96.62 366 VAL A N 1
ATOM 2923 C CA . VAL A 1 366 ? 3.135 6.588 -12.510 1.00 96.62 366 VAL A CA 1
ATOM 2924 C C . VAL A 1 366 ? 2.689 6.344 -11.070 1.00 96.62 366 VAL A C 1
ATOM 2926 O O . VAL A 1 366 ? 2.923 7.181 -10.200 1.00 96.62 366 VAL A O 1
ATOM 2929 N N . LEU A 1 367 ? 2.073 5.193 -10.800 1.00 96.38 367 LEU A N 1
ATOM 2930 C CA . LEU A 1 367 ? 1.771 4.746 -9.435 1.00 96.38 367 LEU A CA 1
ATOM 2931 C C . LEU A 1 367 ? 2.672 3.560 -9.085 1.00 96.38 367 LEU A C 1
ATOM 2933 O O . LEU A 1 367 ? 2.681 2.560 -9.808 1.00 96.38 367 LEU A O 1
ATOM 2937 N N . ALA A 1 368 ? 3.437 3.676 -7.999 1.00 95.25 368 ALA A N 1
ATOM 2938 C CA . ALA A 1 368 ? 4.394 2.655 -7.580 1.00 95.25 368 ALA A CA 1
ATOM 2939 C C . ALA A 1 368 ? 4.571 2.597 -6.054 1.00 95.25 368 ALA A C 1
ATOM 2941 O O . ALA A 1 368 ? 4.254 3.542 -5.332 1.00 95.25 368 ALA A O 1
ATOM 2942 N N . GLY A 1 369 ? 5.117 1.480 -5.577 1.00 94.06 369 GLY A N 1
ATOM 2943 C CA . GLY A 1 369 ? 5.329 1.199 -4.162 1.00 94.06 369 GLY A CA 1
ATOM 2944 C C . GLY A 1 369 ? 4.158 0.468 -3.497 1.00 94.06 369 GLY A C 1
ATOM 2945 O O . GLY A 1 369 ? 3.014 0.468 -3.967 1.00 94.06 369 GLY A O 1
ATOM 2946 N N . LYS A 1 370 ? 4.463 -0.209 -2.386 1.00 92.38 370 LYS A N 1
ATOM 2947 C CA . LYS A 1 370 ? 3.510 -1.071 -1.668 1.00 92.38 370 LYS A CA 1
ATOM 2948 C C . LYS A 1 370 ? 2.367 -0.330 -0.964 1.00 92.38 370 LYS A C 1
ATOM 2950 O O . LYS A 1 370 ? 1.402 -0.976 -0.562 1.00 92.38 370 LYS A O 1
ATOM 2955 N N . GLY A 1 371 ? 2.395 0.999 -0.863 1.00 93.31 371 GLY A N 1
ATOM 2956 C CA . GLY A 1 371 ? 1.277 1.801 -0.349 1.00 93.31 371 GLY A CA 1
ATOM 2957 C C . GLY A 1 371 ? -0.024 1.591 -1.137 1.00 93.31 371 GLY A C 1
ATOM 2958 O O . GLY A 1 371 ? -1.113 1.643 -0.570 1.00 93.31 371 GLY A O 1
ATOM 2959 N N . PHE A 1 372 ? 0.075 1.226 -2.421 1.00 95.62 372 PHE A N 1
ATOM 2960 C CA . PHE A 1 372 ? -1.069 0.870 -3.273 1.00 95.62 372 PHE A CA 1
ATOM 2961 C C . PHE A 1 372 ? -1.648 -0.537 -3.014 1.00 95.62 372 PHE A C 1
ATOM 2963 O O . PHE A 1 372 ? -2.552 -0.984 -3.722 1.00 95.62 372 PHE A O 1
ATOM 2970 N N . THR A 1 373 ? -1.165 -1.251 -1.992 1.00 94.50 373 THR A N 1
ATOM 2971 C CA . THR A 1 373 ? -1.864 -2.428 -1.437 1.00 94.50 373 THR A CA 1
ATOM 2972 C C . THR A 1 373 ? -3.086 -2.041 -0.611 1.00 94.50 373 THR A C 1
ATOM 2974 O O . THR A 1 373 ? -3.987 -2.860 -0.419 1.00 94.50 373 THR A O 1
ATOM 2977 N N . ASN A 1 374 ? -3.146 -0.787 -0.155 1.00 95.75 374 ASN A N 1
ATOM 2978 C CA . ASN A 1 374 ? -4.352 -0.238 0.422 1.00 95.75 374 ASN A CA 1
ATOM 2979 C C . ASN A 1 374 ? -5.382 -0.021 -0.688 1.00 95.75 374 ASN A C 1
ATOM 2981 O O . ASN A 1 374 ? -5.268 0.919 -1.473 1.00 95.75 374 ASN A O 1
ATOM 2985 N N . GLU A 1 375 ? -6.379 -0.905 -0.754 1.00 93.94 375 GLU A N 1
ATOM 2986 C CA . GLU A 1 375 ? -7.356 -0.918 -1.844 1.00 93.94 375 GLU A CA 1
ATOM 2987 C C . GLU A 1 375 ? -8.108 0.412 -1.920 1.00 93.94 375 GLU A C 1
ATOM 2989 O O . GLU A 1 375 ? -8.270 0.950 -3.014 1.00 93.94 375 GLU A O 1
ATOM 2994 N N . VAL A 1 376 ? -8.494 0.983 -0.769 1.00 95.88 376 VAL A N 1
ATOM 2995 C CA . VAL A 1 376 ? -9.220 2.259 -0.710 1.00 95.88 376 VAL A CA 1
ATOM 2996 C C . VAL A 1 376 ? -8.391 3.385 -1.306 1.00 95.88 376 VAL A C 1
ATOM 2998 O O . VAL A 1 376 ? -8.835 4.076 -2.224 1.00 95.88 376 VAL A O 1
ATOM 3001 N N . PHE A 1 377 ? -7.162 3.535 -0.827 1.00 96.69 377 PHE A N 1
ATOM 3002 C CA . PHE A 1 377 ? -6.231 4.530 -1.333 1.00 96.69 377 PHE A CA 1
ATOM 3003 C C . PHE A 1 377 ? -5.940 4.339 -2.832 1.00 96.69 377 PHE A C 1
ATOM 3005 O O . PHE A 1 377 ? -5.991 5.300 -3.604 1.00 96.69 377 PHE A O 1
ATOM 3012 N N . ALA A 1 378 ? -5.715 3.098 -3.269 1.00 96.38 378 ALA A N 1
ATOM 3013 C CA . ALA A 1 378 ? -5.445 2.744 -4.657 1.00 96.38 378 ALA A CA 1
ATOM 3014 C C . ALA A 1 378 ? -6.587 3.121 -5.606 1.00 96.38 378 ALA A C 1
ATOM 3016 O O . ALA A 1 378 ? -6.360 3.829 -6.593 1.00 96.38 378 ALA A O 1
ATOM 3017 N N . TRP A 1 379 ? -7.819 2.693 -5.315 1.00 94.94 379 TRP A N 1
ATOM 3018 C CA . TRP A 1 379 ? -8.944 2.965 -6.210 1.00 94.94 379 TRP A CA 1
ATOM 3019 C C . TRP A 1 379 ? -9.341 4.443 -6.193 1.00 94.94 379 TRP A C 1
ATOM 3021 O O . TRP A 1 379 ? -9.689 4.980 -7.245 1.00 94.94 379 TRP A O 1
ATOM 3031 N N . ARG A 1 380 ? -9.241 5.132 -5.042 1.00 96.19 380 ARG A N 1
ATOM 3032 C CA . ARG A 1 380 ? -9.470 6.585 -4.981 1.00 96.19 380 ARG A CA 1
ATOM 3033 C C . ARG A 1 380 ? -8.442 7.333 -5.815 1.00 96.19 380 ARG A C 1
ATOM 3035 O O . ARG A 1 380 ? -8.835 8.212 -6.582 1.00 96.19 380 ARG A O 1
ATOM 3042 N N . THR A 1 381 ? -7.164 6.964 -5.704 1.00 97.12 381 THR A N 1
ATOM 3043 C CA . THR A 1 381 ? -6.078 7.563 -6.497 1.00 97.12 381 THR A CA 1
ATOM 3044 C C . THR A 1 381 ? -6.339 7.379 -7.983 1.00 97.12 381 THR A C 1
ATOM 3046 O O . THR A 1 381 ? -6.348 8.360 -8.727 1.00 97.12 381 THR A O 1
ATOM 3049 N N . ALA A 1 382 ? -6.654 6.148 -8.399 1.00 96.25 382 ALA A N 1
ATOM 3050 C CA . ALA A 1 382 ? -6.983 5.847 -9.785 1.00 96.25 382 ALA A CA 1
ATOM 3051 C C . ALA A 1 382 ? -8.192 6.649 -10.290 1.00 96.25 382 ALA A C 1
ATOM 3053 O O . ALA A 1 382 ? -8.144 7.227 -11.371 1.00 96.25 382 ALA A O 1
ATOM 3054 N N . LEU A 1 383 ? -9.250 6.753 -9.484 1.00 95.00 383 LEU A N 1
ATOM 3055 C CA . LEU A 1 383 ? -10.467 7.467 -9.859 1.00 95.00 383 LEU A CA 1
ATOM 3056 C C . LEU A 1 383 ? -10.278 8.986 -9.969 1.00 95.00 383 LEU A C 1
ATOM 3058 O O . LEU A 1 383 ? -10.887 9.605 -10.838 1.00 95.00 383 LEU A O 1
ATOM 3062 N N . ARG A 1 384 ? -9.535 9.617 -9.054 1.00 95.38 384 ARG A N 1
ATOM 3063 C CA . ARG A 1 384 ? -9.397 11.085 -9.018 1.00 95.38 384 ARG A CA 1
ATOM 3064 C C . ARG A 1 384 ? -8.344 11.566 -10.013 1.00 95.38 384 ARG A C 1
ATOM 3066 O O . ARG A 1 384 ? -8.666 12.393 -10.858 1.00 95.38 384 ARG A O 1
ATOM 3073 N N . ILE A 1 385 ? -7.146 10.984 -9.980 1.00 97.06 385 ILE A N 1
ATOM 3074 C CA . ILE A 1 385 ? -6.045 11.370 -10.875 1.00 97.06 385 ILE A CA 1
ATOM 3075 C C . ILE A 1 385 ? -6.312 10.891 -12.306 1.00 97.06 385 ILE A C 1
ATOM 3077 O O . ILE A 1 385 ? -6.088 11.638 -13.257 1.00 97.06 385 ILE A O 1
ATOM 3081 N N . GLY A 1 386 ? -6.871 9.685 -12.463 1.00 95.81 386 GLY A N 1
ATOM 3082 C CA . GLY A 1 386 ? -7.152 9.070 -13.765 1.00 95.81 386 GLY A CA 1
ATOM 3083 C C . GLY A 1 386 ? -8.176 9.818 -14.621 1.00 95.81 386 GLY A C 1
ATOM 3084 O O . GLY A 1 386 ? -8.271 9.563 -15.819 1.00 95.81 386 GLY A O 1
ATOM 3085 N N . LYS A 1 387 ? -8.929 10.763 -14.039 1.00 94.44 387 LYS A N 1
ATOM 3086 C CA . LYS A 1 387 ? -9.826 11.658 -14.790 1.00 94.44 387 LYS A CA 1
ATOM 3087 C C . LYS A 1 387 ? -9.070 12.632 -15.683 1.00 94.44 387 LYS A C 1
ATOM 3089 O O . LYS A 1 387 ? -9.544 12.933 -16.774 1.00 94.44 387 LYS A O 1
ATOM 3094 N N . ASN A 1 388 ? -7.935 13.126 -15.196 1.00 95.44 388 ASN A N 1
ATOM 3095 C CA . ASN A 1 388 ? -7.184 14.204 -15.833 1.00 95.44 388 ASN A CA 1
ATOM 3096 C C . ASN A 1 388 ? -5.894 13.687 -16.480 1.00 95.44 388 ASN A C 1
ATOM 3098 O O . ASN A 1 388 ? -5.447 14.245 -17.480 1.00 95.44 388 ASN A O 1
ATOM 3102 N N . TYR A 1 389 ? -5.327 12.596 -15.955 1.00 95.94 389 TYR A N 1
ATOM 3103 C CA . TYR A 1 389 ? -4.030 12.079 -16.379 1.00 95.94 389 TYR A CA 1
ATOM 3104 C C . TYR A 1 389 ? -4.082 10.570 -16.644 1.00 95.94 389 TYR A C 1
ATOM 3106 O O . TYR A 1 389 ? -4.585 9.819 -15.808 1.00 95.94 389 TYR A O 1
ATOM 3114 N N . PRO A 1 390 ? -3.501 10.083 -17.755 1.00 94.88 390 PRO A N 1
ATOM 3115 C CA . PRO A 1 390 ? -3.212 8.666 -17.932 1.00 94.88 390 PRO A CA 1
ATOM 3116 C C . PRO A 1 390 ? -2.387 8.118 -16.764 1.00 94.88 390 PRO A C 1
ATOM 3118 O O . PRO A 1 390 ? -1.361 8.696 -16.392 1.00 94.88 390 PRO A O 1
ATOM 3121 N N . ILE A 1 391 ? -2.825 6.987 -16.211 1.00 95.12 391 ILE A N 1
ATOM 3122 C CA . ILE A 1 391 ? -2.128 6.301 -15.123 1.00 95.12 391 ILE A CA 1
ATOM 3123 C C . ILE A 1 391 ? -1.294 5.149 -15.675 1.00 95.12 391 ILE A C 1
ATOM 3125 O O . ILE A 1 391 ? -1.827 4.187 -16.234 1.00 95.12 391 ILE A O 1
ATOM 3129 N N . ASN A 1 392 ? 0.011 5.222 -15.435 1.00 93.75 392 ASN A N 1
ATOM 3130 C CA . ASN A 1 392 ? 0.989 4.233 -15.860 1.00 93.75 392 ASN A CA 1
ATOM 3131 C C . ASN A 1 392 ? 1.397 3.348 -14.680 1.00 93.75 392 ASN A C 1
ATOM 3133 O O . ASN A 1 392 ? 1.771 3.825 -13.611 1.00 93.75 392 ASN A O 1
ATOM 3137 N N . ILE A 1 393 ? 1.346 2.035 -14.880 1.00 92.12 393 ILE A N 1
ATOM 3138 C CA . ILE A 1 393 ? 1.795 1.042 -13.900 1.00 92.12 393 ILE A CA 1
ATOM 3139 C C . ILE A 1 393 ? 2.570 -0.017 -14.668 1.00 92.12 393 ILE A C 1
ATOM 3141 O O . ILE A 1 393 ? 2.052 -0.580 -15.637 1.00 92.12 393 ILE A O 1
ATOM 3145 N N . ASN A 1 394 ? 3.798 -0.306 -14.243 1.00 89.75 394 ASN A N 1
ATOM 3146 C CA . ASN A 1 394 ? 4.586 -1.368 -14.852 1.00 89.75 394 ASN A CA 1
ATOM 3147 C C . ASN A 1 394 ? 4.104 -2.732 -14.340 1.00 89.75 394 ASN A C 1
ATOM 3149 O O . ASN A 1 394 ? 4.619 -3.258 -13.365 1.00 89.75 394 ASN A O 1
ATOM 3153 N N . ARG A 1 395 ? 3.098 -3.308 -15.006 1.00 90.25 395 ARG A N 1
ATOM 3154 C CA . ARG A 1 395 ? 2.501 -4.601 -14.614 1.00 90.25 395 ARG A CA 1
ATOM 3155 C C . ARG A 1 395 ? 3.345 -5.819 -14.989 1.00 90.25 395 ARG A C 1
ATOM 3157 O O . ARG A 1 395 ? 2.955 -6.943 -14.689 1.00 90.25 395 ARG A O 1
ATOM 3164 N N . LYS A 1 396 ? 4.464 -5.621 -15.691 1.00 89.94 396 LYS A N 1
ATOM 3165 C CA . LYS A 1 396 ? 5.422 -6.699 -15.974 1.00 89.94 396 LYS A CA 1
ATOM 3166 C C . LYS A 1 396 ? 6.382 -6.928 -14.811 1.00 89.94 396 LYS A C 1
ATOM 3168 O O . LYS A 1 396 ? 7.052 -7.957 -14.795 1.00 89.94 396 LYS A O 1
ATOM 3173 N N . LEU A 1 397 ? 6.455 -5.971 -13.890 1.00 91.56 397 LEU A N 1
ATOM 3174 C CA . LEU A 1 397 ? 7.260 -6.002 -12.680 1.00 91.56 397 LEU A CA 1
ATOM 3175 C C . LEU A 1 397 ? 6.337 -5.864 -11.461 1.00 91.56 397 LEU A C 1
ATOM 3177 O O . LEU A 1 397 ? 5.147 -5.572 -11.590 1.00 91.56 397 LEU A O 1
ATOM 3181 N N . ASP A 1 398 ? 6.880 -6.121 -10.277 1.00 91.94 398 ASP A N 1
ATOM 3182 C CA . ASP A 1 398 ? 6.177 -5.878 -9.022 1.00 91.94 398 ASP A CA 1
ATOM 3183 C C . ASP A 1 398 ? 6.105 -4.376 -8.705 1.00 91.94 398 ASP A C 1
ATOM 3185 O O . ASP A 1 398 ? 6.748 -3.555 -9.348 1.00 91.94 398 ASP A O 1
ATOM 3189 N N . LEU A 1 399 ? 5.324 -3.975 -7.704 1.00 91.81 399 LEU A N 1
ATOM 3190 C CA . LEU A 1 399 ? 5.168 -2.550 -7.384 1.00 91.81 399 LEU A CA 1
ATOM 3191 C C . LEU A 1 399 ? 6.445 -1.877 -6.852 1.00 91.81 399 LEU A C 1
ATOM 3193 O O . LEU A 1 399 ? 6.513 -0.646 -6.852 1.00 91.81 399 LEU A O 1
ATOM 3197 N N . GLU A 1 400 ? 7.444 -2.642 -6.404 1.00 88.19 400 GLU A N 1
ATOM 3198 C CA . GLU A 1 400 ? 8.631 -2.101 -5.737 1.00 88.19 400 GLU A CA 1
ATOM 3199 C C . GLU A 1 400 ? 9.942 -2.749 -6.216 1.00 88.19 400 GLU A C 1
ATOM 3201 O O . GLU A 1 400 ? 10.671 -2.119 -6.975 1.00 88.19 400 GLU A O 1
ATOM 3206 N N . GLY A 1 401 ? 10.261 -3.983 -5.815 1.00 89.69 401 GLY A N 1
ATOM 3207 C CA . GLY A 1 401 ? 11.611 -4.556 -5.903 1.00 89.69 401 GLY A CA 1
ATOM 3208 C C . GLY A 1 401 ? 12.228 -4.559 -7.305 1.00 89.69 401 GLY A C 1
ATOM 3209 O O . GLY A 1 401 ? 13.168 -3.812 -7.582 1.00 89.69 401 GLY A O 1
ATOM 3210 N N . ALA A 1 402 ? 11.697 -5.390 -8.202 1.00 91.81 402 ALA A N 1
ATOM 3211 C CA . ALA A 1 402 ? 12.194 -5.517 -9.571 1.00 91.81 402 ALA A CA 1
ATOM 3212 C C . ALA A 1 402 ? 11.960 -4.243 -10.389 1.00 91.81 402 ALA A C 1
ATOM 3214 O O . ALA A 1 402 ? 12.757 -3.917 -11.271 1.00 91.81 402 ALA A O 1
ATOM 3215 N N . ASN A 1 403 ? 10.891 -3.509 -10.076 1.00 93.44 403 ASN A N 1
ATOM 3216 C CA . ASN A 1 403 ? 10.581 -2.224 -10.691 1.00 93.44 403 ASN A CA 1
ATOM 3217 C C . ASN A 1 403 ? 11.667 -1.178 -10.397 1.00 93.44 403 ASN A C 1
ATOM 3219 O O . ASN A 1 403 ? 12.190 -0.563 -11.325 1.00 93.44 403 ASN A O 1
ATOM 3223 N N . ILE A 1 404 ? 12.109 -1.050 -9.144 1.00 94.50 404 ILE A N 1
ATOM 3224 C CA . ILE A 1 404 ? 13.213 -0.159 -8.764 1.00 94.50 404 ILE A CA 1
ATOM 3225 C C . ILE A 1 404 ? 14.530 -0.625 -9.395 1.00 94.50 404 ILE A C 1
ATOM 3227 O O . ILE A 1 404 ? 15.248 0.205 -9.958 1.00 94.50 404 ILE A O 1
ATOM 3231 N N . SER A 1 405 ? 14.832 -1.931 -9.384 1.00 93.75 405 SER A N 1
ATOM 3232 C CA . SER A 1 405 ? 16.038 -2.464 -10.040 1.00 93.75 405 SER A CA 1
ATOM 3233 C C . SER A 1 405 ? 16.079 -2.117 -11.528 1.00 93.75 405 SER A C 1
ATOM 3235 O O . SER A 1 405 ? 17.094 -1.617 -12.012 1.00 93.75 405 SER A O 1
ATOM 3237 N N . ALA A 1 406 ? 14.971 -2.309 -12.252 1.00 94.44 406 ALA A N 1
ATOM 3238 C CA . ALA A 1 406 ? 14.878 -1.969 -13.671 1.00 94.44 406 ALA A CA 1
ATOM 3239 C C . ALA A 1 406 ? 15.017 -0.459 -13.915 1.00 94.44 406 ALA A C 1
ATOM 3241 O O . ALA A 1 406 ? 15.760 -0.039 -14.802 1.00 94.44 406 ALA A O 1
ATOM 3242 N N . GLY A 1 407 ? 14.344 0.361 -13.103 1.00 94.44 407 GLY A N 1
ATOM 3243 C CA . GLY A 1 407 ? 14.425 1.818 -13.176 1.00 94.44 407 GLY A CA 1
ATOM 3244 C C . GLY A 1 407 ? 15.825 2.364 -12.918 1.00 94.44 407 GLY A C 1
ATOM 3245 O O . GLY A 1 407 ? 16.241 3.334 -13.553 1.00 94.44 407 GLY A O 1
ATOM 3246 N N . SER A 1 408 ? 16.591 1.695 -12.051 1.00 94.50 408 SER A N 1
ATOM 3247 C CA . SER A 1 408 ? 17.963 2.087 -11.735 1.00 94.50 408 SER A CA 1
ATOM 3248 C C . SER A 1 408 ? 18.859 2.143 -12.974 1.00 94.50 408 SER A C 1
ATOM 3250 O O . SER A 1 408 ? 19.753 2.992 -13.037 1.00 94.50 408 SER A O 1
ATOM 3252 N N . LEU A 1 409 ? 18.609 1.294 -13.979 1.00 94.19 409 LEU A N 1
ATOM 3253 C CA . LEU A 1 409 ? 19.385 1.243 -15.221 1.00 94.19 409 LEU A CA 1
ATOM 3254 C C . LEU A 1 409 ? 19.320 2.566 -16.005 1.00 94.19 409 LEU A C 1
ATOM 3256 O O . LEU A 1 409 ? 20.246 2.903 -16.740 1.00 94.19 409 LEU A O 1
ATOM 3260 N N . TYR A 1 410 ? 18.262 3.354 -15.814 1.00 93.12 410 TYR A N 1
ATOM 3261 C CA . TYR A 1 410 ? 18.040 4.632 -16.498 1.00 93.12 410 TYR A CA 1
ATOM 3262 C C . TYR A 1 410 ? 18.381 5.854 -15.636 1.00 93.12 410 TYR A C 1
ATOM 3264 O O . TYR A 1 410 ? 18.209 6.992 -16.077 1.00 93.12 410 TYR A O 1
ATOM 3272 N N . LEU A 1 411 ? 18.859 5.648 -14.406 1.00 92.12 411 LEU A N 1
ATOM 3273 C CA . LEU A 1 411 ? 19.133 6.732 -13.470 1.00 92.12 411 LEU A CA 1
ATOM 3274 C C . LEU A 1 411 ? 20.296 7.608 -13.960 1.00 92.12 411 LEU A C 1
ATOM 3276 O O . LEU A 1 411 ? 21.384 7.120 -14.246 1.00 92.12 411 LEU A O 1
ATOM 3280 N N . LYS A 1 412 ? 20.126 8.930 -13.993 1.00 88.56 412 LYS A N 1
ATOM 3281 C CA . LYS A 1 412 ? 21.153 9.873 -14.483 1.00 88.56 412 LYS A CA 1
ATOM 3282 C C . LYS A 1 412 ? 22.168 10.287 -13.423 1.00 88.56 412 LYS A C 1
ATOM 3284 O O . LYS A 1 412 ? 22.504 11.461 -13.284 1.00 88.56 412 LYS A O 1
ATOM 3289 N N . VAL A 1 413 ? 22.652 9.316 -12.665 1.00 83.19 413 VAL A N 1
ATOM 3290 C CA . VAL A 1 413 ? 23.645 9.524 -11.614 1.00 83.19 413 VAL A CA 1
ATOM 3291 C C . VAL A 1 413 ? 24.829 8.619 -11.899 1.00 83.19 413 VAL A C 1
ATOM 3293 O O . VAL A 1 413 ? 24.665 7.450 -12.246 1.00 83.19 413 VAL A O 1
ATOM 3296 N N . ARG A 1 414 ? 26.041 9.167 -11.781 1.00 71.69 414 ARG A N 1
ATOM 3297 C CA . ARG A 1 414 ? 27.262 8.374 -11.908 1.00 71.69 414 ARG A CA 1
ATOM 3298 C C . ARG A 1 414 ? 27.351 7.450 -10.697 1.00 71.69 414 ARG A C 1
ATOM 3300 O O . ARG A 1 414 ? 27.475 7.931 -9.573 1.00 71.69 414 ARG A O 1
ATOM 3307 N N . ARG A 1 415 ? 27.284 6.143 -10.932 1.00 66.38 415 ARG A N 1
ATOM 3308 C CA . ARG A 1 415 ? 27.507 5.139 -9.890 1.00 66.38 415 ARG A CA 1
ATOM 3309 C C . ARG A 1 415 ? 28.995 5.135 -9.527 1.00 66.38 415 ARG A C 1
ATOM 3311 O O . ARG A 1 415 ? 29.832 5.332 -10.412 1.00 66.38 415 ARG A O 1
ATOM 3318 N N . LYS A 1 416 ? 29.297 5.055 -8.230 1.00 50.94 416 LYS A N 1
ATOM 3319 C CA . LYS A 1 416 ? 30.675 5.015 -7.722 1.00 50.94 416 LYS A CA 1
ATOM 3320 C C . LYS A 1 416 ? 31.237 3.611 -7.796 1.00 50.94 416 LYS A C 1
ATOM 3322 O O . LYS A 1 416 ? 30.457 2.681 -7.508 1.00 50.94 416 LYS A O 1
#

Nearest PDB structures (foldseek):
  4g9i-assembly6_F  TM=6.872E-01  e=2.120E-11  Thermococcus kodakarensis KOD1
  4g9i-assembly4_D  TM=6.460E-01  e=2.120E-11  Thermococcus kodakarensis KOD1
  4g9i-assembly3_C  TM=6.974E-01  e=3.535E-10  Thermococcus kodakarensis KOD1
  4g9i-assembly1_A  TM=6.083E-01  e=2.683E-10  Thermococcus kodakarensis KOD1
  6s84-assembly1_D  TM=6.954E-01  e=3.749E-06  Thermotoga maritima MSB8

Solvent-accessible surface area (backbone atoms only — not comparable to full-atom values): 21804 Å² total; per-residue (Å²): 113,52,79,34,90,54,86,70,78,72,64,99,47,101,68,62,72,71,53,37,35,41,46,27,27,78,91,52,40,72,66,50,28,54,72,56,71,70,56,54,52,45,34,68,40,91,78,19,33,24,38,75,36,32,58,22,89,89,39,82,86,66,84,60,45,46,33,36,37,28,39,56,67,46,75,66,43,40,52,50,24,48,54,39,32,76,73,70,36,50,57,33,28,46,49,65,85,70,84,69,52,44,41,31,63,47,76,96,40,72,31,39,49,50,60,67,87,82,48,78,55,58,79,64,42,68,33,76,91,59,77,40,66,53,24,26,23,89,33,27,30,21,33,66,56,96,55,22,38,39,38,37,68,42,99,53,73,60,71,61,56,51,92,44,38,48,56,10,38,38,48,29,32,22,51,88,41,98,73,54,57,10,21,34,19,49,24,31,42,86,84,32,58,26,32,31,34,35,29,26,83,81,70,49,75,49,77,64,34,46,41,59,76,51,64,44,40,18,54,56,44,50,53,51,33,60,74,40,94,34,29,71,55,50,56,53,41,40,71,77,37,50,68,31,44,50,50,38,42,68,36,63,27,80,96,24,32,33,34,65,60,32,56,40,21,53,50,16,24,68,75,61,50,80,55,95,44,45,68,48,14,36,36,39,35,49,38,33,24,70,64,36,88,65,99,71,48,51,87,39,44,64,44,69,28,88,85,46,97,63,37,20,70,25,62,63,54,26,51,38,41,46,48,58,51,52,76,76,52,53,81,91,47,46,24,38,49,41,31,4,51,46,52,24,45,38,52,43,50,38,56,49,52,55,55,43,26,78,74,49,55,53,64,32,37,23,61,34,22,52,54,48,63,41,54,68,48,21,48,48,39,36,60,59,39,48,73,83,29,54,73,35,61,48,62,86,35,18,36,35,42,50,23,30,8,51,6,44,16,61,48,96,63,88,81,132